Protein AF-A0A7Y5G5U5-F1 (afdb_monomer)

Structure (mmCIF, N/CA/C/O backbone):
data_AF-A0A7Y5G5U5-F1
#
_entry.id   AF-A0A7Y5G5U5-F1
#
loop_
_atom_site.group_PDB
_atom_site.id
_atom_site.type_symbol
_atom_site.label_atom_id
_atom_site.label_alt_id
_atom_site.label_comp_id
_atom_site.label_asym_id
_atom_site.label_entity_id
_atom_site.label_seq_id
_atom_site.pdbx_PDB_ins_code
_atom_site.Cartn_x
_atom_site.Cartn_y
_atom_site.Cartn_z
_atom_site.occupancy
_atom_site.B_iso_or_equiv
_atom_site.auth_seq_id
_atom_site.auth_comp_id
_atom_site.auth_asym_id
_atom_site.auth_atom_id
_atom_site.pdbx_PDB_model_num
ATOM 1 N N . MET A 1 1 ? 30.764 14.359 -13.194 1.00 36.94 1 MET A N 1
ATOM 2 C CA . MET A 1 1 ? 29.491 14.390 -13.957 1.00 36.94 1 MET A CA 1
ATOM 3 C C . MET A 1 1 ? 28.304 13.708 -13.237 1.00 36.94 1 MET A C 1
ATOM 5 O O . MET A 1 1 ? 27.386 13.263 -13.912 1.00 36.94 1 MET A O 1
ATOM 9 N N . LYS A 1 2 ? 28.286 13.618 -11.887 1.00 42.19 2 LYS A N 1
ATOM 10 C CA . LYS A 1 2 ? 27.191 12.987 -11.105 1.00 42.19 2 LYS A CA 1
ATOM 11 C C . LYS A 1 2 ? 26.472 13.944 -10.134 1.00 42.19 2 LYS A C 1
ATOM 13 O O . LYS A 1 2 ? 25.258 13.853 -10.038 1.00 42.19 2 LYS A O 1
ATOM 18 N N . LEU A 1 3 ? 27.174 14.889 -9.491 1.00 30.38 3 LEU A N 1
ATOM 19 C CA . LEU A 1 3 ? 26.548 15.855 -8.567 1.00 30.38 3 LEU A CA 1
ATOM 20 C C . LEU A 1 3 ? 25.640 16.878 -9.264 1.00 30.38 3 LEU A C 1
ATOM 22 O O . LEU A 1 3 ? 24.607 17.234 -8.712 1.00 30.38 3 LEU A O 1
ATOM 26 N N . SER A 1 4 ? 25.965 17.296 -10.491 1.00 34.56 4 SER A N 1
ATOM 27 C CA . SER A 1 4 ? 25.137 18.261 -11.227 1.00 34.56 4 SER A CA 1
ATOM 28 C C . SER A 1 4 ? 23.699 17.766 -11.423 1.00 34.56 4 SER A C 1
ATOM 30 O O . SER A 1 4 ? 22.775 18.560 -11.328 1.00 34.56 4 SER A O 1
ATOM 32 N N . ARG A 1 5 ? 23.486 16.452 -11.601 1.00 42.84 5 ARG A N 1
ATOM 33 C CA . ARG A 1 5 ? 22.144 15.855 -11.728 1.00 42.84 5 ARG A CA 1
ATOM 34 C C . ARG A 1 5 ? 21.298 16.048 -10.471 1.00 42.84 5 ARG A C 1
ATOM 36 O O . ARG A 1 5 ? 20.124 16.352 -10.603 1.00 42.84 5 ARG A O 1
ATOM 43 N N . LEU A 1 6 ? 21.894 15.912 -9.285 1.00 40.22 6 LEU A N 1
ATOM 44 C CA . LEU A 1 6 ? 21.195 16.096 -8.012 1.00 40.22 6 LEU A CA 1
ATOM 45 C C . LEU A 1 6 ? 20.806 17.568 -7.806 1.00 40.22 6 LEU A C 1
ATOM 47 O O . LEU A 1 6 ? 19.679 17.842 -7.416 1.00 40.22 6 LEU A O 1
ATOM 51 N N . PHE A 1 7 ? 21.699 18.503 -8.150 1.00 42.16 7 PHE A N 1
ATOM 52 C CA . PHE A 1 7 ? 21.446 19.947 -8.066 1.00 42.16 7 PHE A CA 1
ATOM 53 C C . PHE A 1 7 ? 20.352 20.424 -9.034 1.00 42.16 7 PHE A C 1
ATOM 55 O O . PHE A 1 7 ? 19.478 21.183 -8.627 1.00 42.16 7 PHE A O 1
ATOM 62 N N . TYR A 1 8 ? 20.341 19.946 -10.285 1.00 44.91 8 TYR A N 1
ATOM 63 C CA . TYR A 1 8 ? 19.268 20.268 -11.239 1.00 44.91 8 TYR A CA 1
ATOM 64 C C . TYR A 1 8 ? 17.925 19.628 -10.850 1.00 44.91 8 TYR A C 1
ATOM 66 O O . TYR A 1 8 ? 16.888 20.261 -11.025 1.00 44.91 8 TYR A O 1
ATOM 74 N N . LEU A 1 9 ? 17.933 18.414 -10.281 1.00 44.09 9 LEU A N 1
ATOM 75 C CA . LEU A 1 9 ? 16.733 17.769 -9.731 1.00 44.09 9 LEU A CA 1
ATOM 76 C C . LEU A 1 9 ? 16.186 18.526 -8.524 1.00 44.09 9 LEU A C 1
ATOM 78 O O . LEU A 1 9 ? 14.992 18.766 -8.469 1.00 44.09 9 LEU A O 1
ATOM 82 N N . LEU A 1 10 ? 17.042 18.948 -7.592 1.00 44.12 10 LEU A N 1
ATOM 83 C CA . LEU A 1 10 ? 16.637 19.771 -6.452 1.00 44.12 10 LEU A CA 1
ATOM 84 C C . LEU A 1 10 ? 16.078 21.121 -6.904 1.00 44.12 10 LEU A C 1
ATOM 86 O O . LEU A 1 10 ? 15.058 21.541 -6.376 1.00 44.12 10 LEU A O 1
ATOM 90 N N . ALA A 1 11 ? 16.663 21.752 -7.925 1.00 43.97 11 ALA A N 1
ATOM 91 C CA . ALA A 1 11 ? 16.136 22.987 -8.506 1.00 43.97 11 ALA A CA 1
ATOM 92 C C . ALA A 1 11 ? 14.775 22.788 -9.207 1.00 43.97 11 ALA A C 1
ATOM 94 O O . ALA A 1 11 ? 13.878 23.606 -9.028 1.00 43.97 11 ALA A O 1
ATOM 95 N N . LEU A 1 12 ? 14.578 21.689 -9.948 1.00 42.97 12 LEU A N 1
ATOM 96 C CA . LEU A 1 12 ? 13.281 21.325 -10.543 1.00 42.97 12 LEU A CA 1
ATOM 97 C C . LEU A 1 12 ? 12.237 20.952 -9.480 1.00 42.97 12 LEU A C 1
ATOM 99 O O . LEU A 1 12 ? 11.080 21.340 -9.604 1.00 42.97 12 LEU A O 1
ATOM 103 N N . CYS A 1 13 ? 12.640 20.259 -8.414 1.00 39.41 13 CYS A N 1
ATOM 104 C CA . CYS A 1 13 ? 11.794 19.931 -7.267 1.00 39.41 13 CYS A CA 1
ATOM 105 C C . CYS A 1 13 ? 11.417 21.166 -6.445 1.00 39.41 13 CYS A C 1
ATOM 107 O O . CYS A 1 13 ? 10.300 21.235 -5.950 1.00 39.41 13 CYS A O 1
ATOM 109 N N . LEU A 1 14 ? 12.319 22.140 -6.299 1.00 39.75 14 LEU A N 1
ATOM 110 C CA . LEU A 1 14 ? 12.044 23.426 -5.653 1.00 39.75 14 LEU A CA 1
ATOM 111 C C . LEU A 1 14 ? 11.164 24.314 -6.543 1.00 39.75 14 LEU A C 1
ATOM 113 O O . LEU A 1 14 ? 10.285 24.992 -6.027 1.00 39.75 14 LEU A O 1
ATOM 117 N N . ALA A 1 15 ? 11.318 24.255 -7.870 1.00 37.34 15 ALA A N 1
ATOM 118 C CA . ALA A 1 15 ? 10.435 24.945 -8.812 1.00 37.34 15 ALA A CA 1
ATOM 119 C C . ALA A 1 15 ? 9.029 24.313 -8.882 1.00 37.34 15 ALA A C 1
ATOM 121 O O . ALA A 1 15 ? 8.041 25.033 -8.990 1.00 37.34 15 ALA A O 1
ATOM 122 N N . ALA A 1 16 ? 8.920 22.984 -8.776 1.00 36.81 16 ALA A N 1
ATOM 123 C CA . ALA A 1 16 ? 7.640 22.271 -8.722 1.00 36.81 16 ALA A CA 1
ATOM 124 C C . ALA A 1 16 ? 6.987 22.319 -7.326 1.00 36.81 16 ALA A C 1
ATOM 126 O O . ALA A 1 16 ? 5.767 22.395 -7.215 1.00 36.81 16 ALA A O 1
ATOM 127 N N . GLY A 1 17 ? 7.791 22.298 -6.259 1.00 32.47 17 GLY A N 1
ATOM 128 C CA . GLY A 1 17 ? 7.344 22.384 -4.866 1.00 32.47 17 GLY A CA 1
ATOM 129 C C . GLY A 1 17 ? 7.102 23.814 -4.375 1.00 32.47 17 GLY A C 1
ATOM 130 O O . GLY A 1 17 ? 6.417 24.002 -3.374 1.00 32.47 17 GLY A O 1
ATOM 131 N N . GLY A 1 18 ? 7.638 24.818 -5.076 1.00 30.19 18 GLY A N 1
ATOM 132 C CA . GLY A 1 18 ? 7.620 26.229 -4.687 1.00 30.19 18 GLY A CA 1
ATOM 133 C C . GLY A 1 18 ? 6.384 27.023 -5.103 1.00 30.19 18 GLY A C 1
ATOM 134 O O . GLY A 1 18 ? 6.285 28.194 -4.750 1.00 30.19 18 GLY A O 1
ATOM 135 N N . GLY A 1 19 ? 5.418 26.439 -5.814 1.00 31.62 19 GLY A N 1
ATOM 136 C CA . GLY A 1 19 ? 4.267 27.241 -6.214 1.00 31.62 19 GLY A CA 1
ATOM 137 C C . GLY A 1 19 ? 3.221 26.552 -7.056 1.00 31.62 19 GLY A C 1
ATOM 138 O O . GLY A 1 19 ? 2.940 27.050 -8.128 1.00 31.62 19 GLY A O 1
ATOM 139 N N . PHE A 1 20 ? 2.595 25.486 -6.561 1.00 30.97 20 PHE A N 1
ATOM 140 C CA . PHE A 1 20 ? 1.236 25.125 -6.979 1.00 30.97 20 PHE A CA 1
ATOM 141 C C . PHE A 1 20 ? 0.504 24.476 -5.803 1.00 30.97 20 PHE A C 1
ATOM 143 O O . PHE A 1 20 ? 0.314 23.264 -5.748 1.00 30.97 20 PHE A O 1
ATOM 150 N N . ALA A 1 21 ? 0.074 25.299 -4.843 1.00 30.78 21 ALA A N 1
ATOM 151 C CA . ALA A 1 21 ? -1.077 24.942 -4.024 1.00 30.78 21 ALA A CA 1
ATOM 152 C C . ALA A 1 21 ? -2.300 24.985 -4.953 1.00 30.78 21 ALA A C 1
ATOM 154 O O . ALA A 1 21 ? -2.911 26.031 -5.158 1.00 30.78 21 ALA A O 1
ATOM 155 N N . GLN A 1 22 ? -2.582 23.871 -5.628 1.00 30.45 22 GLN A N 1
ATOM 156 C CA . GLN A 1 22 ? -3.816 23.720 -6.385 1.00 30.45 22 GLN A CA 1
ATOM 157 C C . GLN A 1 22 ? -4.949 23.531 -5.385 1.00 30.45 22 GLN A C 1
ATOM 159 O O . GLN A 1 22 ? -5.131 22.439 -4.853 1.00 30.45 22 GLN A O 1
ATOM 164 N N . ASN A 1 23 ? -5.709 24.604 -5.157 1.00 29.97 23 ASN A N 1
ATOM 165 C CA . ASN A 1 23 ? -7.053 24.505 -4.605 1.00 29.97 23 ASN A CA 1
ATOM 166 C C . ASN A 1 23 ? -7.833 23.494 -5.464 1.00 29.97 23 ASN A C 1
ATOM 168 O O . ASN A 1 23 ? -8.050 23.701 -6.663 1.00 29.97 23 ASN A O 1
ATOM 172 N N . SER A 1 24 ? -8.181 22.353 -4.877 1.00 33.78 24 SER A N 1
ATOM 173 C CA . SER A 1 24 ? -9.090 21.384 -5.477 1.00 33.78 24 SER A CA 1
ATOM 174 C C . SER A 1 24 ? -10.523 21.836 -5.238 1.00 33.78 24 SER A C 1
ATOM 176 O O . SER A 1 24 ? -10.956 21.915 -4.096 1.00 33.78 24 SER A O 1
ATOM 178 N N . GLU A 1 25 ? -11.272 22.094 -6.309 1.00 34.91 25 GLU A N 1
ATOM 179 C CA . GLU A 1 25 ? -12.701 22.436 -6.231 1.00 34.91 25 GLU A CA 1
ATOM 180 C C . GLU A 1 25 ? -13.636 21.210 -6.294 1.00 34.91 25 GLU A C 1
ATOM 182 O O . GLU A 1 25 ? -14.843 21.377 -6.430 1.00 34.91 25 GLU A O 1
ATOM 187 N N . THR A 1 26 ? -13.142 19.967 -6.199 1.00 33.84 26 THR A N 1
ATOM 188 C CA . THR A 1 26 ? -14.001 18.785 -6.452 1.00 33.84 26 THR A CA 1
ATOM 189 C C . THR A 1 26 ? -13.855 17.591 -5.503 1.00 33.84 26 THR A C 1
ATOM 191 O O . THR A 1 26 ? -14.299 16.503 -5.837 1.00 33.84 26 THR A O 1
ATOM 194 N N . SER A 1 27 ? -13.354 17.781 -4.284 1.00 41.84 27 SER A N 1
ATOM 195 C CA . SER A 1 27 ? -13.571 16.829 -3.182 1.00 41.84 27 SER A CA 1
ATOM 196 C C . SER A 1 27 ? -13.650 17.634 -1.889 1.00 41.84 27 SER A C 1
ATOM 198 O O . SER A 1 27 ? -12.675 18.286 -1.525 1.00 41.84 27 SER A O 1
ATOM 200 N N . ILE A 1 28 ? -14.800 17.643 -1.215 1.00 52.59 28 ILE A N 1
ATOM 201 C CA . ILE A 1 28 ? -15.053 18.559 -0.086 1.00 52.59 28 ILE A CA 1
ATOM 202 C C . ILE A 1 28 ? -14.132 18.257 1.121 1.00 52.59 28 ILE A C 1
ATOM 204 O O . ILE A 1 28 ? -13.997 19.077 2.024 1.00 52.59 28 ILE A O 1
ATOM 208 N N . VAL A 1 29 ? -13.456 17.100 1.127 1.00 64.94 29 VAL A N 1
ATOM 209 C CA . VAL A 1 29 ? -12.636 16.628 2.248 1.00 64.94 29 VAL A CA 1
ATOM 210 C C . VAL A 1 29 ? -11.296 16.093 1.743 1.00 64.94 29 VAL A C 1
ATOM 212 O O . VAL A 1 29 ? -11.202 14.948 1.307 1.00 64.94 29 VAL A O 1
ATOM 215 N N . ASP A 1 30 ? -10.266 16.934 1.768 1.00 70.00 30 ASP A N 1
ATOM 216 C CA . ASP A 1 30 ? -8.874 16.545 1.518 1.00 70.00 30 ASP A CA 1
ATOM 217 C C . ASP A 1 30 ? -8.119 16.273 2.837 1.00 70.00 30 ASP A C 1
ATOM 219 O O . ASP A 1 30 ? -8.695 16.354 3.925 1.00 70.00 30 ASP A O 1
ATOM 223 N N . ASP A 1 31 ? -6.827 15.935 2.756 1.00 71.06 31 ASP A N 1
ATOM 224 C CA . ASP A 1 31 ? -5.992 15.646 3.933 1.00 71.06 31 ASP A CA 1
ATOM 225 C C . ASP A 1 31 ? -5.943 16.815 4.940 1.00 71.06 31 ASP A C 1
ATOM 227 O O . ASP A 1 31 ? -5.876 16.575 6.149 1.00 71.06 31 ASP A O 1
ATOM 231 N N . ASP A 1 32 ? -6.017 18.066 4.470 1.00 74.00 32 ASP A N 1
ATOM 232 C CA . ASP A 1 32 ? -5.998 19.252 5.331 1.00 74.00 32 ASP A CA 1
ATOM 233 C C . ASP A 1 32 ? -7.329 19.394 6.086 1.00 74.00 32 ASP A C 1
ATOM 235 O O . ASP A 1 32 ? -7.339 19.704 7.281 1.00 74.00 32 ASP A O 1
ATOM 239 N N . VAL A 1 33 ? -8.463 19.129 5.425 1.00 78.44 33 VAL A N 1
ATOM 240 C CA . VAL A 1 33 ? -9.787 19.100 6.073 1.00 78.44 33 VAL A CA 1
ATOM 241 C C . VAL A 1 33 ? -9.890 17.931 7.057 1.00 78.44 33 VAL A C 1
ATOM 243 O O . VAL A 1 33 ? -10.393 18.110 8.168 1.00 78.44 33 VAL A O 1
ATOM 246 N N . ILE A 1 34 ? -9.372 16.749 6.705 1.00 81.12 34 ILE A N 1
ATOM 247 C CA . ILE A 1 34 ? -9.295 15.594 7.617 1.00 81.12 34 ILE A CA 1
ATOM 248 C C . ILE A 1 34 ? -8.520 15.968 8.880 1.00 81.12 34 ILE A C 1
ATOM 250 O O . ILE A 1 34 ? -8.961 15.672 9.993 1.00 81.12 34 ILE A O 1
ATOM 254 N N . ASP A 1 35 ? -7.378 16.639 8.731 1.00 79.06 35 ASP A N 1
ATOM 255 C CA . ASP A 1 35 ? -6.562 17.061 9.864 1.00 79.06 35 ASP A CA 1
ATOM 256 C C . ASP A 1 35 ? -7.259 18.139 10.717 1.00 79.06 35 ASP A C 1
ATOM 258 O O . ASP A 1 35 ? -7.177 18.084 11.947 1.00 79.06 35 ASP A O 1
ATOM 262 N N . GLN A 1 36 ? -8.023 19.055 10.106 1.00 81.81 36 GLN A N 1
ATOM 263 C CA . GLN A 1 36 ? -8.878 20.012 10.825 1.00 81.81 36 GLN A CA 1
ATOM 264 C C . GLN A 1 36 ? -9.969 19.312 11.643 1.00 81.81 36 GLN A C 1
ATOM 266 O O . GLN A 1 36 ? -10.097 19.570 12.842 1.00 81.81 36 GLN A O 1
ATOM 271 N N . ILE A 1 37 ? -10.710 18.379 11.036 1.00 86.69 37 ILE A N 1
ATOM 272 C CA . ILE A 1 37 ? -11.730 17.575 11.724 1.00 86.69 37 ILE A CA 1
ATOM 273 C C . ILE A 1 37 ? -11.090 16.798 12.876 1.00 86.69 37 ILE A C 1
ATOM 275 O O . ILE A 1 37 ? -11.612 16.808 13.993 1.00 86.69 37 ILE A O 1
ATOM 279 N N . ARG A 1 38 ? -9.914 16.194 12.648 1.00 86.12 38 ARG A N 1
ATOM 280 C CA . ARG A 1 38 ? -9.149 15.511 13.698 1.00 86.12 38 ARG A CA 1
ATOM 281 C C . ARG A 1 38 ? -8.794 16.454 14.839 1.00 86.12 38 ARG A C 1
ATOM 283 O O . ARG A 1 38 ? -9.000 16.109 15.997 1.00 86.12 38 ARG A O 1
ATOM 290 N N . LYS A 1 39 ? -8.270 17.642 14.539 1.00 85.44 39 LYS A N 1
ATOM 291 C CA . LYS A 1 39 ? -7.908 18.646 15.551 1.00 85.44 39 LYS A CA 1
ATOM 292 C C . LYS A 1 39 ? -9.132 19.142 16.332 1.00 85.44 39 LYS A C 1
ATOM 294 O O . LYS A 1 39 ? -8.992 19.394 17.524 1.00 85.44 39 LYS A O 1
ATOM 299 N N . LYS A 1 40 ? -10.311 19.243 15.712 1.00 87.00 40 LYS A N 1
ATOM 300 C CA . LYS A 1 40 ? -11.539 19.711 16.375 1.00 87.00 40 LYS A CA 1
ATOM 301 C C . LYS A 1 40 ? -12.202 18.630 17.234 1.00 87.00 40 LYS A C 1
ATOM 303 O O . LYS A 1 40 ? -12.452 18.862 18.413 1.00 87.00 40 LYS A O 1
ATOM 308 N N . TYR A 1 41 ? -12.451 17.449 16.671 1.00 87.62 41 TYR A N 1
ATOM 309 C CA . TYR A 1 41 ? -13.279 16.413 17.306 1.00 87.62 41 TYR A CA 1
ATOM 310 C C . TYR A 1 41 ? -12.476 15.280 17.956 1.00 87.62 41 TYR A C 1
ATOM 312 O O . TYR A 1 41 ? -12.992 14.580 18.826 1.00 87.62 41 TYR A O 1
ATOM 320 N N . PHE A 1 42 ? -11.202 15.120 17.582 1.00 85.81 42 PHE A N 1
ATOM 321 C CA . PHE A 1 42 ? -10.354 13.991 17.980 1.00 85.81 42 PHE A CA 1
ATOM 322 C C . PHE A 1 42 ? -8.973 14.428 18.500 1.00 85.81 42 PHE A C 1
ATOM 324 O O . PHE A 1 42 ? -8.011 13.665 18.428 1.00 85.81 42 PHE A O 1
ATOM 331 N N . SER A 1 43 ? -8.844 15.651 19.028 1.00 75.56 43 SER A N 1
ATOM 332 C CA . SER A 1 43 ? -7.554 16.264 19.409 1.00 75.56 43 SER A CA 1
ATOM 333 C C . SER A 1 43 ? -6.686 15.411 20.340 1.00 75.56 43 SER A C 1
ATOM 335 O O . SER A 1 43 ? -5.460 15.435 20.236 1.00 75.56 43 SER A O 1
ATOM 337 N N . ASN A 1 44 ? -7.318 14.641 21.225 1.00 71.19 44 ASN A N 1
ATOM 338 C CA . ASN A 1 44 ? -6.648 13.773 22.194 1.00 71.19 44 ASN A CA 1
ATOM 339 C C . ASN A 1 44 ? -6.603 12.298 21.767 1.00 71.19 44 ASN A C 1
ATOM 341 O O . ASN A 1 44 ? -6.118 11.455 22.526 1.00 71.19 44 ASN A O 1
ATOM 345 N N . SER A 1 45 ? -7.113 11.969 20.579 1.00 76.50 45 SER A N 1
ATOM 346 C CA . SER A 1 45 ? -7.188 10.591 20.117 1.00 76.50 45 SER A CA 1
ATOM 347 C C . SER A 1 45 ? -5.836 10.097 19.627 1.00 76.50 45 SER A C 1
ATOM 349 O O . SER A 1 45 ? -5.214 10.688 18.745 1.00 76.50 45 SER A O 1
ATOM 351 N N . LYS A 1 46 ? -5.387 8.980 20.199 1.00 69.12 46 LYS A N 1
ATOM 352 C CA . LYS A 1 46 ? -4.222 8.224 19.717 1.00 69.12 46 LYS A CA 1
ATOM 353 C C . LYS A 1 46 ? -4.615 6.977 18.927 1.00 69.12 46 LYS A C 1
ATOM 355 O O . LYS A 1 46 ? -3.744 6.353 18.334 1.00 69.12 46 LYS A O 1
ATOM 360 N N . ASN A 1 47 ? -5.899 6.620 18.939 1.00 78.25 47 ASN A N 1
ATOM 361 C CA . ASN A 1 47 ? -6.433 5.419 18.309 1.00 78.25 47 ASN A CA 1
ATOM 362 C C . ASN A 1 47 ? -7.564 5.833 17.364 1.00 78.25 47 ASN A C 1
ATOM 364 O O . ASN A 1 47 ? -8.738 5.852 17.737 1.00 78.25 47 ASN A O 1
ATOM 368 N N . PHE A 1 48 ? -7.157 6.271 16.172 1.00 81.38 48 PHE A N 1
ATOM 369 C CA . PHE A 1 48 ? -7.997 6.988 15.222 1.00 81.38 48 PHE A CA 1
ATOM 370 C C . PHE A 1 48 ? -8.039 6.264 13.878 1.00 81.38 48 PHE A C 1
ATOM 372 O O . PHE A 1 48 ? -7.011 6.067 13.229 1.00 81.38 48 PHE A O 1
ATOM 379 N N . MET A 1 49 ? -9.234 5.870 13.464 1.00 85.62 49 MET A N 1
ATOM 380 C CA . MET A 1 49 ? -9.504 5.164 12.219 1.00 85.62 49 MET A CA 1
ATOM 381 C C . MET A 1 49 ? -10.088 6.143 11.198 1.00 85.62 49 MET A C 1
ATOM 383 O O . MET A 1 49 ? -11.017 6.881 11.516 1.00 85.62 49 MET A O 1
ATOM 387 N N . ILE A 1 50 ? -9.575 6.128 9.966 1.00 85.06 50 ILE A N 1
ATOM 388 C CA . ILE A 1 50 ? -10.171 6.863 8.843 1.00 85.06 50 ILE A CA 1
ATOM 389 C C . ILE A 1 50 ? -10.677 5.842 7.831 1.00 85.06 50 ILE A C 1
ATOM 391 O O . ILE A 1 50 ? -9.916 4.974 7.401 1.00 85.06 50 ILE A O 1
ATOM 395 N N . VAL A 1 51 ? -11.936 5.972 7.430 1.00 82.00 51 VAL A N 1
ATOM 396 C CA . VAL A 1 51 ? -12.531 5.204 6.334 1.00 82.00 51 VAL A CA 1
ATOM 397 C C . VAL A 1 51 ? -12.993 6.170 5.252 1.00 82.00 51 VAL A C 1
ATOM 399 O O . VAL A 1 51 ? -13.594 7.191 5.558 1.00 82.00 51 VAL A O 1
ATOM 402 N N . GLN A 1 52 ? -12.687 5.867 3.994 1.00 78.81 52 GLN A N 1
ATOM 403 C CA . GLN A 1 52 ? -13.113 6.653 2.832 1.00 78.81 52 GLN A CA 1
ATOM 404 C C . GLN A 1 52 ? -14.257 5.911 2.136 1.00 78.81 52 GLN A C 1
ATOM 406 O O . GLN A 1 52 ? -14.083 4.760 1.746 1.00 78.81 52 GLN A O 1
ATOM 411 N N . GLY A 1 53 ? -15.422 6.524 1.974 1.00 72.75 53 GLY A N 1
ATOM 412 C CA . GLY A 1 53 ? -16.629 5.846 1.498 1.00 72.75 53 GLY A CA 1
ATOM 413 C C . GLY A 1 53 ? -17.375 5.083 2.596 1.00 72.75 53 GLY A C 1
ATOM 414 O O . GLY A 1 53 ? -17.108 5.246 3.786 1.00 72.75 53 GLY A O 1
ATOM 415 N N . ASP A 1 54 ? -18.369 4.287 2.194 1.00 77.94 54 ASP A N 1
ATOM 416 C CA . ASP A 1 54 ? -19.265 3.605 3.133 1.00 77.94 54 ASP A CA 1
ATOM 417 C C . ASP A 1 54 ? -18.513 2.597 4.029 1.00 77.94 54 ASP A C 1
ATOM 419 O O . ASP A 1 54 ? -17.661 1.838 3.558 1.00 77.94 54 ASP A O 1
ATOM 423 N N . TYR A 1 55 ? -18.893 2.520 5.306 1.00 83.62 55 TYR A N 1
ATOM 424 C CA . TYR A 1 55 ? -18.385 1.549 6.277 1.00 83.62 55 TYR A CA 1
ATOM 425 C C . TYR A 1 55 ? -19.534 0.839 7.000 1.00 83.62 55 TYR A C 1
ATOM 427 O O . TYR A 1 55 ? -20.464 1.484 7.481 1.00 83.62 55 TYR A O 1
ATOM 435 N N . GLU A 1 56 ? -19.465 -0.490 7.105 1.00 85.25 56 GLU A N 1
ATOM 436 C CA . GLU A 1 56 ? -20.471 -1.314 7.788 1.00 85.25 56 GLU A CA 1
ATOM 437 C C . GLU A 1 56 ? -19.825 -2.125 8.914 1.00 85.25 56 GLU A C 1
ATOM 439 O O . GLU A 1 56 ? -18.952 -2.964 8.686 1.00 85.25 56 GLU A O 1
ATOM 444 N N . MET A 1 57 ? -20.298 -1.899 10.135 1.00 85.75 57 MET A N 1
ATOM 445 C CA . MET A 1 57 ? -19.914 -2.630 11.332 1.00 85.75 57 MET A CA 1
ATOM 446 C C . MET A 1 57 ? -21.012 -3.629 11.702 1.00 85.75 57 MET A C 1
ATOM 448 O O . MET A 1 57 ? -22.150 -3.245 11.960 1.00 85.75 57 MET A O 1
ATOM 452 N N . LYS A 1 58 ? -20.666 -4.919 11.754 1.00 82.94 58 LYS A N 1
ATOM 453 C CA . LYS A 1 58 ? -21.612 -6.015 12.030 1.00 82.94 58 LYS A CA 1
ATOM 454 C C . LYS A 1 58 ? -21.929 -6.164 13.525 1.00 82.94 58 LYS A C 1
ATOM 456 O O . LYS A 1 58 ? -21.145 -5.750 14.377 1.00 82.94 58 LYS A O 1
ATOM 461 N N . SER A 1 59 ? -23.059 -6.811 13.832 1.00 83.69 59 SER A N 1
ATOM 462 C CA . SER A 1 59 ? -23.443 -7.185 15.205 1.00 83.69 59 SER A CA 1
ATOM 463 C C . SER A 1 59 ? -22.402 -8.097 15.856 1.00 83.69 59 SER A C 1
ATOM 465 O O . SER A 1 59 ? -21.723 -8.876 15.182 1.00 83.69 59 SER A O 1
ATOM 467 N N . GLY A 1 60 ? -22.231 -7.932 17.169 1.00 81.69 60 GLY A N 1
ATOM 468 C CA . GLY A 1 60 ? -21.207 -8.595 17.976 1.00 81.69 60 GLY A CA 1
ATOM 469 C C . GLY A 1 60 ? -19.800 -7.993 17.869 1.00 81.69 60 GLY A C 1
ATOM 470 O O . GLY A 1 60 ? -18.961 -8.289 18.719 1.00 81.69 60 GLY A O 1
ATOM 471 N N . ARG A 1 61 ? -19.522 -7.135 16.875 1.00 82.12 61 ARG A N 1
ATOM 472 C CA . ARG A 1 61 ? -18.234 -6.432 16.771 1.00 82.12 61 ARG A CA 1
ATOM 473 C C . ARG A 1 61 ? -18.167 -5.322 17.821 1.00 82.12 61 ARG A C 1
ATOM 475 O O . ARG A 1 61 ? -19.150 -4.618 18.045 1.00 82.12 61 ARG A O 1
ATOM 482 N N . VAL A 1 62 ? -16.995 -5.149 18.429 1.00 87.00 62 VAL A N 1
ATOM 483 C CA . VAL A 1 62 ? -16.693 -4.039 19.342 1.00 87.00 62 VAL A CA 1
ATOM 484 C C . VAL A 1 62 ? -15.491 -3.280 18.794 1.00 87.00 62 VAL A C 1
ATOM 486 O O . VAL A 1 62 ? -14.461 -3.890 18.514 1.00 87.00 62 VAL A O 1
ATOM 489 N N . ILE A 1 63 ? -15.615 -1.964 18.610 1.00 85.38 63 ILE A N 1
ATOM 490 C CA . ILE A 1 63 ? -14.511 -1.106 18.157 1.00 85.38 63 ILE A CA 1
ATOM 491 C C . ILE A 1 63 ? -14.180 -0.099 19.257 1.00 85.38 63 ILE A C 1
ATOM 493 O O . ILE A 1 63 ? -15.015 0.720 19.632 1.00 85.38 63 ILE A O 1
ATOM 497 N N . ASP A 1 64 ? -12.940 -0.136 19.745 1.00 87.31 64 ASP A N 1
ATOM 498 C CA . ASP A 1 64 ? -12.432 0.767 20.787 1.00 87.31 64 ASP A CA 1
ATOM 499 C C . ASP A 1 64 ? -11.563 1.896 20.206 1.00 87.31 64 ASP A C 1
ATOM 501 O O . ASP A 1 64 ? -10.400 2.081 20.573 1.00 87.31 64 ASP A O 1
ATOM 505 N N . LYS A 1 65 ? -12.108 2.600 19.205 1.00 86.94 65 LYS A N 1
ATOM 506 C CA . LYS A 1 65 ? -11.411 3.639 18.429 1.00 86.94 65 LYS A CA 1
ATOM 507 C C . LYS A 1 65 ? -12.340 4.766 18.051 1.00 86.94 65 LYS A C 1
ATOM 509 O O . LYS A 1 65 ? -13.527 4.538 17.835 1.00 86.94 65 LYS A O 1
ATOM 514 N N . ASP A 1 66 ? -11.766 5.949 17.891 1.00 91.44 66 ASP A N 1
ATOM 515 C CA . ASP A 1 66 ? -12.471 7.047 17.251 1.00 91.44 66 ASP A CA 1
ATOM 516 C C . ASP A 1 66 ? -12.466 6.841 15.729 1.00 91.44 66 ASP A C 1
ATOM 518 O O . ASP A 1 66 ? -11.447 6.434 15.163 1.00 91.44 66 ASP A O 1
ATOM 522 N N . ILE A 1 67 ? -13.593 7.105 15.066 1.00 91.62 67 ILE A N 1
ATOM 523 C CA . ILE A 1 67 ? -13.774 6.843 13.632 1.00 91.62 67 ILE A CA 1
ATOM 524 C C . ILE A 1 67 ? -14.094 8.145 12.898 1.00 91.62 67 ILE A C 1
ATOM 526 O O . ILE A 1 67 ? -14.984 8.894 13.290 1.00 91.62 67 ILE A O 1
ATOM 530 N N . LEU A 1 68 ? -13.406 8.389 11.787 1.00 92.31 68 LEU A N 1
ATOM 531 C CA . LEU A 1 68 ? -13.802 9.365 10.781 1.00 92.31 68 LEU A CA 1
ATOM 532 C C . LEU A 1 68 ? -14.175 8.631 9.492 1.00 92.31 68 LEU A C 1
ATOM 534 O O . LEU A 1 68 ? -13.313 8.020 8.863 1.00 92.31 68 LEU A O 1
ATOM 538 N N . VAL A 1 69 ? -15.441 8.713 9.089 1.00 88.12 69 VAL A N 1
ATOM 539 C CA . VAL A 1 69 ? -15.890 8.257 7.768 1.00 88.12 69 VAL A CA 1
ATOM 540 C C . VAL A 1 69 ? -15.976 9.462 6.845 1.00 88.12 69 VAL A C 1
ATOM 542 O O . VAL A 1 69 ? -16.675 10.429 7.139 1.00 88.12 69 VAL A O 1
ATOM 545 N N . VAL A 1 70 ? -15.242 9.417 5.742 1.00 85.56 70 VAL A N 1
ATOM 546 C CA . VAL A 1 70 ? -15.131 10.509 4.781 1.00 85.56 70 VAL A CA 1
ATOM 547 C C . VAL A 1 70 ? -15.887 10.153 3.512 1.00 85.56 70 VAL A C 1
ATOM 549 O O . VAL A 1 70 ? -15.606 9.124 2.912 1.00 85.56 70 VAL A O 1
ATOM 552 N N . ASN A 1 71 ? -16.814 11.008 3.077 1.00 80.38 71 ASN A N 1
ATOM 553 C CA . ASN A 1 71 ? -17.595 10.823 1.846 1.00 80.38 71 ASN A CA 1
ATOM 554 C C . ASN A 1 71 ? -18.347 9.482 1.774 1.00 80.38 71 ASN A C 1
ATOM 556 O O . ASN A 1 71 ? -18.344 8.815 0.739 1.00 80.38 71 ASN A O 1
ATOM 560 N N . GLY A 1 72 ? -18.986 9.073 2.872 1.00 79.81 72 GLY A N 1
ATOM 561 C CA . GLY A 1 72 ? -19.699 7.799 2.925 1.00 79.81 72 GLY A CA 1
ATOM 562 C C . GLY A 1 72 ? -20.572 7.622 4.156 1.00 79.81 72 GLY A C 1
ATOM 563 O O . GLY A 1 72 ? -20.479 8.364 5.128 1.00 79.81 72 GLY A O 1
ATOM 564 N N . ASN A 1 73 ? -21.451 6.630 4.101 1.00 85.69 73 ASN A N 1
ATOM 565 C CA . ASN A 1 73 ? -22.352 6.266 5.180 1.00 85.69 73 ASN A CA 1
ATOM 566 C C . ASN A 1 73 ? -21.672 5.310 6.158 1.00 85.69 73 ASN A C 1
ATOM 568 O O . ASN A 1 73 ? -20.985 4.370 5.766 1.00 85.69 73 ASN A O 1
ATOM 572 N N . LEU A 1 74 ? -21.949 5.497 7.438 1.00 90.38 74 LEU A N 1
ATOM 573 C CA . LEU A 1 74 ? -21.549 4.595 8.500 1.00 90.38 74 LEU A CA 1
ATOM 574 C C . LEU A 1 74 ? -22.758 3.798 8.975 1.00 90.38 74 LEU A C 1
ATOM 576 O O . LEU A 1 74 ? -23.682 4.380 9.529 1.00 90.38 74 LEU A O 1
ATOM 580 N N . ARG A 1 75 ? -22.747 2.476 8.822 1.00 89.44 75 ARG A N 1
ATOM 581 C CA . ARG A 1 75 ? -23.780 1.587 9.368 1.00 89.44 75 ARG A CA 1
ATOM 582 C C . ARG A 1 75 ? -23.225 0.799 10.549 1.00 89.44 75 ARG A C 1
ATOM 584 O O . ARG A 1 75 ? -22.190 0.153 10.406 1.00 89.44 75 ARG A O 1
ATOM 591 N N . ILE A 1 76 ? -23.891 0.839 11.700 1.00 89.88 76 ILE A N 1
ATOM 592 C CA . ILE A 1 76 ? -23.428 0.194 12.935 1.00 89.88 76 ILE A CA 1
ATOM 593 C C . ILE A 1 76 ? -24.503 -0.738 13.480 1.00 89.88 76 ILE A C 1
ATOM 595 O O . ILE A 1 76 ? -25.558 -0.288 13.919 1.00 89.88 76 ILE A O 1
ATOM 599 N N . ALA A 1 77 ? -24.174 -2.027 13.521 1.00 88.31 77 ALA A N 1
ATOM 600 C CA . ALA A 1 77 ? -24.967 -3.066 14.164 1.00 88.31 77 ALA A CA 1
ATOM 601 C C . ALA A 1 77 ? -24.340 -3.624 15.459 1.00 88.31 77 ALA A C 1
ATOM 603 O O . ALA A 1 77 ? -24.941 -4.494 16.082 1.00 88.31 77 ALA A O 1
ATOM 604 N N . GLY A 1 78 ? -23.140 -3.168 15.848 1.00 88.38 78 GLY A N 1
ATOM 605 C CA . GLY A 1 78 ? -22.417 -3.570 17.070 1.00 88.38 78 GLY A CA 1
ATOM 606 C C . GLY A 1 78 ? -22.095 -2.387 18.001 1.00 88.38 78 GLY A C 1
ATOM 607 O O . GLY A 1 78 ? -22.763 -1.360 17.936 1.00 88.38 78 GLY A O 1
ATOM 608 N N . THR A 1 79 ? -21.059 -2.500 18.842 1.00 90.38 79 THR A N 1
ATOM 609 C CA . THR A 1 79 ? -20.725 -1.483 19.866 1.00 90.38 79 THR A CA 1
ATOM 610 C C . THR A 1 79 ? -19.463 -0.679 19.532 1.00 90.38 79 THR A C 1
ATOM 612 O O . THR A 1 79 ? -18.355 -1.217 19.498 1.00 90.38 79 THR A O 1
ATOM 615 N N . LEU A 1 80 ? -19.607 0.633 19.339 1.00 91.50 80 LEU A N 1
ATOM 616 C CA . LEU A 1 80 ? -18.509 1.580 19.147 1.00 91.50 80 LEU A CA 1
ATOM 617 C C . LEU A 1 80 ? -18.217 2.346 20.449 1.00 91.50 80 LEU A C 1
ATOM 619 O O . LEU A 1 80 ? -18.995 3.205 20.860 1.00 91.50 80 LEU A O 1
ATOM 623 N N . ASN A 1 81 ? -17.064 2.092 21.072 1.00 90.81 81 ASN A N 1
ATOM 624 C CA . ASN A 1 81 ? -16.668 2.761 22.320 1.00 90.81 81 ASN A CA 1
ATOM 625 C C . ASN A 1 81 ? -16.054 4.160 22.099 1.00 90.81 81 ASN A C 1
ATOM 627 O O . ASN A 1 81 ? -15.820 4.901 23.058 1.00 90.81 81 ASN A O 1
ATOM 631 N N . GLY A 1 82 ? -15.722 4.511 20.855 1.00 89.38 82 GLY A N 1
ATOM 632 C CA . GLY A 1 82 ? -15.129 5.796 20.483 1.00 89.38 82 GLY A CA 1
ATOM 633 C C . GLY A 1 82 ? -16.135 6.830 19.984 1.00 89.38 82 GLY A C 1
ATOM 634 O O . GLY A 1 82 ? -17.327 6.561 19.850 1.00 89.38 82 GLY A O 1
ATOM 635 N N . SER A 1 83 ? -15.634 8.038 19.730 1.00 92.00 83 SER A N 1
ATOM 636 C CA . SER A 1 83 ? -16.383 9.099 19.059 1.00 92.00 83 SER A CA 1
ATOM 637 C C . SER A 1 83 ? -16.363 8.875 17.550 1.00 92.00 83 SER A C 1
ATOM 639 O O . SER A 1 83 ? -15.404 8.325 17.007 1.00 92.00 83 SER A O 1
ATOM 641 N N . VAL A 1 84 ? -17.384 9.355 16.851 1.00 93.75 84 VAL A N 1
ATOM 642 C CA . VAL A 1 84 ? -17.479 9.234 15.402 1.00 93.75 84 VAL A CA 1
ATOM 643 C C . VAL A 1 84 ? -17.823 10.548 14.729 1.00 93.75 84 VAL A C 1
ATOM 645 O O . VAL A 1 84 ? -18.650 11.315 15.217 1.00 93.75 84 VAL A O 1
ATOM 648 N N . VAL A 1 85 ? -17.178 10.793 13.593 1.00 93.75 85 VAL A N 1
ATOM 649 C CA . VAL A 1 85 ? -17.510 11.874 12.671 1.00 93.75 85 VAL A CA 1
ATOM 650 C C . VAL A 1 85 ? -17.749 11.255 11.298 1.00 93.75 85 VAL A C 1
ATOM 652 O O . VAL A 1 85 ? -16.932 10.468 10.823 1.00 93.75 85 VAL A O 1
ATOM 655 N N . VAL A 1 86 ? -18.852 11.611 10.648 1.00 90.50 86 VAL A N 1
ATOM 656 C CA . VAL A 1 86 ? -19.144 11.230 9.260 1.00 90.50 86 VAL A CA 1
ATOM 657 C C . VAL A 1 86 ? -19.253 12.483 8.409 1.00 90.50 86 VAL A C 1
ATOM 659 O O . VAL A 1 86 ? -19.907 13.439 8.816 1.00 90.50 86 VAL A O 1
ATOM 662 N N . THR A 1 87 ? -18.629 12.500 7.233 1.00 88.56 87 THR A N 1
ATOM 663 C CA . THR A 1 87 ? -18.727 13.614 6.285 1.00 88.56 87 THR A CA 1
ATOM 664 C C . THR A 1 87 ? -19.423 13.186 4.998 1.00 88.56 87 THR A C 1
ATOM 666 O O . THR A 1 87 ? -19.163 12.102 4.475 1.00 88.56 87 THR A O 1
ATOM 669 N N . ASN A 1 88 ? -20.303 14.047 4.475 1.00 83.62 88 ASN A N 1
ATOM 670 C CA . ASN A 1 88 ? -21.055 13.822 3.233 1.00 83.62 88 ASN A CA 1
ATOM 671 C C . ASN A 1 88 ? -21.754 12.446 3.183 1.00 83.62 88 ASN A C 1
ATOM 673 O O . ASN A 1 88 ? -21.762 11.773 2.152 1.00 83.62 88 ASN A O 1
ATOM 677 N N . GLY A 1 89 ? -22.322 12.015 4.309 1.00 84.50 89 GLY A N 1
ATOM 678 C CA . GLY A 1 89 ? -22.952 10.708 4.468 1.00 84.50 89 GLY A CA 1
ATOM 679 C C . GLY A 1 89 ? -23.715 10.607 5.783 1.00 84.50 89 GLY A C 1
ATOM 680 O O . GLY A 1 89 ? -23.725 11.547 6.573 1.00 84.50 89 GLY A O 1
ATOM 681 N N . ASN A 1 90 ? -24.394 9.486 6.011 1.00 89.50 90 ASN A N 1
ATOM 682 C CA . ASN A 1 90 ? -25.259 9.302 7.179 1.00 89.50 90 ASN A CA 1
ATOM 683 C C . ASN A 1 90 ? -24.669 8.299 8.170 1.00 89.50 90 ASN A C 1
ATOM 685 O O . ASN A 1 90 ? -24.042 7.324 7.761 1.00 89.50 90 ASN A O 1
ATOM 689 N N . ILE A 1 91 ? -24.943 8.488 9.459 1.00 92.19 91 ILE A N 1
ATOM 690 C CA . ILE A 1 91 ? -24.798 7.425 10.460 1.00 92.19 91 ILE A CA 1
ATOM 691 C C . ILE A 1 91 ? -26.124 6.672 10.515 1.00 92.19 91 ILE A C 1
ATOM 693 O O . ILE A 1 91 ? -27.168 7.291 10.680 1.00 92.19 91 ILE A O 1
ATOM 697 N N . VAL A 1 92 ? -26.090 5.349 10.391 1.00 90.88 92 VAL A N 1
ATOM 698 C CA . VAL A 1 92 ? -27.246 4.460 10.511 1.00 90.88 92 VAL A CA 1
ATOM 699 C C . VAL A 1 92 ? -26.966 3.449 11.615 1.00 90.88 92 VAL A C 1
ATOM 701 O O . VAL A 1 92 ? -26.094 2.595 11.467 1.00 90.88 92 VAL A O 1
ATOM 704 N N . LEU A 1 93 ? -27.686 3.541 12.727 1.00 89.88 93 LEU A N 1
ATOM 705 C CA . LEU A 1 93 ? -27.635 2.545 13.796 1.00 89.88 93 LEU A CA 1
ATOM 706 C C . LEU A 1 93 ? -28.744 1.526 13.581 1.00 89.88 93 LEU A C 1
ATOM 708 O O . LEU A 1 93 ? -29.893 1.926 13.408 1.00 89.88 93 LEU A O 1
ATOM 712 N N . GLU A 1 94 ? -28.417 0.238 13.632 1.00 88.75 94 GLU A N 1
ATOM 713 C CA . GLU A 1 94 ? -29.387 -0.845 13.451 1.00 88.75 94 GLU A CA 1
ATOM 714 C C . GLU A 1 94 ? -29.223 -1.966 14.489 1.00 88.75 94 GLU A C 1
ATOM 716 O O . GLU A 1 94 ? -28.113 -2.267 14.919 1.00 88.75 94 GLU A O 1
ATOM 721 N N . GLY A 1 95 ? -30.314 -2.610 14.910 1.00 86.00 95 GLY A N 1
ATOM 722 C CA . GLY A 1 95 ? -30.270 -3.803 15.772 1.00 86.00 95 GLY A CA 1
ATOM 723 C C . GLY A 1 95 ? -29.574 -3.601 17.130 1.00 86.00 95 GLY A C 1
ATOM 724 O O . GLY A 1 95 ? -30.121 -2.994 18.042 1.00 86.00 95 GLY A O 1
ATOM 725 N N . GLU A 1 96 ? -28.367 -4.148 17.315 1.00 84.00 96 GLU A N 1
ATOM 726 C CA . GLU A 1 96 ? -27.581 -3.958 18.552 1.00 84.00 96 GLU A CA 1
ATOM 727 C C . GLU A 1 96 ? -26.657 -2.728 18.500 1.00 84.00 96 GLU A C 1
ATOM 729 O O . GLU A 1 96 ? -25.840 -2.542 19.400 1.00 84.00 96 GLU A O 1
ATOM 734 N N . GLY A 1 97 ? -26.792 -1.893 17.464 1.00 85.00 97 GLY A N 1
ATOM 735 C CA . GLY A 1 97 ? -25.976 -0.707 17.235 1.00 85.00 97 GLY A CA 1
ATOM 736 C C . GLY A 1 97 ? -25.940 0.244 18.430 1.00 85.00 97 GLY A C 1
ATOM 737 O O . GLY A 1 97 ? -26.982 0.679 18.928 1.00 85.00 97 GLY A O 1
ATOM 738 N N . GLU A 1 98 ? -24.731 0.585 18.871 1.00 88.62 98 GLU A N 1
ATOM 739 C CA . GLU A 1 98 ? -24.491 1.447 20.026 1.00 88.62 98 GLU A CA 1
ATOM 740 C C . GLU A 1 98 ? -23.226 2.293 19.828 1.00 88.62 98 GLU A C 1
ATOM 742 O O . GLU A 1 98 ? -22.181 1.768 19.439 1.00 88.62 98 GLU A O 1
ATOM 747 N N . ILE A 1 99 ? -23.314 3.599 20.106 1.00 86.12 99 ILE A N 1
ATOM 748 C CA . ILE A 1 99 ? -22.160 4.515 20.157 1.00 86.12 99 ILE A CA 1
ATOM 749 C C . ILE A 1 99 ? -22.058 5.072 21.577 1.00 86.12 99 ILE A C 1
ATOM 751 O O . ILE A 1 99 ? -22.964 5.762 22.039 1.00 86.12 99 ILE A O 1
ATOM 755 N N . ILE A 1 100 ? -20.943 4.811 22.256 1.00 84.62 100 ILE A N 1
ATOM 756 C CA . ILE A 1 100 ? -20.757 5.180 23.670 1.00 84.62 100 ILE A CA 1
ATOM 757 C C . ILE A 1 100 ? -20.358 6.654 23.837 1.00 84.62 100 ILE A C 1
ATOM 759 O O . ILE A 1 100 ? -20.683 7.287 24.838 1.00 84.62 100 ILE A O 1
ATOM 763 N N . LYS A 1 101 ? -19.636 7.234 22.871 1.00 89.81 101 LYS A N 1
ATOM 764 C CA . LYS A 1 101 ? -19.215 8.645 22.930 1.00 89.81 101 LYS A CA 1
ATOM 765 C C . LYS A 1 101 ? -20.026 9.505 21.959 1.00 89.81 101 LYS A C 1
ATOM 767 O O . LYS A 1 101 ? -21.233 9.330 21.830 1.00 89.81 101 LYS A O 1
ATOM 772 N N . ASN A 1 102 ? -19.380 10.481 21.330 1.00 91.31 102 ASN A N 1
ATOM 773 C CA . ASN A 1 102 ? -20.043 11.508 20.539 1.00 91.31 102 ASN A CA 1
ATOM 774 C C . ASN A 1 102 ? -20.226 11.041 19.093 1.00 91.31 102 ASN A C 1
ATOM 776 O O . ASN A 1 102 ? -19.346 10.377 18.548 1.00 91.31 102 ASN A O 1
ATOM 780 N N . ALA A 1 103 ? -21.322 11.444 18.461 1.00 92.00 103 ALA A N 1
ATOM 781 C CA . ALA A 1 103 ? -21.599 11.230 17.050 1.00 92.00 103 ALA A CA 1
ATOM 782 C C . ALA A 1 103 ? -21.832 12.578 16.360 1.00 92.00 103 ALA A C 1
ATOM 784 O O . ALA A 1 103 ? -22.735 13.327 16.727 1.00 92.00 103 ALA A O 1
ATOM 785 N N . VAL A 1 104 ? -21.019 12.881 15.354 1.00 93.44 104 VAL A N 1
ATOM 786 C CA . VAL A 1 104 ? -21.119 14.112 14.567 1.00 93.44 104 VAL A CA 1
ATOM 787 C C . VAL A 1 104 ? -21.296 13.746 13.102 1.00 93.44 104 VAL A C 1
ATOM 789 O O . VAL A 1 104 ? -20.568 12.909 12.570 1.00 93.44 104 VAL A O 1
ATOM 792 N N . VAL A 1 105 ? -22.234 14.391 12.422 1.00 90.44 105 VAL A N 1
ATOM 793 C CA . VAL A 1 105 ? -22.389 14.283 10.974 1.00 90.44 105 VAL A CA 1
ATOM 794 C C . VAL A 1 105 ? -22.240 15.660 10.351 1.00 90.44 105 VAL A C 1
ATOM 796 O O . VAL A 1 105 ? -22.950 16.594 10.712 1.00 90.44 105 VAL A O 1
ATOM 799 N N . ILE A 1 106 ? -21.308 15.781 9.409 1.00 89.00 106 ILE A N 1
ATOM 800 C CA . ILE A 1 106 ? -21.076 16.980 8.608 1.00 89.00 106 ILE A CA 1
ATOM 801 C C . ILE A 1 106 ? -21.708 16.741 7.240 1.00 89.00 106 ILE A C 1
ATOM 803 O O . ILE A 1 106 ? -21.251 15.884 6.483 1.00 89.00 106 ILE A O 1
ATOM 807 N N . HIS A 1 107 ? -22.750 17.505 6.918 1.00 85.62 107 HIS A N 1
ATOM 808 C CA . HIS A 1 107 ? -23.518 17.385 5.679 1.00 85.62 107 HIS A CA 1
ATOM 809 C C . HIS A 1 107 ? -24.164 15.994 5.498 1.00 85.62 107 HIS A C 1
ATOM 811 O O . HIS A 1 107 ? -23.904 15.269 4.537 1.00 85.62 107 HIS A O 1
ATOM 817 N N . GLY A 1 108 ? -25.022 15.616 6.447 1.00 87.56 108 GLY A N 1
ATOM 818 C CA . GLY A 1 108 ? -25.739 14.339 6.458 1.00 87.56 108 GLY A CA 1
ATOM 819 C C . GLY A 1 108 ? -26.663 14.223 7.670 1.00 87.56 108 GLY A C 1
ATOM 820 O O . GLY A 1 108 ? -27.003 15.240 8.272 1.00 87.56 108 GLY A O 1
ATOM 821 N N . LYS A 1 109 ? -27.090 13.001 8.010 1.00 89.19 109 LYS A N 1
ATOM 822 C CA . LYS A 1 109 ? -28.008 12.738 9.132 1.00 89.19 109 LYS A CA 1
ATOM 823 C C . LYS A 1 109 ? -27.600 11.547 9.991 1.00 89.19 109 LYS A C 1
ATOM 825 O O . LYS A 1 109 ? -26.934 10.627 9.516 1.00 89.19 109 LYS A O 1
ATOM 830 N N . ILE A 1 110 ? -28.074 11.536 11.233 1.00 90.44 110 ILE A N 1
ATOM 831 C CA . ILE A 1 110 ? -28.055 10.381 12.130 1.00 90.44 110 ILE A CA 1
ATOM 832 C C . ILE A 1 110 ? -29.432 9.710 12.073 1.00 90.44 110 ILE A C 1
ATOM 834 O O . ILE A 1 110 ? -30.470 10.324 12.311 1.00 90.44 110 ILE A O 1
ATOM 838 N N . ILE A 1 111 ? -29.445 8.428 11.724 1.00 89.25 111 ILE A N 1
ATOM 839 C CA . ILE A 1 111 ? -30.636 7.606 11.523 1.00 89.25 111 ILE A CA 1
ATOM 840 C C . ILE A 1 111 ? -30.553 6.428 12.497 1.00 89.25 111 ILE A C 1
ATOM 842 O O . ILE A 1 111 ? -29.561 5.703 12.518 1.00 89.25 111 ILE A O 1
ATOM 846 N N . VAL A 1 112 ? -31.587 6.231 13.313 1.00 84.69 112 VAL A N 1
ATOM 847 C CA . VAL A 1 112 ? -31.648 5.151 14.310 1.00 84.69 112 VAL A CA 1
ATOM 848 C C . VAL A 1 112 ? -32.810 4.223 13.960 1.00 84.69 112 VAL A C 1
ATOM 850 O O . VAL A 1 112 ? -33.968 4.629 14.041 1.00 84.69 112 VAL A O 1
ATOM 853 N N . GLU A 1 113 ? -32.499 2.990 13.559 1.00 82.19 113 GLU A N 1
ATOM 854 C CA . GLU A 1 113 ? -33.446 1.952 13.128 1.00 82.19 113 GLU A CA 1
ATOM 855 C C . GLU A 1 113 ? -33.384 0.761 14.099 1.00 82.19 113 GLU A C 1
ATOM 857 O O . GLU A 1 113 ? -32.543 -0.120 13.966 1.00 82.19 113 GLU A O 1
ATOM 862 N N . ASP A 1 114 ? -34.264 0.716 15.103 1.00 68.94 114 ASP A N 1
ATOM 863 C CA . ASP A 1 114 ? -34.329 -0.395 16.072 1.00 68.94 114 ASP A CA 1
ATOM 864 C C . ASP A 1 114 ? -33.002 -0.677 16.822 1.00 68.94 114 ASP A C 1
ATOM 866 O O . ASP A 1 114 ? -32.707 -1.824 17.149 1.00 68.94 114 ASP A O 1
ATOM 870 N N . ALA A 1 115 ? -32.194 0.359 17.085 1.00 68.69 115 ALA A N 1
ATOM 871 C CA . ALA A 1 115 ? -30.895 0.257 17.761 1.00 68.69 115 ALA A CA 1
ATOM 872 C C . ALA A 1 115 ? -30.953 0.607 19.261 1.00 68.69 115 ALA A C 1
ATOM 874 O O . ALA A 1 115 ? -31.941 1.176 19.730 1.00 68.69 115 ALA A O 1
ATOM 875 N N . LYS A 1 116 ? -29.884 0.303 20.019 1.00 66.62 116 LYS A N 1
ATOM 876 C CA . LYS A 1 116 ? -29.834 0.546 21.472 1.00 66.62 116 LYS A CA 1
ATOM 877 C C . LYS A 1 116 ? -29.855 2.035 21.818 1.00 66.62 116 LYS A C 1
ATOM 879 O O . LYS A 1 116 ? -30.847 2.480 22.386 1.00 66.62 116 LYS A O 1
ATOM 884 N N . GLN A 1 117 ? -28.784 2.785 21.526 1.00 77.25 117 GLN A N 1
ATOM 885 C CA . GLN A 1 117 ? -28.664 4.223 21.834 1.00 77.25 117 GLN A CA 1
ATOM 886 C C . GLN A 1 117 ? -27.338 4.830 21.300 1.00 77.25 117 GLN A C 1
ATOM 888 O O . GLN A 1 117 ? -26.373 4.108 21.049 1.00 77.25 117 GLN A O 1
ATOM 893 N N . VAL A 1 118 ? -27.268 6.166 21.180 1.00 73.81 118 VAL A N 1
ATOM 894 C CA . VAL A 1 118 ? -26.010 6.943 21.281 1.00 73.81 118 VAL A CA 1
ATOM 895 C C . VAL A 1 118 ? -25.944 7.570 22.676 1.00 73.81 118 VAL A C 1
ATOM 897 O O . VAL A 1 118 ? -26.831 8.357 23.021 1.00 73.81 118 VAL A O 1
ATOM 900 N N . GLU A 1 119 ? -24.953 7.210 23.493 1.00 82.81 119 GLU A N 1
ATOM 901 C CA . GLU A 1 119 ? -24.848 7.691 24.881 1.00 82.81 119 GLU A CA 1
ATOM 902 C C . GLU A 1 119 ? -24.290 9.122 24.984 1.00 82.81 119 GLU A C 1
ATOM 904 O O . GLU A 1 119 ? -24.707 9.877 25.866 1.00 82.81 119 GLU A O 1
ATOM 909 N N . GLY A 1 120 ? -23.365 9.512 24.099 1.00 81.81 120 GLY A N 1
ATOM 910 C CA . GLY A 1 120 ? -22.768 10.851 24.083 1.00 81.81 120 GLY A CA 1
ATOM 911 C C . GLY A 1 120 ? -23.553 11.889 23.273 1.00 81.81 120 GLY A C 1
ATOM 912 O O . GLY A 1 120 ? -24.745 11.733 22.997 1.00 81.81 120 GLY A O 1
ATOM 913 N N . SER A 1 121 ? -22.891 12.997 22.909 1.00 86.00 121 SER A N 1
ATOM 914 C CA . SER A 1 121 ? -23.542 14.074 22.149 1.00 86.00 121 SER A CA 1
ATOM 915 C C . SER A 1 121 ? -23.822 13.667 20.701 1.00 86.00 121 SER A C 1
ATOM 917 O O . SER A 1 121 ? -23.070 12.899 20.103 1.00 86.00 121 SER A O 1
ATOM 919 N N . GLN A 1 122 ? -24.905 14.204 20.137 1.00 90.62 122 GLN A N 1
ATOM 920 C CA . GLN A 1 122 ? -25.282 14.029 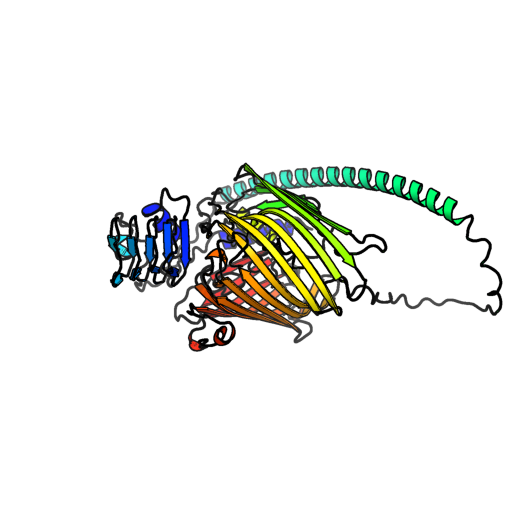18.736 1.00 90.62 122 GLN A CA 1
ATOM 921 C C . GLN A 1 122 ? -25.349 15.398 18.066 1.00 90.62 122 GLN A C 1
ATOM 923 O O . GLN A 1 122 ? -26.096 16.268 18.517 1.00 90.62 122 GLN A O 1
ATOM 928 N N . GLU A 1 123 ? -24.570 15.589 17.006 1.00 90.62 123 GLU A N 1
ATOM 929 C CA . GLU A 1 123 ? -24.506 16.846 16.260 1.00 90.62 123 GLU A CA 1
ATOM 930 C C . GLU A 1 123 ? -24.668 16.581 14.761 1.00 90.62 123 GLU A C 1
ATOM 932 O O . GLU A 1 123 ? -23.941 15.784 14.174 1.00 90.62 123 GLU A O 1
ATOM 937 N N . GLU A 1 124 ? -25.606 17.280 14.128 1.00 90.69 124 GLU A N 1
ATOM 938 C CA . GLU A 1 124 ? -25.746 17.344 12.672 1.00 90.69 124 GLU A CA 1
ATOM 939 C C . GLU A 1 124 ? -25.433 18.778 12.248 1.00 90.69 124 GLU A C 1
ATOM 941 O O . GLU A 1 124 ? -26.159 19.707 12.608 1.00 90.69 124 GLU A O 1
ATOM 946 N N . ILE A 1 125 ? -24.333 18.970 11.525 1.00 87.31 125 ILE A N 1
ATOM 947 C CA . ILE A 1 125 ? -23.847 20.291 11.119 1.00 87.31 125 ILE A CA 1
ATOM 948 C C . ILE A 1 125 ? -23.625 20.350 9.610 1.00 87.31 125 ILE A C 1
ATOM 950 O O . ILE A 1 125 ? -23.478 19.324 8.946 1.00 87.31 125 ILE A O 1
ATOM 954 N N . ASP A 1 126 ? -23.588 21.554 9.048 1.00 83.19 126 ASP A N 1
ATOM 955 C CA . ASP A 1 126 ? -23.185 21.762 7.657 1.00 83.19 126 ASP A CA 1
ATOM 956 C C . ASP A 1 126 ? -21.726 22.244 7.597 1.00 83.19 126 ASP A C 1
ATOM 958 O O . ASP A 1 126 ? -21.151 22.694 8.589 1.00 83.19 126 ASP A O 1
ATOM 962 N N . TRP A 1 127 ? -21.107 22.185 6.419 1.00 77.56 127 TRP A N 1
ATOM 963 C CA . TRP A 1 127 ? -19.694 22.526 6.215 1.00 77.56 127 TRP A CA 1
ATOM 964 C C . TRP A 1 127 ? -19.318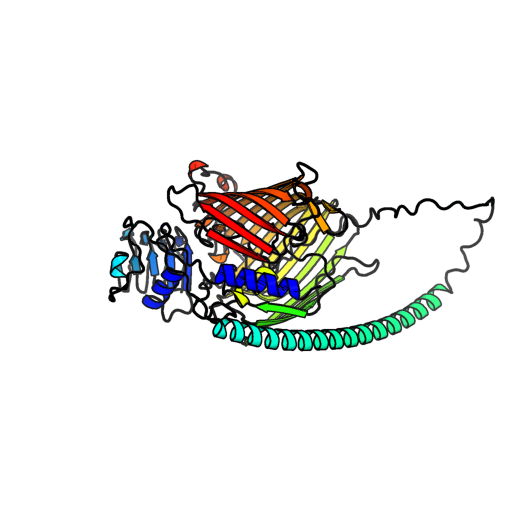 23.940 6.670 1.00 77.56 127 TRP A C 1
ATOM 966 O O . TRP A 1 127 ? -18.200 24.183 7.122 1.00 77.56 127 TRP A O 1
ATOM 976 N N . LYS A 1 128 ? -20.267 24.872 6.577 1.00 76.12 128 LYS A N 1
ATOM 977 C CA . LYS A 1 128 ? -20.117 26.263 7.026 1.00 76.12 128 LYS A CA 1
ATOM 978 C C . LYS A 1 128 ? -19.991 26.404 8.550 1.00 76.12 128 LYS A C 1
ATOM 980 O O . LYS A 1 128 ? -19.426 27.388 9.005 1.00 76.12 128 LYS A O 1
ATOM 985 N N . ASP A 1 129 ? -20.495 25.435 9.313 1.00 75.50 129 ASP A N 1
ATOM 986 C CA . ASP A 1 129 ? -20.540 25.459 10.780 1.00 75.50 129 ASP A CA 1
ATOM 987 C C . ASP A 1 129 ? -19.312 24.743 11.394 1.00 75.50 129 ASP A C 1
ATOM 989 O O . ASP A 1 129 ?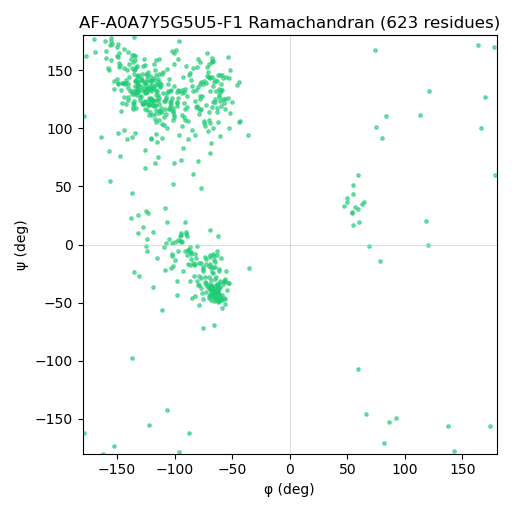 -19.176 24.598 12.611 1.00 75.50 129 ASP A O 1
ATOM 993 N N . LEU A 1 130 ? -18.379 24.276 10.551 1.00 72.44 130 LEU A N 1
ATOM 994 C CA . LEU A 1 130 ? -17.165 23.598 10.998 1.00 72.44 130 LEU A CA 1
ATOM 995 C C . LEU A 1 130 ? -16.177 24.557 11.691 1.00 72.44 130 LEU A C 1
ATOM 997 O O . LEU A 1 130 ? -15.470 24.111 12.595 1.00 72.44 130 LEU A O 1
ATOM 1001 N N . ASN A 1 131 ? -16.178 25.855 11.361 1.00 65.31 131 ASN A N 1
ATOM 1002 C CA . ASN A 1 131 ? -15.313 26.874 11.973 1.00 65.31 131 ASN A CA 1
ATOM 1003 C C . ASN A 1 131 ? -16.137 28.073 12.483 1.00 65.31 131 ASN A C 1
ATOM 1005 O O . ASN A 1 131 ? -16.761 28.763 11.683 1.00 65.31 131 ASN A O 1
ATOM 1009 N N . ASP A 1 132 ? -16.066 28.376 13.786 1.00 50.47 132 ASP A N 1
ATOM 1010 C CA . ASP A 1 132 ? -16.681 29.578 14.390 1.00 50.47 132 ASP A CA 1
ATOM 1011 C C . ASP A 1 132 ? -15.940 30.891 14.033 1.00 50.47 132 ASP A C 1
ATOM 1013 O O . ASP A 1 132 ? -16.475 31.981 14.231 1.00 50.47 132 ASP A O 1
ATOM 1017 N N . ASP A 1 133 ? -14.727 30.815 13.467 1.00 40.72 133 ASP A N 1
ATOM 1018 C CA . ASP A 1 133 ? -13.824 31.968 13.290 1.00 40.72 133 ASP A CA 1
ATOM 1019 C C . ASP A 1 133 ? -13.887 32.656 11.909 1.00 40.72 133 ASP A C 1
ATOM 1021 O O . ASP A 1 133 ? -13.083 33.537 11.615 1.00 40.72 133 ASP A O 1
ATOM 1025 N N . GLY A 1 134 ? -14.826 32.297 11.027 1.00 36.88 134 GLY A N 1
ATOM 1026 C CA . GLY A 1 134 ? -15.021 33.007 9.749 1.00 36.88 134 GLY A CA 1
ATOM 1027 C C . GLY A 1 134 ? -13.897 32.859 8.705 1.00 36.88 134 GLY A C 1
ATOM 1028 O O . GLY A 1 134 ? -14.047 33.353 7.587 1.00 36.88 134 GLY A O 1
ATOM 1029 N N . ASP A 1 135 ? -12.816 32.133 9.006 1.00 35.84 135 ASP A N 1
ATOM 1030 C CA . ASP A 1 135 ? -11.762 31.754 8.055 1.00 35.84 135 ASP A CA 1
ATOM 1031 C C . ASP A 1 135 ? -12.217 30.558 7.200 1.00 35.84 135 ASP A C 1
ATOM 1033 O O . ASP A 1 135 ? -11.779 29.410 7.338 1.00 35.84 135 ASP A O 1
ATOM 1037 N N . ALA A 1 136 ? -13.155 30.820 6.293 1.00 38.25 136 ALA A N 1
ATOM 1038 C CA . ALA A 1 136 ? -13.527 29.867 5.262 1.00 38.25 136 ALA A CA 1
ATOM 1039 C C . ALA A 1 136 ? -12.355 29.671 4.281 1.00 38.25 136 ALA A C 1
ATOM 1041 O O . ALA A 1 136 ? -12.165 30.438 3.341 1.00 38.25 136 ALA A O 1
ATOM 1042 N N . ARG A 1 137 ? -11.603 28.580 4.457 1.00 41.00 137 ARG A N 1
ATOM 1043 C CA . ARG A 1 137 ? -11.031 27.823 3.324 1.00 41.00 137 ARG A CA 1
ATOM 1044 C C . ARG A 1 137 ? -11.920 26.654 2.895 1.00 41.00 137 ARG A C 1
ATOM 1046 O O . ARG A 1 137 ? -11.525 25.850 2.062 1.00 41.00 137 ARG A O 1
ATOM 1053 N N . VAL A 1 138 ? -13.137 26.582 3.427 1.00 39.41 138 VAL A N 1
ATOM 1054 C CA . VAL A 1 138 ? -14.187 25.703 2.919 1.00 39.41 138 VAL A CA 1
ATOM 1055 C C . VAL A 1 138 ? -14.833 26.419 1.735 1.00 39.41 138 VAL A C 1
ATOM 1057 O O . VAL A 1 138 ? -15.687 27.290 1.905 1.00 39.41 138 VAL A O 1
ATOM 1060 N N . ILE A 1 139 ? -14.364 26.118 0.525 1.00 40.06 139 ILE A N 1
ATOM 1061 C CA . ILE A 1 139 ? -14.947 26.661 -0.705 1.00 40.06 139 ILE A CA 1
ATOM 1062 C C . ILE A 1 139 ? -16.310 25.983 -0.897 1.00 40.06 139 ILE A C 1
ATOM 1064 O O . ILE A 1 139 ? -16.404 24.870 -1.407 1.00 40.06 139 ILE A O 1
ATOM 1068 N N . ALA A 1 140 ? -17.390 26.656 -0.488 1.00 33.84 140 ALA A N 1
ATOM 1069 C CA . ALA A 1 140 ? -18.696 26.419 -1.099 1.00 33.84 140 ALA A CA 1
ATOM 1070 C C . ALA A 1 140 ? -18.550 26.639 -2.618 1.00 33.84 140 ALA A C 1
ATOM 1072 O O . ALA A 1 140 ? -17.795 27.538 -2.994 1.00 33.84 140 ALA A O 1
ATOM 1073 N N . PRO A 1 141 ? -19.242 25.886 -3.499 1.00 32.53 141 PRO A N 1
ATOM 1074 C CA . PRO A 1 141 ? -19.110 26.032 -4.946 1.00 32.53 141 PRO A CA 1
ATOM 1075 C C . PRO A 1 141 ? -19.717 27.370 -5.387 1.00 32.53 141 PRO A C 1
ATOM 1077 O O . PRO A 1 141 ? -20.848 27.454 -5.862 1.00 32.53 141 PRO A O 1
ATOM 1080 N N . LEU A 1 142 ? -18.971 28.449 -5.190 1.00 30.86 142 LEU A N 1
ATOM 1081 C CA . LEU A 1 142 ? -19.238 29.758 -5.740 1.00 30.86 142 LEU A CA 1
ATOM 1082 C C . LEU A 1 142 ? -18.302 29.925 -6.921 1.00 30.86 142 LEU A C 1
ATOM 1084 O O . LEU A 1 142 ? -17.085 29.961 -6.776 1.00 30.86 142 LEU A O 1
ATOM 1088 N N . ALA A 1 143 ? -18.915 30.017 -8.097 1.00 32.75 143 ALA A N 1
ATOM 1089 C CA . ALA A 1 143 ? -18.260 30.340 -9.347 1.00 32.75 143 ALA A CA 1
ATOM 1090 C C . ALA A 1 143 ? -17.451 31.636 -9.194 1.00 32.75 143 ALA A C 1
ATOM 1092 O O . ALA A 1 143 ? -18.006 32.733 -9.274 1.00 32.75 143 ALA A O 1
ATOM 1093 N N . VAL A 1 144 ? -16.140 31.514 -9.004 1.00 31.41 144 VAL A N 1
ATOM 1094 C CA . VAL A 1 144 ? -15.220 32.645 -9.079 1.00 31.41 144 VAL A CA 1
ATOM 1095 C C . VAL A 1 144 ? -14.207 32.370 -10.178 1.00 31.41 144 VAL A C 1
ATOM 1097 O O . VAL A 1 144 ? -13.542 31.342 -10.241 1.00 31.41 144 VAL A O 1
ATOM 1100 N N . LYS A 1 145 ? -14.146 33.320 -11.106 1.00 27.28 145 LYS A N 1
ATOM 1101 C CA . LYS A 1 145 ? -13.173 33.389 -12.194 1.00 27.28 145 LYS A CA 1
ATOM 1102 C C . LYS A 1 145 ? -11.767 33.472 -11.573 1.00 27.28 145 LYS A C 1
ATOM 1104 O O . LYS A 1 145 ? -11.583 34.328 -10.711 1.00 27.28 145 LYS A O 1
ATOM 1109 N N . PRO A 1 146 ? -10.777 32.667 -11.991 1.00 32.91 146 PRO A N 1
ATOM 1110 C CA . PRO A 1 146 ? -9.450 32.748 -11.396 1.00 32.91 146 PRO A CA 1
ATOM 1111 C C . PRO A 1 146 ? -8.770 34.054 -11.824 1.00 32.91 146 PRO A C 1
ATOM 1113 O O . PRO A 1 146 ? -8.466 34.247 -13.003 1.00 32.91 146 PRO A O 1
ATOM 1116 N N . GLU A 1 147 ? -8.523 34.946 -10.866 1.00 32.16 147 GLU A N 1
ATOM 1117 C CA . GLU A 1 147 ? -7.405 35.881 -10.961 1.00 32.16 147 GLU A CA 1
ATOM 1118 C C . GLU A 1 147 ? -6.132 35.112 -10.598 1.00 32.16 147 GLU A C 1
ATOM 1120 O O . GLU A 1 147 ? -6.075 34.402 -9.593 1.00 32.16 147 GLU A O 1
ATOM 1125 N N . LEU A 1 148 ? -5.132 35.191 -11.477 1.00 28.59 148 LEU A N 1
ATOM 1126 C CA . LEU A 1 148 ? -3.818 34.592 -11.267 1.00 28.59 148 LEU A CA 1
ATOM 1127 C C . LEU A 1 148 ? -3.181 35.219 -10.015 1.00 28.59 148 LEU A C 1
ATOM 1129 O O . LEU A 1 148 ? -3.021 36.440 -9.997 1.00 28.59 148 LEU A O 1
ATOM 1133 N N . PRO A 1 149 ? -2.790 34.438 -8.993 1.00 32.62 149 PRO A N 1
ATOM 1134 C CA . PRO A 1 149 ? -2.001 34.984 -7.899 1.00 32.62 149 PRO A CA 1
ATOM 1135 C C . PRO A 1 149 ? -0.616 35.386 -8.419 1.00 32.62 149 PRO A C 1
ATOM 1137 O O . PRO A 1 149 ? 0.012 34.646 -9.183 1.00 32.62 149 PRO A O 1
ATOM 1140 N N . GLU A 1 150 ? -0.131 36.556 -8.002 1.00 32.44 150 GLU A N 1
ATOM 1141 C CA . GLU A 1 150 ? 1.261 36.945 -8.219 1.00 32.44 150 GLU A CA 1
ATOM 1142 C C . GLU A 1 150 ? 2.184 35.945 -7.507 1.00 32.44 150 GLU A C 1
ATOM 1144 O O . GLU A 1 150 ? 2.002 35.621 -6.331 1.00 32.44 150 GLU A O 1
ATOM 1149 N N . LEU A 1 151 ? 3.157 35.416 -8.253 1.00 31.81 151 LEU A N 1
ATOM 1150 C CA . LEU A 1 151 ? 4.141 34.460 -7.751 1.00 31.81 151 LEU A CA 1
ATOM 1151 C C . LEU A 1 151 ? 4.939 35.085 -6.592 1.00 31.81 151 LEU A C 1
ATOM 1153 O O . LEU A 1 151 ? 5.360 36.239 -6.708 1.00 31.81 151 LEU A O 1
ATOM 1157 N N . PRO A 1 152 ? 5.223 34.343 -5.506 1.00 35.56 152 PRO A N 1
ATOM 1158 C CA . PRO A 1 152 ? 6.147 34.821 -4.491 1.00 35.56 152 PRO A CA 1
ATOM 1159 C C . PRO A 1 152 ? 7.539 34.983 -5.113 1.00 35.56 152 PRO A C 1
ATOM 1161 O O . PRO A 1 152 ? 8.152 34.019 -5.573 1.00 35.56 152 PRO A O 1
ATOM 1164 N N . VAL A 1 153 ? 8.042 36.216 -5.129 1.00 37.94 153 VAL A N 1
ATOM 1165 C CA . VAL A 1 153 ? 9.428 36.513 -5.493 1.00 37.94 153 VAL A CA 1
ATOM 1166 C C . VAL A 1 153 ? 10.306 36.079 -4.321 1.00 37.94 153 VAL A C 1
ATOM 1168 O O . VAL A 1 153 ? 10.328 36.732 -3.280 1.00 37.94 153 VAL A O 1
ATOM 1171 N N . ILE A 1 154 ? 10.995 34.948 -4.470 1.00 42.53 154 ILE A N 1
ATOM 1172 C CA . ILE A 1 154 ? 12.090 34.566 -3.573 1.00 42.53 154 ILE A CA 1
ATOM 1173 C C . ILE A 1 154 ? 13.220 35.570 -3.829 1.00 42.53 154 ILE A C 1
ATOM 1175 O O . ILE A 1 154 ? 13.685 35.677 -4.964 1.00 42.53 154 ILE A O 1
ATOM 1179 N N . ASP A 1 155 ? 13.622 36.342 -2.815 1.00 56.31 155 ASP A N 1
ATOM 1180 C CA . ASP A 1 155 ? 14.727 37.291 -2.976 1.00 56.31 155 ASP A CA 1
ATOM 1181 C C . ASP A 1 155 ? 16.080 36.561 -3.120 1.00 56.31 155 ASP A C 1
ATOM 1183 O O . ASP A 1 155 ? 16.243 35.414 -2.686 1.00 56.31 155 ASP A O 1
ATOM 1187 N N . GLU A 1 156 ? 17.054 37.215 -3.759 1.00 50.47 156 GLU A N 1
ATOM 1188 C CA . GLU A 1 156 ? 18.381 36.641 -4.029 1.00 50.47 156 GLU A CA 1
ATOM 1189 C C . GLU A 1 156 ? 19.113 36.179 -2.757 1.00 50.47 156 GLU A C 1
ATOM 1191 O O . GLU A 1 156 ? 19.805 35.164 -2.797 1.00 50.47 156 GLU A O 1
ATOM 1196 N N . ASN A 1 157 ? 18.898 36.832 -1.611 1.00 54.66 157 ASN A N 1
ATOM 1197 C CA . ASN A 1 157 ? 19.541 36.476 -0.344 1.00 54.66 157 ASN A CA 1
ATOM 1198 C C . ASN A 1 157 ? 18.962 35.178 0.242 1.00 54.66 157 ASN A C 1
ATOM 1200 O O . ASN A 1 157 ? 19.683 34.395 0.866 1.00 54.66 157 ASN A O 1
ATOM 1204 N N . GLN A 1 158 ? 17.664 34.914 0.042 1.00 47.59 158 GLN A N 1
ATOM 1205 C CA . GLN A 1 158 ? 17.064 33.630 0.423 1.00 47.59 158 GLN A CA 1
ATOM 1206 C C . GLN A 1 158 ? 17.563 32.484 -0.461 1.00 47.59 158 GLN A 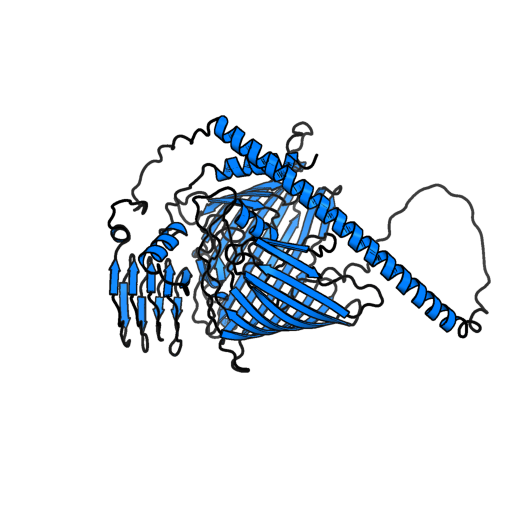C 1
ATOM 1208 O O . GLN A 1 158 ? 17.825 31.394 0.049 1.00 47.59 158 GLN A O 1
ATOM 1213 N N . MET A 1 159 ? 17.751 32.730 -1.760 1.00 42.81 159 MET A N 1
ATOM 1214 C CA . MET A 1 159 ? 18.352 31.751 -2.674 1.00 42.81 159 MET A CA 1
ATOM 1215 C C . MET A 1 159 ? 19.809 31.446 -2.314 1.00 42.81 159 MET A C 1
ATOM 1217 O O . MET A 1 159 ? 20.209 30.283 -2.352 1.00 42.81 159 MET A O 1
ATOM 1221 N N . GLU A 1 160 ? 20.582 32.457 -1.918 1.00 53.94 160 GLU A N 1
ATOM 1222 C CA . GLU A 1 160 ? 21.982 32.306 -1.508 1.00 53.94 160 GLU A CA 1
ATOM 1223 C C . GLU A 1 160 ? 22.100 31.529 -0.184 1.00 53.94 160 GLU A C 1
ATOM 1225 O O . GLU A 1 160 ? 22.859 30.567 -0.092 1.00 53.94 160 GLU A O 1
ATOM 1230 N N . SER A 1 161 ? 21.238 31.817 0.799 1.00 51.16 161 SER A N 1
ATOM 1231 C CA . SER A 1 161 ? 21.184 31.052 2.055 1.00 51.16 161 SER A CA 1
ATOM 1232 C C . SER A 1 161 ? 20.786 29.585 1.850 1.00 51.16 161 SER A C 1
ATOM 1234 O O . SER A 1 161 ? 21.352 28.687 2.479 1.00 51.16 161 SER A O 1
ATOM 1236 N N . ILE A 1 162 ? 19.823 29.311 0.962 1.00 45.22 162 ILE A N 1
ATOM 1237 C CA . ILE A 1 162 ? 19.450 27.939 0.595 1.00 45.22 162 ILE A CA 1
ATOM 1238 C C . ILE A 1 162 ? 20.623 27.252 -0.112 1.00 45.22 162 ILE A C 1
ATOM 1240 O O . ILE A 1 162 ? 20.920 26.097 0.192 1.00 45.22 162 ILE A O 1
ATOM 1244 N N . HIS A 1 163 ? 21.322 27.957 -1.004 1.00 52.72 163 HIS A N 1
ATOM 1245 C CA . HIS A 1 163 ? 22.490 27.435 -1.706 1.00 52.72 163 HIS A CA 1
ATOM 1246 C C . HIS A 1 163 ? 23.620 27.040 -0.744 1.00 52.72 163 HIS A C 1
ATOM 1248 O O . HIS A 1 163 ? 24.124 25.920 -0.834 1.00 52.72 163 HIS A O 1
ATOM 1254 N N . ASP A 1 164 ? 23.961 27.903 0.212 1.00 60.38 164 ASP A N 1
ATOM 1255 C CA . ASP A 1 164 ? 25.033 27.667 1.184 1.00 60.38 164 ASP A CA 1
ATOM 1256 C C . ASP A 1 164 ? 24.706 26.515 2.140 1.00 60.38 164 ASP A C 1
ATOM 1258 O O . ASP A 1 164 ? 25.528 25.618 2.354 1.00 60.38 164 ASP A O 1
ATOM 1262 N N . ASN A 1 165 ? 23.470 26.472 2.649 1.00 54.22 165 ASN A N 1
ATOM 1263 C CA . ASN A 1 165 ? 22.998 25.363 3.481 1.00 54.22 165 ASN A CA 1
ATOM 1264 C C . ASN A 1 165 ? 23.031 24.031 2.713 1.00 54.22 165 ASN A C 1
ATOM 1266 O O . ASN A 1 165 ? 23.391 22.991 3.269 1.00 54.22 165 ASN A O 1
ATOM 1270 N N . MET A 1 166 ? 22.698 24.054 1.419 1.00 41.19 166 MET A N 1
ATOM 1271 C CA . MET A 1 166 ? 22.762 22.876 0.555 1.00 41.19 166 MET A CA 1
ATOM 1272 C C . MET A 1 166 ? 24.198 22.441 0.252 1.00 41.19 166 MET A C 1
ATOM 1274 O O . MET A 1 166 ? 24.455 21.236 0.208 1.00 41.19 166 MET A O 1
ATOM 1278 N N . GLN A 1 167 ? 25.136 23.377 0.068 1.00 53.22 167 GLN A N 1
ATOM 1279 C CA . GLN A 1 167 ? 26.551 23.038 -0.095 1.00 53.22 167 GLN A CA 1
ATOM 1280 C C . GLN A 1 167 ? 27.105 22.386 1.173 1.00 53.22 167 GLN A C 1
ATOM 1282 O O . GLN A 1 167 ? 27.674 21.297 1.082 1.00 53.22 167 GLN A O 1
ATOM 1287 N N . SER A 1 168 ? 26.839 22.973 2.345 1.00 53.41 168 SER A N 1
ATOM 1288 C CA . SER A 1 168 ? 27.253 22.428 3.644 1.00 53.41 168 SER A CA 1
ATOM 1289 C C . SER A 1 168 ? 26.740 21.002 3.856 1.00 53.41 168 SER A C 1
ATOM 1291 O O . SER A 1 168 ? 27.521 20.090 4.123 1.00 53.41 168 SER A O 1
ATOM 1293 N N . LEU A 1 169 ? 25.437 20.777 3.651 1.00 45.47 169 LEU A N 1
ATOM 1294 C CA . LEU A 1 169 ? 24.830 19.453 3.799 1.00 45.47 169 LEU A CA 1
ATOM 1295 C C . LEU A 1 169 ? 25.400 18.443 2.788 1.00 45.47 169 LEU A C 1
ATOM 1297 O O . LEU A 1 169 ? 25.557 17.262 3.100 1.00 45.47 169 LEU A O 1
ATOM 1301 N N . SER A 1 170 ? 25.723 18.889 1.569 1.00 43.44 170 SER A N 1
ATOM 1302 C CA . SER A 1 170 ? 26.309 18.025 0.539 1.00 43.44 170 SER A CA 1
ATOM 1303 C C . SER A 1 170 ? 27.734 17.580 0.881 1.00 43.44 170 SER A C 1
ATOM 1305 O O . SER A 1 170 ? 28.088 16.425 0.626 1.00 43.44 170 SER A O 1
ATOM 1307 N N . GLU A 1 171 ? 28.527 18.462 1.491 1.00 59.47 171 GLU A N 1
ATOM 1308 C CA . GLU A 1 171 ? 29.892 18.177 1.931 1.00 59.47 171 GLU A CA 1
ATOM 1309 C C . GLU A 1 171 ? 29.875 17.192 3.112 1.00 59.47 171 GLU A C 1
ATOM 1311 O O . GLU A 1 171 ? 30.603 16.197 3.096 1.00 59.47 171 GLU A O 1
ATOM 1316 N N . GLU A 1 172 ? 28.971 17.396 4.079 1.00 55.72 172 GLU A N 1
ATOM 1317 C CA . GLU A 1 172 ? 28.761 16.494 5.223 1.00 55.72 172 GLU A CA 1
ATOM 1318 C C . GLU A 1 172 ? 28.303 15.097 4.780 1.00 55.72 172 GLU A C 1
ATOM 1320 O O . GLU A 1 172 ? 28.884 14.084 5.177 1.00 55.72 172 GLU A O 1
ATOM 1325 N N . MET A 1 173 ? 27.306 15.024 3.892 1.00 39.62 173 MET A N 1
ATOM 1326 C CA . MET A 1 173 ? 26.820 13.761 3.322 1.00 39.62 173 MET A CA 1
ATOM 1327 C C . MET A 1 173 ? 27.917 13.026 2.545 1.00 39.62 173 MET A C 1
ATOM 1329 O O . MET A 1 173 ? 27.988 11.794 2.573 1.00 39.62 173 MET A O 1
ATOM 1333 N N . ARG A 1 174 ? 28.790 13.762 1.847 1.00 51.16 174 ARG A N 1
ATOM 1334 C CA . ARG A 1 174 ? 29.909 13.185 1.097 1.00 51.16 174 ARG A CA 1
ATOM 1335 C C . ARG A 1 174 ? 30.981 12.622 2.024 1.00 51.16 174 ARG A C 1
ATOM 1337 O O . ARG A 1 174 ? 31.434 11.505 1.780 1.00 51.16 174 ARG A O 1
ATOM 1344 N N . GLN A 1 175 ? 31.349 13.350 3.078 1.00 62.25 175 GLN A N 1
ATOM 1345 C CA . GLN A 1 175 ? 32.287 12.865 4.094 1.00 62.25 175 GLN A CA 1
ATOM 1346 C C . GLN A 1 175 ? 31.747 11.609 4.782 1.00 62.25 175 GLN A C 1
ATOM 1348 O O . GLN A 1 175 ? 32.448 10.600 4.849 1.00 62.25 175 GLN A O 1
ATOM 1353 N N . LEU A 1 176 ? 30.472 11.618 5.185 1.00 50.69 176 LEU A N 1
ATOM 1354 C CA . LEU A 1 176 ? 29.822 10.460 5.796 1.00 50.69 176 LEU A CA 1
ATOM 1355 C C . LEU A 1 176 ? 29.805 9.251 4.847 1.00 50.69 176 LEU A C 1
ATOM 1357 O O . LEU A 1 176 ? 30.135 8.137 5.251 1.00 50.69 176 LEU A O 1
ATOM 1361 N N . ALA A 1 177 ? 29.479 9.455 3.568 1.00 40.91 177 ALA A N 1
ATOM 1362 C CA . ALA A 1 177 ? 29.482 8.385 2.573 1.00 40.91 177 ALA A CA 1
ATOM 1363 C C . ALA A 1 177 ? 30.892 7.821 2.312 1.00 40.91 177 ALA A C 1
ATOM 1365 O O . ALA A 1 177 ? 31.046 6.608 2.147 1.00 40.91 177 ALA A O 1
ATOM 1366 N N . GLU A 1 178 ? 31.924 8.670 2.281 1.00 60.00 178 GLU A N 1
ATOM 1367 C CA . GLU A 1 178 ? 33.321 8.243 2.137 1.00 60.00 178 GLU A CA 1
ATOM 1368 C C . GLU A 1 178 ? 33.802 7.458 3.368 1.00 60.00 178 GLU A C 1
ATOM 1370 O O . GLU A 1 178 ? 34.414 6.398 3.207 1.00 60.00 178 GLU A O 1
ATOM 1375 N N . GLU A 1 179 ? 33.448 7.886 4.584 1.00 66.44 179 GLU A N 1
ATOM 1376 C CA . GLU A 1 179 ? 33.738 7.149 5.820 1.00 66.44 179 GLU A CA 1
ATOM 1377 C C . GLU A 1 179 ? 33.015 5.800 5.884 1.00 66.44 179 GLU A C 1
ATOM 1379 O O . GLU A 1 179 ? 33.626 4.776 6.213 1.00 66.44 179 GLU A O 1
ATOM 1384 N N . MET A 1 180 ? 31.724 5.764 5.542 1.00 47.06 180 MET A N 1
ATOM 1385 C CA . MET A 1 180 ? 30.942 4.526 5.507 1.00 47.06 180 MET A CA 1
ATOM 1386 C C . MET A 1 180 ? 31.506 3.549 4.476 1.00 47.06 180 MET A C 1
ATOM 1388 O O . MET A 1 180 ? 31.656 2.362 4.772 1.00 47.06 180 MET A O 1
ATOM 1392 N N . LYS A 1 181 ? 31.901 4.044 3.297 1.00 51.22 181 LYS A N 1
ATOM 1393 C CA . LYS A 1 181 ? 32.544 3.233 2.260 1.00 51.22 181 LYS A CA 1
ATOM 1394 C C . LYS A 1 181 ? 33.910 2.710 2.708 1.00 51.22 181 LYS A C 1
ATOM 1396 O O . LYS A 1 181 ? 34.190 1.529 2.524 1.00 51.22 181 LYS A O 1
ATOM 1401 N N . ALA A 1 182 ? 34.734 3.540 3.349 1.00 63.38 182 ALA A N 1
ATOM 1402 C CA . ALA A 1 182 ? 36.024 3.113 3.888 1.00 63.38 182 ALA A CA 1
ATOM 1403 C C . ALA A 1 182 ? 35.862 2.024 4.965 1.00 63.38 182 ALA A C 1
ATOM 1405 O O . ALA A 1 182 ? 36.575 1.017 4.943 1.00 63.38 182 ALA A O 1
ATOM 1406 N N . ARG A 1 183 ? 34.880 2.170 5.867 1.00 59.69 183 ARG A N 1
ATOM 1407 C CA . ARG A 1 183 ? 34.535 1.138 6.860 1.00 59.69 183 ARG A CA 1
ATOM 1408 C C . ARG A 1 183 ? 34.021 -0.145 6.205 1.00 59.69 183 ARG A C 1
ATOM 1410 O O . ARG A 1 183 ? 34.401 -1.238 6.626 1.00 59.69 183 ARG A O 1
ATOM 1417 N N . GLN A 1 184 ? 33.202 -0.032 5.161 1.00 45.88 184 GLN A N 1
ATOM 1418 C CA . GLN A 1 184 ? 32.703 -1.175 4.395 1.00 45.88 184 GLN A CA 1
ATOM 1419 C C . GLN A 1 184 ? 33.838 -1.926 3.685 1.00 45.88 184 GLN A C 1
ATOM 1421 O O . GLN A 1 184 ? 33.883 -3.157 3.738 1.00 45.88 184 GLN A O 1
ATOM 1426 N N . ASP A 1 185 ? 34.771 -1.211 3.056 1.00 60.03 185 ASP A N 1
ATOM 1427 C CA . ASP A 1 185 ? 35.922 -1.802 2.372 1.00 60.03 185 ASP A CA 1
ATOM 1428 C C . ASP A 1 185 ? 36.843 -2.523 3.372 1.00 60.03 185 ASP A C 1
ATOM 1430 O O . ASP A 1 185 ? 37.270 -3.653 3.119 1.00 60.03 185 ASP A O 1
ATOM 1434 N N . GLN A 1 186 ? 37.070 -1.938 4.555 1.00 63.91 186 GLN A N 1
ATOM 1435 C CA . GLN A 1 186 ? 37.810 -2.581 5.648 1.00 63.91 186 GLN A CA 1
ATOM 1436 C C . GLN A 1 186 ? 37.118 -3.855 6.152 1.00 63.91 186 GLN A C 1
ATOM 1438 O O . GLN A 1 186 ? 37.767 -4.895 6.312 1.00 63.91 186 GLN A O 1
ATOM 1443 N N . PHE A 1 187 ? 35.801 -3.807 6.363 1.00 52.47 187 PHE A N 1
ATOM 1444 C CA . PHE A 1 187 ? 35.019 -4.963 6.801 1.00 52.47 187 PHE A CA 1
ATOM 1445 C C . PHE A 1 187 ? 35.035 -6.087 5.753 1.00 52.47 187 PHE A C 1
ATOM 1447 O O . PHE A 1 187 ? 35.311 -7.245 6.074 1.00 52.47 187 PHE A O 1
ATOM 1454 N N . THR A 1 188 ? 34.836 -5.739 4.479 1.00 47.88 188 THR A N 1
ATOM 1455 C CA . THR A 1 188 ? 34.813 -6.680 3.348 1.00 47.88 188 THR A CA 1
ATOM 1456 C C . THR A 1 188 ? 36.184 -7.317 3.115 1.00 47.88 188 THR A C 1
ATOM 1458 O O . THR A 1 188 ? 36.278 -8.526 2.890 1.00 47.88 188 THR A O 1
ATOM 1461 N N . ALA A 1 189 ? 37.270 -6.544 3.222 1.00 57.84 189 ALA A N 1
ATOM 1462 C CA . ALA A 1 189 ? 38.635 -7.064 3.151 1.00 57.84 189 ALA A CA 1
ATOM 1463 C C . ALA A 1 189 ? 38.941 -8.016 4.320 1.00 57.84 189 ALA A C 1
ATOM 1465 O O . ALA A 1 189 ? 39.519 -9.090 4.116 1.00 57.84 189 ALA A O 1
ATOM 1466 N N . GLY A 1 190 ? 38.504 -7.665 5.534 1.00 62.19 190 GLY A N 1
ATOM 1467 C CA . GLY A 1 190 ? 38.630 -8.505 6.724 1.00 62.19 190 GLY A CA 1
ATOM 1468 C C . GLY A 1 190 ? 37.883 -9.834 6.593 1.00 62.19 190 GLY A C 1
ATOM 1469 O O . GLY A 1 190 ? 38.446 -10.889 6.902 1.00 62.19 190 GLY A O 1
ATOM 1470 N N . PHE A 1 191 ? 36.651 -9.799 6.082 1.00 50.22 191 PHE A N 1
ATOM 1471 C CA . PHE A 1 191 ? 35.822 -10.982 5.855 1.00 50.22 191 PHE A CA 1
ATOM 1472 C C . PHE A 1 191 ? 36.384 -11.873 4.738 1.00 50.22 191 PHE A C 1
ATOM 1474 O O . PHE A 1 191 ? 36.587 -13.067 4.953 1.00 50.22 191 PHE A O 1
ATOM 1481 N N . ASN A 1 192 ? 36.743 -11.300 3.584 1.00 46.53 192 ASN A N 1
ATOM 1482 C CA . ASN A 1 192 ? 37.307 -12.046 2.453 1.00 46.53 192 ASN A CA 1
ATOM 1483 C C . ASN A 1 192 ? 38.638 -12.723 2.794 1.00 46.53 192 ASN A C 1
ATOM 1485 O O . ASN A 1 192 ? 38.883 -13.850 2.363 1.00 46.53 192 ASN A O 1
ATOM 1489 N N . ASN A 1 193 ? 39.494 -12.081 3.594 1.00 59.00 193 ASN A N 1
ATOM 1490 C CA . ASN A 1 193 ? 40.743 -12.692 4.049 1.00 59.00 193 ASN A CA 1
ATOM 1491 C C . ASN A 1 193 ? 40.499 -13.851 5.023 1.00 59.00 193 ASN A C 1
ATOM 1493 O O . ASN A 1 193 ? 41.189 -14.869 4.941 1.00 59.00 193 ASN A O 1
ATOM 1497 N N . ARG A 1 194 ? 39.506 -13.735 5.915 1.00 58.91 194 ARG A N 1
ATOM 1498 C CA . ARG A 1 194 ? 39.104 -14.825 6.821 1.00 58.91 194 ARG A CA 1
ATOM 1499 C C . ARG A 1 194 ? 38.499 -15.997 6.041 1.00 58.91 194 ARG A C 1
ATOM 1501 O O . ARG A 1 194 ? 38.917 -17.135 6.234 1.00 58.91 194 ARG A O 1
ATOM 1508 N N . TYR A 1 195 ? 37.622 -15.700 5.084 1.00 45.22 195 TYR A N 1
ATOM 1509 C CA . TYR A 1 195 ? 36.986 -16.675 4.200 1.00 45.22 195 TYR A CA 1
ATOM 1510 C C . TYR A 1 195 ? 37.995 -17.419 3.312 1.00 45.22 195 TYR A C 1
ATOM 1512 O O . TYR A 1 195 ? 37.962 -18.643 3.228 1.00 45.22 195 TYR A O 1
ATOM 1520 N N . LYS A 1 196 ? 38.959 -16.715 2.701 1.00 52.62 196 LYS A N 1
ATOM 1521 C CA . LYS A 1 196 ? 40.020 -17.349 1.898 1.00 52.62 196 LYS A CA 1
ATOM 1522 C C . LYS A 1 196 ? 40.904 -18.285 2.730 1.00 52.62 196 LYS A C 1
ATOM 1524 O O . LYS A 1 196 ? 41.279 -19.341 2.229 1.00 52.62 196 LYS A O 1
ATOM 1529 N N . ARG A 1 197 ? 41.211 -17.937 3.989 1.00 62.22 197 ARG A N 1
ATOM 1530 C CA . ARG A 1 197 ? 41.979 -18.810 4.900 1.00 62.22 197 ARG A CA 1
ATOM 1531 C C . ARG A 1 197 ? 41.206 -20.077 5.272 1.00 62.22 197 ARG A C 1
ATOM 1533 O O . ARG A 1 197 ? 41.797 -21.151 5.271 1.00 62.22 197 ARG A O 1
ATOM 1540 N N . GLU A 1 198 ? 39.910 -19.962 5.551 1.00 54.00 198 GLU A N 1
ATOM 1541 C CA . GLU A 1 198 ? 39.019 -21.106 5.814 1.00 54.00 198 GLU A CA 1
ATOM 1542 C C . GLU A 1 198 ? 38.898 -22.023 4.586 1.00 54.00 198 GLU A C 1
ATOM 1544 O O . GLU A 1 198 ? 39.110 -23.231 4.680 1.00 54.00 198 GLU A O 1
ATOM 1549 N N . MET A 1 199 ? 38.683 -21.450 3.397 1.00 47.44 199 MET A N 1
ATOM 1550 C CA . MET A 1 199 ? 38.588 -22.219 2.150 1.00 47.44 199 MET A CA 1
ATOM 1551 C C . MET A 1 199 ? 39.903 -22.924 1.801 1.00 47.44 199 MET A C 1
ATOM 1553 O O . MET A 1 199 ? 39.878 -24.056 1.334 1.00 47.44 199 MET A O 1
ATOM 1557 N N . GLN A 1 200 ? 41.063 -22.308 2.052 1.00 58.09 200 GLN A N 1
ATOM 1558 C CA . GLN A 1 200 ? 42.364 -22.958 1.843 1.00 58.09 200 GLN A CA 1
ATOM 1559 C C . GLN A 1 200 ? 42.626 -24.111 2.823 1.00 58.09 200 GLN A C 1
ATOM 1561 O O . GLN A 1 200 ? 43.299 -25.070 2.445 1.00 58.09 200 GLN A O 1
ATOM 1566 N N . LYS A 1 201 ? 42.092 -24.045 4.051 1.00 60.91 201 LYS A N 1
ATOM 1567 C CA . LYS A 1 201 ? 42.152 -25.155 5.016 1.00 60.91 201 LYS A CA 1
ATOM 1568 C C . LYS A 1 201 ? 41.265 -26.322 4.579 1.00 60.91 201 LYS A C 1
ATOM 1570 O O . LYS A 1 201 ? 41.754 -27.448 4.536 1.00 60.91 201 LYS A O 1
ATOM 1575 N N . ASN A 1 202 ? 40.026 -26.051 4.165 1.00 49.78 202 ASN A N 1
ATOM 1576 C CA . ASN A 1 202 ? 39.106 -27.092 3.689 1.00 49.78 202 ASN A CA 1
ATOM 1577 C C . ASN A 1 202 ? 39.582 -27.727 2.376 1.00 49.78 202 ASN A C 1
ATOM 1579 O O . ASN A 1 202 ? 39.600 -28.943 2.265 1.00 49.78 202 ASN A O 1
ATOM 1583 N N . ARG A 1 203 ? 40.122 -26.941 1.434 1.00 45.78 203 ARG A N 1
ATOM 1584 C CA . ARG A 1 203 ? 40.675 -27.471 0.171 1.00 45.78 203 ARG A CA 1
ATOM 1585 C C . ARG A 1 203 ? 41.954 -28.296 0.348 1.00 45.78 203 ARG A C 1
ATOM 1587 O O . ARG A 1 203 ? 42.319 -29.036 -0.559 1.00 45.78 203 ARG A O 1
ATOM 1594 N N . LYS A 1 204 ? 42.674 -28.129 1.467 1.00 50.66 204 LYS A N 1
ATOM 1595 C CA . LYS A 1 204 ? 43.779 -29.022 1.856 1.00 50.66 204 LYS A CA 1
ATOM 1596 C C . LYS A 1 204 ? 43.226 -30.342 2.391 1.00 50.66 204 LYS A C 1
ATOM 1598 O O . LYS A 1 204 ? 43.645 -31.382 1.912 1.00 50.66 204 LYS A O 1
ATOM 1603 N N . LYS A 1 205 ? 42.230 -30.273 3.278 1.00 46.34 205 LYS A N 1
ATOM 1604 C CA . LYS A 1 205 ? 41.552 -31.442 3.845 1.00 46.34 205 LYS A CA 1
ATOM 1605 C C . LYS A 1 205 ? 40.884 -32.320 2.771 1.00 46.34 205 LYS A C 1
ATOM 1607 O O . LYS A 1 205 ? 41.159 -33.508 2.718 1.00 46.34 205 LYS A O 1
ATOM 1612 N N . ASP A 1 206 ? 40.145 -31.715 1.837 1.00 44.56 206 ASP A N 1
ATOM 1613 C CA . ASP A 1 206 ? 39.466 -32.425 0.737 1.00 44.56 206 ASP A CA 1
ATOM 1614 C C . ASP A 1 206 ? 40.438 -33.059 -0.273 1.00 44.56 206 ASP A C 1
ATOM 1616 O O . ASP A 1 206 ? 40.078 -33.991 -0.989 1.00 44.56 206 ASP A O 1
ATOM 1620 N N . ARG A 1 207 ? 41.663 -32.525 -0.384 1.00 41.44 207 ARG A N 1
ATOM 1621 C CA . ARG A 1 207 ? 42.691 -33.025 -1.307 1.00 41.44 207 ARG A CA 1
ATOM 1622 C C . ARG A 1 207 ? 43.508 -34.159 -0.693 1.00 41.44 207 ARG A C 1
ATOM 1624 O O . ARG A 1 207 ? 43.930 -35.035 -1.438 1.00 41.44 207 ARG A O 1
ATOM 1631 N N . ASP A 1 208 ? 43.697 -34.137 0.622 1.00 50.31 208 ASP A N 1
ATOM 1632 C CA . ASP A 1 208 ? 44.360 -35.215 1.353 1.00 50.31 208 ASP A CA 1
ATOM 1633 C C . ASP A 1 208 ? 43.400 -36.416 1.536 1.00 50.31 208 ASP A C 1
ATOM 1635 O O . ASP A 1 208 ? 43.855 -37.551 1.511 1.00 50.31 208 ASP A O 1
ATOM 1639 N N . GLU A 1 209 ? 42.076 -36.192 1.594 1.00 46.38 209 GLU A N 1
ATOM 1640 C CA . GLU A 1 209 ? 41.052 -37.260 1.612 1.00 46.38 209 GLU A CA 1
ATOM 1641 C C . GLU A 1 209 ? 40.767 -37.875 0.214 1.00 46.38 209 GLU A C 1
ATOM 1643 O O . GLU A 1 209 ? 40.424 -39.049 0.130 1.00 46.38 209 GLU A O 1
ATOM 1648 N N . ASN A 1 210 ? 40.957 -37.142 -0.898 1.00 39.06 210 ASN A N 1
ATOM 1649 C CA . ASN A 1 210 ? 40.753 -37.661 -2.273 1.00 39.06 210 ASN A CA 1
ATOM 1650 C C . ASN A 1 210 ? 41.992 -38.315 -2.918 1.00 39.06 210 ASN A C 1
ATOM 1652 O O . ASN A 1 210 ? 41.887 -38.871 -4.014 1.00 39.06 210 ASN A O 1
ATOM 1656 N N . TRP A 1 211 ? 43.178 -38.216 -2.306 1.00 40.91 211 TRP A N 1
ATOM 1657 C CA . TRP A 1 211 ? 44.406 -38.788 -2.879 1.00 40.91 211 TRP A CA 1
ATOM 1658 C C . TRP A 1 211 ? 44.484 -40.318 -2.735 1.00 40.91 211 TRP A C 1
ATOM 1660 O O . TRP A 1 211 ? 45.188 -40.954 -3.517 1.00 40.91 211 TRP A O 1
ATOM 1670 N N . ASP A 1 212 ? 43.707 -40.906 -1.817 1.00 42.94 212 ASP A N 1
ATOM 1671 C CA . ASP A 1 212 ? 43.664 -42.358 -1.590 1.00 42.94 212 ASP A CA 1
ATOM 1672 C C . ASP A 1 212 ? 42.641 -43.100 -2.481 1.00 42.94 212 ASP A C 1
ATOM 1674 O O . ASP A 1 212 ? 42.767 -44.308 -2.676 1.00 42.94 212 ASP A O 1
ATOM 1678 N N . GLU A 1 213 ? 41.669 -42.411 -3.099 1.00 40.09 213 GLU A N 1
ATOM 1679 C CA . GLU A 1 213 ? 40.611 -43.060 -3.905 1.00 40.09 213 GLU A CA 1
ATOM 1680 C C . GLU A 1 213 ? 40.843 -43.031 -5.431 1.00 40.09 213 GLU A C 1
ATOM 1682 O O . GLU A 1 213 ? 40.204 -43.784 -6.167 1.00 40.09 213 GLU A O 1
ATOM 1687 N N . ASN A 1 214 ? 41.783 -42.224 -5.943 1.00 35.31 214 ASN A N 1
ATOM 1688 C CA . ASN A 1 214 ? 41.872 -41.916 -7.381 1.00 35.31 214 ASN A CA 1
ATOM 1689 C C . ASN A 1 214 ? 43.066 -42.556 -8.129 1.00 35.31 214 ASN A C 1
ATOM 1691 O O . ASN A 1 214 ? 43.584 -41.989 -9.090 1.00 35.31 214 ASN A O 1
ATOM 1695 N N . GLN A 1 215 ? 43.511 -43.744 -7.704 1.00 39.84 215 GLN A N 1
ATOM 1696 C CA . GLN A 1 215 ? 44.541 -44.543 -8.400 1.00 39.84 215 GLN A CA 1
ATOM 1697 C C . GLN A 1 215 ? 43.966 -45.622 -9.343 1.00 39.84 215 GLN A C 1
ATOM 1699 O O . GLN A 1 215 ? 44.732 -46.375 -9.934 1.00 39.84 215 GLN A O 1
ATOM 1704 N N . ASN A 1 216 ? 42.638 -45.717 -9.516 1.00 40.34 216 ASN A N 1
ATOM 1705 C CA . ASN A 1 216 ? 42.015 -46.877 -10.178 1.00 40.34 216 ASN A CA 1
ATOM 1706 C C . ASN A 1 216 ? 41.214 -46.588 -11.466 1.00 40.34 216 ASN A C 1
ATOM 1708 O O . ASN A 1 216 ? 40.510 -47.477 -11.934 1.00 40.34 216 ASN A O 1
ATOM 1712 N N . TRP A 1 217 ? 41.298 -45.382 -12.049 1.00 32.00 217 TRP A N 1
ATOM 1713 C CA . TRP A 1 217 ? 40.411 -44.974 -13.161 1.00 32.00 217 TRP A CA 1
ATOM 1714 C C . TRP A 1 217 ? 41.078 -44.344 -14.400 1.00 32.00 217 TRP A C 1
ATOM 1716 O O . TRP A 1 217 ? 40.365 -43.894 -15.289 1.00 32.00 217 TRP A O 1
ATOM 1726 N N . ASN A 1 218 ? 42.411 -44.359 -14.527 1.00 31.80 218 ASN A N 1
ATOM 1727 C CA . ASN A 1 218 ? 43.100 -43.903 -15.749 1.00 31.80 218 ASN A CA 1
ATOM 1728 C C . ASN A 1 218 ? 43.820 -45.057 -16.461 1.00 31.80 218 ASN A C 1
ATOM 1730 O O . ASN A 1 218 ? 45.043 -45.186 -16.431 1.00 31.80 218 ASN A O 1
ATOM 1734 N N . ARG A 1 219 ? 43.032 -45.899 -17.124 1.00 32.81 219 ARG A N 1
ATOM 1735 C CA . ARG A 1 219 ? 43.460 -46.732 -18.249 1.00 32.81 219 ARG A CA 1
ATOM 1736 C C . ARG A 1 219 ? 42.261 -46.773 -19.197 1.00 32.81 219 ARG A C 1
ATOM 1738 O O . ARG A 1 219 ? 41.167 -47.051 -18.726 1.00 32.81 219 ARG A O 1
ATOM 1745 N N . ASP A 1 220 ? 42.474 -46.430 -20.468 1.00 32.75 220 ASP A N 1
ATOM 1746 C CA . ASP A 1 220 ? 41.594 -46.734 -21.621 1.00 32.75 220 ASP A CA 1
ATOM 1747 C C . ASP A 1 220 ? 40.963 -45.574 -22.419 1.00 32.75 220 ASP A C 1
ATOM 1749 O O . ASP A 1 220 ? 40.036 -45.833 -23.175 1.00 32.75 220 ASP A O 1
ATOM 1753 N N . TRP A 1 221 ? 41.471 -44.333 -22.387 1.00 29.66 221 TRP A N 1
ATOM 1754 C CA . TRP A 1 221 ? 41.010 -43.295 -23.343 1.00 29.66 221 TRP A CA 1
ATOM 1755 C C . TRP A 1 221 ? 42.133 -42.425 -23.945 1.00 29.66 221 TRP A C 1
ATOM 1757 O O . TRP A 1 221 ? 41.995 -41.214 -24.086 1.00 29.66 221 TRP A O 1
ATOM 1767 N N . GLU A 1 222 ? 43.240 -43.049 -24.357 1.00 28.48 222 GLU A N 1
ATOM 1768 C CA . GLU A 1 222 ? 44.222 -42.440 -25.269 1.00 28.48 222 GLU A CA 1
ATOM 1769 C C . GLU A 1 222 ? 44.261 -43.232 -26.580 1.00 28.48 222 GLU A C 1
ATOM 1771 O O . GLU A 1 222 ? 44.773 -44.349 -26.597 1.00 28.48 222 GLU A O 1
ATOM 1776 N N . ASN A 1 223 ? 43.672 -42.668 -27.643 1.00 27.86 223 ASN A N 1
ATOM 1777 C CA . ASN A 1 223 ? 44.092 -42.773 -29.050 1.00 27.86 223 ASN A CA 1
ATOM 1778 C C . ASN A 1 223 ? 42.963 -42.277 -29.970 1.00 27.86 223 ASN A C 1
ATOM 1780 O O . ASN A 1 223 ? 42.011 -43.005 -30.222 1.00 27.86 223 ASN A O 1
ATOM 1784 N N . GLU A 1 224 ? 43.060 -41.042 -30.471 1.00 28.52 224 GLU A N 1
ATOM 1785 C CA . GLU A 1 224 ? 43.343 -40.784 -31.896 1.00 28.52 224 GLU A CA 1
ATOM 1786 C C . GLU A 1 224 ? 43.144 -39.304 -32.282 1.00 28.52 224 GLU A C 1
ATOM 1788 O O . GLU A 1 224 ? 42.078 -38.719 -32.120 1.00 28.52 224 GLU A O 1
ATOM 1793 N N . ASN A 1 225 ? 44.212 -38.780 -32.892 1.00 27.81 225 ASN A N 1
ATOM 1794 C CA . ASN A 1 225 ? 44.291 -37.736 -33.916 1.00 27.81 225 ASN A CA 1
ATOM 1795 C C . ASN A 1 225 ? 44.189 -36.247 -33.543 1.00 27.81 225 ASN A C 1
ATOM 1797 O O . ASN A 1 225 ? 43.158 -35.587 -33.615 1.00 27.81 225 ASN A O 1
ATOM 1801 N N . SER A 1 226 ? 45.397 -35.725 -33.322 1.00 27.31 226 SER A N 1
ATOM 1802 C CA . SER A 1 226 ? 45.928 -34.434 -33.762 1.00 27.31 226 SER A CA 1
ATOM 1803 C C . SER A 1 226 ? 45.626 -34.076 -35.228 1.00 27.31 226 SER A C 1
ATOM 1805 O O . SER A 1 226 ? 45.793 -34.929 -36.101 1.00 27.31 226 SER A O 1
ATOM 1807 N N . ASN A 1 227 ? 45.306 -32.802 -35.495 1.00 29.38 227 ASN A N 1
ATOM 1808 C CA . ASN A 1 227 ? 46.018 -31.929 -36.449 1.00 29.38 227 ASN A CA 1
ATOM 1809 C C . ASN A 1 227 ? 45.386 -30.518 -36.481 1.00 29.38 227 ASN A C 1
ATOM 1811 O O . ASN A 1 227 ? 44.283 -30.339 -36.988 1.00 29.38 227 ASN A O 1
ATOM 1815 N N . ASP A 1 228 ? 46.136 -29.548 -35.958 1.00 28.02 228 ASP A N 1
ATOM 1816 C CA . ASP A 1 228 ? 46.093 -28.095 -36.231 1.00 28.02 228 ASP A CA 1
ATOM 1817 C C . ASP A 1 228 ? 47.208 -27.803 -37.281 1.00 28.02 228 ASP A C 1
ATOM 1819 O O . ASP A 1 228 ? 48.127 -28.635 -37.349 1.00 28.02 228 ASP A O 1
ATOM 1823 N N . PRO A 1 229 ? 47.232 -26.698 -38.075 1.00 36.06 229 PRO A N 1
ATOM 1824 C CA . PRO A 1 229 ? 47.150 -25.346 -37.507 1.00 36.06 229 PRO A CA 1
ATOM 1825 C C . PRO A 1 229 ? 46.590 -24.196 -38.396 1.00 36.06 229 PRO A C 1
ATOM 1827 O O . PRO A 1 229 ? 46.434 -24.303 -39.614 1.00 36.06 229 PRO A O 1
ATOM 1830 N N . ASP A 1 230 ? 46.426 -23.064 -37.705 1.00 27.45 230 ASP A N 1
ATOM 1831 C CA . ASP A 1 230 ? 46.602 -21.654 -38.098 1.00 27.45 230 ASP A CA 1
ATOM 1832 C C . ASP A 1 230 ? 45.367 -20.729 -38.179 1.00 27.45 230 ASP A C 1
ATOM 1834 O O . ASP A 1 230 ? 44.484 -20.807 -39.032 1.00 27.45 230 ASP A O 1
ATOM 1838 N N . GLU A 1 231 ? 45.410 -19.806 -37.213 1.00 27.84 231 GLU A N 1
ATOM 1839 C CA . GLU A 1 231 ? 44.540 -18.708 -36.816 1.00 27.84 231 GLU A CA 1
ATOM 1840 C C . GLU A 1 231 ? 44.296 -17.641 -37.897 1.00 27.84 231 GLU A C 1
ATOM 1842 O O . GLU A 1 231 ? 45.234 -17.026 -38.396 1.00 27.84 231 GLU A O 1
ATOM 1847 N N . GLU A 1 232 ? 43.029 -17.256 -38.086 1.00 26.72 232 GLU A N 1
ATOM 1848 C CA . GLU A 1 232 ? 42.665 -15.851 -38.303 1.00 26.72 232 GLU A CA 1
ATOM 1849 C C . GLU A 1 232 ? 41.415 -15.482 -37.481 1.00 26.72 232 GLU A C 1
ATOM 1851 O O . GLU A 1 232 ? 40.321 -16.032 -37.614 1.00 26.72 232 GLU A O 1
ATOM 1856 N N . SER A 1 233 ? 41.643 -14.526 -36.583 1.00 30.33 233 SER A N 1
ATOM 1857 C CA . SER A 1 233 ? 40.744 -13.902 -35.613 1.00 30.33 233 SER A CA 1
ATOM 1858 C C . SER A 1 233 ? 39.351 -13.548 -36.173 1.00 30.33 233 SER A C 1
ATOM 1860 O O . SER A 1 233 ? 39.164 -12.525 -36.838 1.00 30.33 233 SER A O 1
ATOM 1862 N N . SER A 1 234 ? 38.339 -14.324 -35.781 1.00 24.58 234 SER A N 1
ATOM 1863 C CA . SER A 1 234 ? 36.930 -13.923 -35.798 1.00 24.58 234 SER A CA 1
ATOM 1864 C C . SER A 1 234 ? 36.165 -14.614 -34.661 1.00 24.58 234 SER A C 1
ATOM 1866 O O . SER A 1 234 ? 36.366 -15.794 -34.405 1.00 24.58 234 SER A O 1
ATOM 1868 N N . GLY A 1 235 ? 35.289 -13.867 -33.982 1.00 24.14 235 GLY A N 1
ATOM 1869 C CA . GLY A 1 235 ? 34.225 -14.423 -33.139 1.00 24.14 235 GLY A CA 1
ATOM 1870 C C . GLY A 1 235 ? 34.605 -14.819 -31.708 1.00 24.14 235 GLY A C 1
ATOM 1871 O O . GLY A 1 235 ? 35.233 -15.837 -31.457 1.00 24.14 235 GLY A O 1
ATOM 1872 N N . GLY A 1 236 ? 34.095 -14.051 -30.749 1.00 23.08 236 GLY A N 1
ATOM 1873 C CA . GLY A 1 236 ? 33.822 -14.522 -29.394 1.00 23.08 236 GLY A CA 1
ATOM 1874 C C . GLY A 1 236 ? 32.369 -14.209 -29.072 1.00 23.08 236 GLY A C 1
ATOM 1875 O O . GLY A 1 236 ? 32.090 -13.311 -28.283 1.00 23.08 236 GLY A O 1
ATOM 1876 N N . GLU A 1 237 ? 31.452 -14.862 -29.788 1.00 27.38 237 GLU A N 1
ATOM 1877 C CA . GLU A 1 237 ? 30.045 -14.938 -29.406 1.00 27.38 237 GLU A CA 1
ATOM 1878 C C . GLU A 1 237 ? 29.989 -15.671 -28.065 1.00 27.38 237 GLU A C 1
ATOM 1880 O O . GLU A 1 237 ? 30.260 -16.868 -27.977 1.00 27.38 237 GLU A O 1
ATOM 1885 N N . ASP A 1 238 ? 29.740 -14.907 -27.003 1.00 24.28 238 ASP A N 1
ATOM 1886 C CA . ASP A 1 238 ? 29.605 -15.427 -25.650 1.00 24.28 238 ASP A CA 1
ATOM 1887 C C . ASP A 1 238 ? 28.295 -16.220 -25.596 1.00 24.28 238 ASP A C 1
ATOM 1889 O O . ASP A 1 238 ? 27.194 -15.667 -25.707 1.00 24.28 238 ASP A O 1
ATOM 1893 N N . TRP A 1 239 ? 28.437 -17.541 -25.546 1.00 24.98 239 TRP A N 1
ATOM 1894 C CA . TRP A 1 239 ? 27.341 -18.492 -25.508 1.00 24.98 239 TRP A CA 1
ATOM 1895 C C . TRP A 1 239 ? 26.450 -18.193 -24.307 1.00 24.98 239 TRP A C 1
ATOM 1897 O O . TRP A 1 239 ? 26.893 -18.180 -23.161 1.00 24.98 239 TRP A O 1
ATOM 1907 N N . GLY A 1 240 ? 25.173 -17.936 -24.589 1.00 25.36 240 GLY A N 1
ATOM 1908 C CA . GLY A 1 240 ? 24.167 -17.683 -23.574 1.00 25.36 240 GLY A CA 1
ATOM 1909 C C . GLY A 1 240 ? 24.028 -18.872 -22.630 1.00 25.36 240 GLY A C 1
ATOM 1910 O O . GLY A 1 240 ? 23.627 -19.958 -23.044 1.00 25.36 240 GLY A O 1
ATOM 1911 N N . ASP A 1 241 ? 24.300 -18.630 -21.350 1.00 27.36 241 ASP A N 1
ATOM 1912 C CA . ASP A 1 241 ? 23.951 -19.520 -20.250 1.00 27.36 241 ASP A CA 1
ATOM 1913 C C . ASP A 1 241 ? 22.421 -19.707 -20.198 1.00 27.36 241 ASP A C 1
ATOM 1915 O O . ASP A 1 241 ? 21.676 -18.962 -19.555 1.00 27.36 241 ASP A O 1
ATOM 1919 N N . GLU A 1 242 ? 21.921 -20.753 -20.858 1.00 27.72 242 GLU A N 1
ATOM 1920 C CA . GLU A 1 242 ? 20.527 -21.212 -20.753 1.00 27.72 242 GLU A CA 1
ATOM 1921 C C . GLU A 1 242 ? 20.160 -21.699 -19.332 1.00 27.72 242 GLU A C 1
ATOM 1923 O O . GLU A 1 242 ? 18.991 -21.959 -19.038 1.00 27.72 242 GLU A O 1
ATOM 1928 N N . GLY A 1 243 ? 21.136 -21.770 -18.416 1.00 25.11 243 GLY A N 1
ATOM 1929 C CA . GLY A 1 243 ? 20.957 -22.130 -17.008 1.00 25.11 243 GLY A CA 1
ATOM 1930 C C . GLY A 1 243 ? 20.422 -21.012 -16.101 1.00 25.11 243 GLY A C 1
ATOM 1931 O O . GLY A 1 243 ? 19.926 -21.316 -15.014 1.00 25.11 243 GLY A O 1
ATOM 1932 N N . ASP A 1 244 ? 20.466 -19.745 -16.529 1.00 31.28 244 ASP A N 1
ATOM 1933 C CA . ASP A 1 244 ? 20.146 -18.592 -15.668 1.00 31.28 244 ASP A CA 1
ATOM 1934 C C . ASP A 1 244 ? 18.652 -18.234 -15.592 1.00 31.28 244 ASP A C 1
ATOM 1936 O O . ASP A 1 244 ? 18.234 -17.501 -14.694 1.00 31.28 244 ASP A O 1
ATOM 1940 N N . ARG A 1 245 ? 17.808 -18.796 -16.468 1.00 28.06 245 ARG A N 1
ATOM 1941 C CA . ARG A 1 245 ? 16.363 -18.477 -16.517 1.00 28.06 245 ARG A CA 1
ATOM 1942 C C . ARG A 1 245 ? 15.560 -18.992 -15.316 1.00 28.06 245 ARG A C 1
ATOM 1944 O O . ARG A 1 245 ? 14.409 -18.616 -15.147 1.00 28.06 245 ARG A O 1
ATOM 1951 N N . TRP A 1 246 ? 16.152 -19.839 -14.475 1.00 30.75 246 TRP A N 1
ATOM 1952 C CA . TRP A 1 246 ? 15.506 -20.398 -13.280 1.00 30.75 246 TRP A CA 1
ATOM 1953 C C . TRP A 1 246 ? 15.664 -19.526 -12.022 1.00 30.75 246 TRP A C 1
ATOM 1955 O O . TRP A 1 246 ? 15.122 -19.874 -10.974 1.00 30.75 246 TRP A O 1
ATOM 1965 N N . ASN A 1 247 ? 16.431 -18.431 -12.101 1.00 27.47 247 ASN A N 1
ATOM 1966 C CA . ASN A 1 247 ? 16.846 -17.626 -10.946 1.00 27.47 247 ASN A CA 1
ATOM 1967 C C . ASN A 1 247 ? 16.100 -16.284 -10.797 1.00 27.47 247 ASN A C 1
ATOM 1969 O O . ASN A 1 247 ? 16.466 -15.514 -9.914 1.00 27.47 247 ASN A O 1
ATOM 1973 N N . ASP A 1 248 ? 15.092 -16.002 -11.631 1.00 27.36 248 ASP A N 1
ATOM 1974 C CA . ASP A 1 248 ? 14.450 -14.674 -11.738 1.00 27.36 248 ASP A CA 1
ATOM 1975 C C . ASP A 1 248 ? 13.034 -14.603 -11.115 1.00 27.36 248 ASP A C 1
ATOM 1977 O O . ASP A 1 248 ? 12.242 -13.719 -11.433 1.00 27.36 248 ASP A O 1
ATOM 1981 N N . PHE A 1 249 ? 12.701 -15.548 -10.224 1.00 30.09 249 PHE A N 1
ATOM 1982 C CA . PHE A 1 249 ? 11.395 -15.639 -9.549 1.00 30.09 249 PHE A CA 1
ATOM 1983 C C . PHE A 1 249 ? 11.564 -15.542 -8.044 1.00 30.09 249 PHE A C 1
ATOM 1985 O O . PHE A 1 249 ? 11.763 -16.552 -7.360 1.00 30.09 249 PHE A O 1
ATOM 1992 N N . SER A 1 250 ? 11.490 -14.333 -7.509 1.00 30.66 250 SER A N 1
ATOM 1993 C CA . SER A 1 250 ? 11.627 -14.147 -6.074 1.00 30.66 250 SER A CA 1
ATOM 1994 C C . SER A 1 250 ? 10.979 -12.866 -5.599 1.00 30.66 250 SER A C 1
ATOM 1996 O O . SER A 1 250 ? 11.696 -11.897 -5.423 1.00 30.66 250 SER A O 1
ATOM 1998 N N . ASP A 1 251 ? 9.662 -12.852 -5.408 1.00 33.84 251 ASP A N 1
ATOM 1999 C CA . ASP A 1 251 ? 8.996 -11.708 -4.777 1.00 33.84 251 ASP A CA 1
ATOM 2000 C C . ASP A 1 251 ? 7.652 -12.130 -4.131 1.00 33.84 251 ASP A C 1
ATOM 2002 O O . ASP A 1 251 ? 6.608 -11.557 -4.422 1.00 33.84 251 ASP A O 1
ATOM 2006 N N . VAL A 1 252 ? 7.672 -13.145 -3.249 1.00 30.77 252 VAL A N 1
ATOM 2007 C CA . VAL A 1 252 ? 6.646 -13.332 -2.197 1.00 30.77 252 VAL A CA 1
ATOM 2008 C C . VAL A 1 252 ? 7.304 -14.013 -0.992 1.00 30.77 252 VAL A C 1
ATOM 2010 O O . VAL A 1 252 ? 7.440 -15.239 -0.972 1.00 30.77 252 VAL A O 1
ATOM 2013 N N . ASP A 1 253 ? 7.717 -13.216 -0.011 1.00 32.41 253 ASP A N 1
ATOM 2014 C CA . ASP A 1 253 ? 7.990 -13.679 1.351 1.00 32.41 253 ASP A CA 1
ATOM 2015 C C . ASP A 1 253 ? 6.729 -13.400 2.182 1.00 32.41 253 ASP A C 1
ATOM 2017 O O . ASP A 1 253 ? 6.116 -12.341 2.068 1.00 32.41 253 ASP A O 1
ATOM 2021 N N . PHE A 1 254 ? 6.258 -14.388 2.943 1.00 31.03 254 PHE A N 1
ATOM 2022 C CA . PHE A 1 254 ? 4.933 -14.316 3.563 1.00 31.03 254 PHE A CA 1
ATOM 2023 C C . PHE A 1 254 ? 4.880 -13.409 4.803 1.00 31.03 254 PHE A C 1
ATOM 2025 O O . PHE A 1 254 ? 3.782 -12.991 5.158 1.00 31.03 254 PHE A O 1
ATOM 2032 N N . ALA A 1 255 ? 6.005 -13.018 5.421 1.00 25.53 255 ALA A N 1
ATOM 2033 C CA . ALA A 1 255 ? 6.040 -11.858 6.329 1.00 25.53 255 ALA A CA 1
ATOM 2034 C C . ALA A 1 255 ? 6.261 -10.512 5.620 1.00 25.53 255 ALA A C 1
ATOM 2036 O O . ALA A 1 255 ? 6.117 -9.463 6.251 1.00 25.53 255 ALA A O 1
ATOM 2037 N N . ASP A 1 256 ? 6.556 -10.512 4.321 1.00 33.47 256 ASP A N 1
ATOM 2038 C CA . ASP A 1 256 ? 6.727 -9.300 3.526 1.00 33.47 256 ASP A CA 1
ATOM 2039 C C . ASP A 1 256 ? 5.406 -8.947 2.824 1.00 33.47 256 ASP A C 1
ATOM 2041 O O . ASP A 1 256 ? 5.253 -8.982 1.604 1.00 33.47 256 ASP A O 1
ATOM 2045 N N . GLU A 1 257 ? 4.447 -8.456 3.616 1.00 29.47 257 GLU A N 1
ATOM 2046 C CA . GLU A 1 257 ? 3.486 -7.462 3.099 1.00 29.47 257 GLU A CA 1
ATOM 2047 C C . GLU A 1 257 ? 4.224 -6.157 2.680 1.00 29.47 257 GLU A C 1
ATOM 2049 O O . GLU A 1 257 ? 3.718 -5.289 1.962 1.00 29.47 257 GLU A O 1
ATOM 2054 N N . ILE A 1 258 ? 5.510 -6.070 3.023 1.00 27.69 258 ILE A N 1
ATOM 2055 C CA . ILE A 1 258 ? 6.418 -4.971 2.767 1.00 27.69 258 ILE A CA 1
ATOM 2056 C C . ILE A 1 258 ? 7.421 -5.327 1.664 1.00 27.69 258 ILE A C 1
ATOM 2058 O O . ILE A 1 258 ? 8.158 -6.283 1.791 1.00 27.69 258 ILE A O 1
ATOM 2062 N N . GLN A 1 259 ? 7.566 -4.437 0.680 1.00 27.75 259 GLN A N 1
ATOM 2063 C CA . GLN A 1 259 ? 8.658 -4.363 -0.307 1.00 27.75 259 GLN A CA 1
ATOM 2064 C C . GLN A 1 259 ? 8.659 -5.391 -1.451 1.00 27.75 259 GLN A C 1
ATOM 2066 O O . GLN A 1 259 ? 9.297 -6.425 -1.365 1.00 27.75 259 GLN A O 1
ATOM 2071 N N . THR A 1 260 ? 8.202 -4.966 -2.637 1.00 22.22 260 THR A N 1
ATOM 2072 C CA . THR A 1 260 ? 8.731 -5.508 -3.906 1.00 22.22 260 THR A CA 1
ATOM 2073 C C . THR A 1 260 ? 8.867 -4.422 -4.973 1.00 22.22 260 THR A C 1
ATOM 2075 O O . THR A 1 260 ? 7.943 -4.160 -5.740 1.00 22.22 260 THR A O 1
ATOM 2078 N N . PHE A 1 261 ? 10.043 -3.787 -5.019 1.00 22.53 261 PHE A N 1
ATOM 2079 C CA . PHE A 1 261 ? 10.745 -3.480 -6.273 1.00 22.53 261 PHE A CA 1
ATOM 2080 C C . PHE A 1 261 ? 12.200 -3.130 -5.938 1.00 22.53 261 PHE A C 1
ATOM 2082 O O . PHE A 1 261 ? 12.522 -1.980 -5.631 1.00 22.53 261 PHE A O 1
ATOM 2089 N N . GLN A 1 262 ? 13.101 -4.115 -5.962 1.00 26.23 262 GLN A N 1
ATOM 2090 C CA . GLN A 1 262 ? 14.535 -3.842 -5.886 1.00 26.23 262 GLN A CA 1
ATOM 2091 C C . GLN A 1 262 ? 15.247 -4.298 -7.155 1.00 26.23 262 GLN A C 1
ATOM 2093 O O . GLN A 1 262 ? 15.440 -5.472 -7.455 1.00 26.23 262 GLN A O 1
ATOM 2098 N N . ARG A 1 263 ? 15.639 -3.280 -7.917 1.00 24.38 263 ARG A N 1
ATOM 2099 C CA . ARG A 1 263 ? 16.506 -3.346 -9.084 1.00 24.38 263 ARG A CA 1
ATOM 2100 C C . ARG A 1 263 ? 17.878 -3.881 -8.655 1.00 24.38 263 ARG A C 1
ATOM 2102 O O . ARG A 1 263 ? 18.463 -3.410 -7.688 1.00 24.38 263 ARG A O 1
ATOM 2109 N N . LYS A 1 264 ? 18.391 -4.831 -9.434 1.00 26.64 264 LYS A N 1
ATOM 2110 C CA . LYS A 1 264 ? 19.715 -5.473 -9.373 1.00 26.64 264 LYS A CA 1
ATOM 2111 C C . LYS A 1 264 ? 20.855 -4.522 -8.951 1.00 26.64 264 LYS A C 1
ATOM 2113 O O . LYS A 1 264 ? 21.494 -3.905 -9.804 1.00 26.64 264 LYS A O 1
ATOM 2118 N N . TYR A 1 265 ? 21.181 -4.476 -7.660 1.00 28.47 265 TYR A N 1
ATOM 2119 C CA . TYR A 1 265 ? 22.422 -3.890 -7.145 1.00 28.47 265 TYR A CA 1
ATOM 2120 C C . TYR A 1 265 ? 23.069 -4.817 -6.108 1.00 28.47 265 TYR A C 1
ATOM 2122 O O . TYR A 1 265 ? 22.444 -5.740 -5.601 1.00 28.47 265 TYR A O 1
ATOM 2130 N N . LYS A 1 266 ? 24.380 -4.638 -5.893 1.00 34.44 266 LYS A N 1
ATOM 2131 C CA . LYS A 1 266 ? 25.187 -5.378 -4.908 1.00 34.44 266 LYS A CA 1
ATOM 2132 C C . LYS A 1 266 ? 24.455 -5.442 -3.565 1.00 34.44 266 LYS A C 1
ATOM 2134 O O . LYS A 1 266 ? 23.977 -4.401 -3.134 1.00 34.44 266 LYS A O 1
ATOM 2139 N N . THR A 1 267 ? 24.475 -6.607 -2.911 1.00 43.53 267 THR A N 1
ATOM 2140 C CA . THR A 1 267 ? 23.945 -6.825 -1.556 1.00 43.53 267 THR A CA 1
ATOM 2141 C C . THR A 1 267 ? 24.364 -5.676 -0.643 1.00 43.53 267 THR A C 1
ATOM 2143 O O . THR A 1 267 ? 25.542 -5.559 -0.284 1.00 43.53 267 THR A O 1
ATOM 2146 N N . ASN A 1 268 ? 23.421 -4.792 -0.328 1.00 55.81 268 ASN A N 1
ATOM 2147 C CA . ASN A 1 268 ? 23.657 -3.683 0.578 1.00 55.81 268 ASN A CA 1
ATOM 2148 C C . ASN A 1 268 ? 23.301 -4.170 1.975 1.00 55.81 268 ASN A C 1
ATOM 2150 O O . ASN A 1 268 ? 22.139 -4.329 2.321 1.00 55.81 268 ASN A O 1
ATOM 2154 N N . TYR A 1 269 ? 24.329 -4.395 2.790 1.00 74.88 269 TYR A N 1
ATOM 2155 C CA . TYR A 1 269 ? 24.139 -4.829 4.173 1.00 74.88 269 TYR A CA 1
ATOM 2156 C C . TYR A 1 269 ? 23.538 -3.752 5.072 1.00 74.88 269 TYR A C 1
ATOM 2158 O O . TYR A 1 269 ? 23.213 -4.050 6.212 1.00 74.88 269 TYR A O 1
ATOM 2166 N N . PHE A 1 270 ? 23.426 -2.516 4.586 1.00 84.50 270 PHE A N 1
ATOM 2167 C CA . PHE A 1 270 ? 22.857 -1.387 5.305 1.00 84.50 270 PHE A CA 1
ATOM 2168 C C . PHE A 1 270 ? 21.558 -0.965 4.636 1.00 84.50 270 PHE A C 1
ATOM 2170 O O . PHE A 1 270 ? 21.505 -0.818 3.414 1.00 84.50 270 PHE A O 1
ATOM 2177 N N . THR A 1 271 ? 20.545 -0.722 5.454 1.00 84.75 271 THR A N 1
ATOM 2178 C CA . THR A 1 271 ? 19.263 -0.174 5.026 1.00 84.75 271 THR A CA 1
ATOM 2179 C C . THR A 1 271 ? 19.010 1.154 5.731 1.00 84.75 271 THR A C 1
ATOM 2181 O O . THR A 1 271 ? 19.372 1.337 6.896 1.00 84.75 271 THR A O 1
ATOM 2184 N N . PHE A 1 272 ? 18.427 2.090 4.990 1.00 88.88 272 PHE A N 1
ATOM 2185 C CA . PHE A 1 272 ? 17.973 3.381 5.483 1.00 88.88 272 PHE A CA 1
ATOM 2186 C C . PHE A 1 272 ? 16.551 3.603 4.980 1.00 88.88 272 PHE A C 1
ATOM 2188 O O . PHE A 1 272 ? 16.288 3.404 3.790 1.00 88.88 272 PHE A O 1
ATOM 2195 N N . ASP A 1 273 ? 15.672 4.036 5.877 1.00 90.38 273 ASP A N 1
ATOM 2196 C CA . ASP A 1 273 ? 14.306 4.444 5.553 1.00 90.38 273 ASP A CA 1
ATOM 2197 C C . ASP A 1 273 ? 13.966 5.766 6.251 1.00 90.38 273 ASP A C 1
ATOM 2199 O O . ASP A 1 273 ? 14.641 6.195 7.194 1.00 90.38 273 ASP A O 1
ATOM 2203 N N . TYR A 1 274 ? 12.916 6.419 5.765 1.00 94.38 274 TYR A N 1
ATOM 2204 C CA . TYR A 1 274 ? 12.314 7.564 6.418 1.00 94.38 274 TYR A CA 1
ATOM 2205 C C . TYR A 1 274 ? 10.808 7.585 6.190 1.00 94.38 274 TYR A C 1
ATOM 2207 O O . TYR A 1 274 ? 10.347 7.665 5.056 1.00 94.38 274 TYR A O 1
ATOM 2215 N N . ASN A 1 275 ? 10.021 7.573 7.257 1.00 95.00 275 ASN A N 1
ATOM 2216 C CA . ASN A 1 275 ? 8.566 7.647 7.144 1.00 95.00 275 ASN A CA 1
ATOM 2217 C C . ASN A 1 275 ? 7.943 8.326 8.366 1.00 95.00 275 ASN A C 1
ATOM 2219 O O . ASN A 1 275 ? 8.625 8.583 9.359 1.00 95.00 275 ASN A O 1
ATOM 2223 N N . ARG A 1 276 ? 6.645 8.641 8.296 1.00 95.38 276 ARG A N 1
ATOM 2224 C CA . ARG A 1 276 ? 5.971 9.454 9.322 1.00 95.38 276 ARG A CA 1
ATOM 2225 C C . ARG A 1 276 ? 5.792 8.773 10.683 1.00 95.38 276 ARG A C 1
ATOM 2227 O O . ARG A 1 276 ? 5.513 9.467 11.664 1.00 95.38 276 ARG A O 1
ATOM 2234 N N . VAL A 1 277 ? 5.924 7.446 10.748 1.00 95.25 277 VAL A N 1
ATOM 2235 C CA . VAL A 1 277 ? 5.782 6.678 11.995 1.00 95.25 277 VAL A CA 1
ATOM 2236 C C . VAL A 1 277 ? 7.140 6.370 12.625 1.00 95.25 277 VAL A C 1
ATOM 2238 O O . VAL A 1 277 ? 7.306 6.582 13.816 1.00 95.25 277 VAL A O 1
ATOM 2241 N N . ASP A 1 278 ? 8.146 5.969 11.846 1.00 94.50 278 ASP A N 1
ATOM 2242 C CA . ASP A 1 278 ? 9.466 5.550 12.344 1.00 94.50 278 ASP A CA 1
ATOM 2243 C C . ASP A 1 278 ? 10.481 6.697 12.401 1.00 94.50 278 ASP A C 1
ATOM 2245 O O . ASP A 1 278 ? 11.441 6.632 13.178 1.00 94.50 278 ASP A O 1
ATOM 2249 N N . GLY A 1 279 ? 10.267 7.755 11.613 1.00 94.56 279 GLY A N 1
ATOM 2250 C CA . GLY A 1 279 ? 11.272 8.781 11.357 1.00 94.56 279 GLY A CA 1
ATOM 2251 C C . GLY A 1 279 ? 12.440 8.217 10.578 1.00 94.56 279 GLY A C 1
ATOM 2252 O O . GLY A 1 279 ? 12.265 7.338 9.740 1.00 94.56 279 GLY A O 1
ATOM 2253 N N . ALA A 1 280 ? 13.640 8.724 10.859 1.00 95.00 280 ALA A N 1
ATOM 2254 C CA . ALA A 1 280 ? 14.848 8.098 10.347 1.00 95.00 280 ALA A CA 1
ATOM 2255 C C . ALA A 1 280 ? 14.924 6.655 10.860 1.00 95.00 280 ALA A C 1
ATOM 2257 O O . ALA A 1 280 ? 14.745 6.404 12.053 1.00 95.00 280 ALA A O 1
ATOM 2258 N N . TYR A 1 281 ? 15.214 5.725 9.962 1.00 92.44 281 TYR A N 1
ATOM 2259 C CA . TYR A 1 281 ? 15.455 4.325 10.268 1.00 92.44 281 TYR A CA 1
ATOM 2260 C C . TYR A 1 281 ? 16.833 3.938 9.750 1.00 92.44 281 TYR A C 1
ATOM 2262 O O . TYR A 1 281 ? 17.189 4.250 8.613 1.00 92.44 281 TYR A O 1
ATOM 2270 N N . LEU A 1 282 ? 17.611 3.249 10.581 1.00 93.38 282 LEU A N 1
ATOM 2271 C CA . LEU A 1 282 ? 18.909 2.712 10.186 1.00 93.38 282 LEU A CA 1
ATOM 2272 C C . LEU A 1 282 ? 19.012 1.260 10.629 1.00 93.38 282 LEU A C 1
ATOM 2274 O O . LEU A 1 282 ? 18.809 0.952 11.806 1.00 93.38 282 LEU A O 1
ATOM 2278 N N . GLY A 1 283 ? 19.376 0.383 9.699 1.00 91.81 283 GLY A N 1
ATOM 2279 C CA . GLY A 1 283 ? 19.466 -1.042 9.970 1.00 91.81 283 GLY A CA 1
ATOM 2280 C C . GLY A 1 283 ? 20.523 -1.771 9.161 1.00 91.81 283 GLY A C 1
ATOM 2281 O O . GLY A 1 283 ? 21.149 -1.231 8.245 1.00 91.81 283 GLY A O 1
ATOM 2282 N N . LEU A 1 284 ? 20.703 -3.032 9.530 1.00 91.62 284 LEU A N 1
ATOM 2283 C CA . LEU A 1 284 ? 21.463 -4.027 8.804 1.00 91.62 284 LEU A CA 1
ATOM 2284 C C . LEU A 1 284 ? 20.494 -5.004 8.145 1.00 91.62 284 LEU A C 1
ATOM 2286 O O . LEU A 1 284 ? 19.606 -5.518 8.821 1.00 91.62 284 LEU A O 1
ATOM 2290 N N . LYS A 1 285 ? 20.693 -5.295 6.860 1.00 87.75 285 LYS A N 1
ATOM 2291 C CA . LYS A 1 285 ? 19.865 -6.232 6.096 1.00 87.75 285 LYS A CA 1
ATOM 2292 C C . LYS A 1 285 ? 20.726 -7.318 5.466 1.00 87.75 285 LYS A C 1
ATOM 2294 O O . LYS A 1 285 ? 21.745 -7.047 4.836 1.00 87.75 285 LYS A O 1
ATOM 2299 N N . ILE A 1 286 ? 20.321 -8.565 5.642 1.00 85.44 286 ILE A N 1
ATOM 2300 C CA . ILE A 1 286 ? 20.836 -9.714 4.909 1.00 85.44 286 ILE A CA 1
ATOM 2301 C C . ILE A 1 286 ? 19.736 -10.103 3.936 1.00 85.44 286 ILE A C 1
ATOM 2303 O O . ILE A 1 286 ? 18.750 -10.732 4.313 1.00 85.44 286 ILE A O 1
ATOM 2307 N N . GLU A 1 287 ? 19.904 -9.689 2.685 1.00 78.94 287 GLU A N 1
ATOM 2308 C CA . GLU A 1 287 ? 18.968 -10.036 1.624 1.00 78.94 287 GLU A CA 1
ATOM 2309 C C . GLU A 1 287 ? 18.974 -11.542 1.368 1.00 78.94 287 GLU A C 1
ATOM 2311 O O . GLU A 1 287 ? 20.025 -12.197 1.341 1.00 78.94 287 GLU A O 1
ATOM 2316 N N . LYS A 1 288 ? 17.781 -12.069 1.108 1.00 72.50 288 LYS A N 1
ATOM 2317 C CA . LYS A 1 288 ? 17.573 -13.425 0.629 1.00 72.50 288 LYS A CA 1
ATOM 2318 C C . LYS A 1 288 ? 18.372 -13.628 -0.663 1.00 72.50 288 LYS A C 1
ATOM 2320 O O . LYS A 1 288 ? 18.162 -12.964 -1.676 1.00 72.50 288 LYS A O 1
ATOM 2325 N N . ASN A 1 289 ? 19.352 -14.533 -0.638 1.00 66.19 289 ASN A N 1
ATOM 2326 C CA . ASN A 1 289 ? 20.202 -14.779 -1.800 1.00 66.19 289 ASN A CA 1
ATOM 2327 C C . ASN A 1 289 ? 19.539 -15.776 -2.758 1.00 66.19 289 ASN A C 1
ATOM 2329 O O . ASN A 1 289 ? 19.647 -16.988 -2.590 1.00 66.19 289 ASN A O 1
ATOM 2333 N N . HIS A 1 290 ? 18.901 -15.260 -3.804 1.00 60.56 290 HIS A N 1
ATOM 2334 C CA . HIS A 1 290 ? 18.207 -16.071 -4.810 1.00 60.56 290 HIS A CA 1
ATOM 2335 C C . HIS A 1 290 ? 19.146 -16.815 -5.778 1.00 60.56 290 HIS A C 1
ATOM 2337 O O . HIS A 1 290 ? 18.717 -17.726 -6.496 1.00 60.56 290 HIS A O 1
ATOM 2343 N N . LYS A 1 291 ? 20.448 -16.483 -5.765 1.00 51.12 291 LYS A N 1
ATOM 2344 C CA . LYS A 1 291 ? 21.482 -17.152 -6.563 1.00 51.12 291 LYS A CA 1
ATOM 2345 C C . LYS A 1 291 ? 22.122 -18.288 -5.773 1.00 51.12 291 LYS A C 1
ATOM 2347 O O . LYS A 1 291 ? 22.913 -18.075 -4.849 1.00 51.12 291 LYS A O 1
ATOM 2352 N N . ILE A 1 292 ? 21.828 -19.517 -6.188 1.00 49.94 292 ILE A N 1
ATOM 2353 C CA . ILE A 1 292 ? 22.428 -20.710 -5.594 1.00 49.94 292 ILE A CA 1
ATOM 2354 C C . ILE A 1 292 ? 23.837 -20.909 -6.160 1.00 49.94 292 ILE A C 1
ATOM 2356 O O . ILE A 1 292 ? 24.029 -21.195 -7.339 1.00 49.94 292 ILE A O 1
ATOM 2360 N N . TYR A 1 293 ? 24.832 -20.851 -5.278 1.00 50.72 293 TYR A N 1
ATOM 2361 C CA . TYR A 1 293 ? 26.100 -21.539 -5.502 1.00 50.72 293 TYR A CA 1
ATOM 2362 C C . TYR A 1 293 ? 25.876 -23.032 -5.256 1.00 50.72 293 TYR A C 1
ATOM 2364 O O . TYR A 1 293 ? 25.236 -23.386 -4.268 1.00 50.72 293 TYR A O 1
ATOM 2372 N N . ARG A 1 294 ? 26.443 -23.887 -6.118 1.00 47.91 294 ARG A N 1
ATOM 2373 C CA . ARG A 1 294 ? 26.310 -25.362 -6.222 1.00 47.91 294 ARG A CA 1
ATOM 2374 C C . ARG A 1 294 ? 26.166 -26.172 -4.908 1.00 47.91 294 ARG A C 1
ATOM 2376 O O . ARG A 1 294 ? 25.650 -27.282 -4.972 1.00 47.91 294 ARG A O 1
ATOM 2383 N N . ASN A 1 295 ? 26.556 -25.624 -3.751 1.00 57.47 295 ASN A N 1
ATOM 2384 C CA . ASN A 1 295 ? 26.619 -26.289 -2.445 1.00 57.47 295 ASN A CA 1
ATOM 2385 C C . ASN A 1 295 ? 25.881 -25.561 -1.287 1.00 57.47 295 ASN A C 1
ATOM 2387 O O . ASN A 1 295 ? 26.154 -25.870 -0.129 1.00 57.47 295 ASN A O 1
ATOM 2391 N N . LYS A 1 296 ? 24.990 -24.583 -1.531 1.00 71.38 296 LYS A N 1
ATOM 2392 C CA . LYS A 1 296 ? 24.266 -23.872 -0.449 1.00 71.38 296 LYS A CA 1
ATOM 2393 C C . LYS A 1 296 ? 22.751 -24.123 -0.505 1.00 71.38 296 LYS A C 1
ATOM 2395 O O . LYS A 1 296 ? 22.045 -23.352 -1.144 1.00 71.38 296 LYS A O 1
ATOM 2400 N N . PRO A 1 297 ? 22.245 -25.185 0.151 1.00 80.56 297 PRO A N 1
ATOM 2401 C CA . PRO A 1 297 ? 20.819 -25.518 0.153 1.00 80.56 297 PRO A CA 1
ATOM 2402 C C . PRO A 1 297 ? 19.998 -24.683 1.143 1.00 80.56 297 PRO A C 1
ATOM 2404 O O . PRO A 1 297 ? 18.794 -24.889 1.226 1.00 80.56 297 PRO A O 1
ATOM 2407 N N . PHE A 1 298 ? 20.632 -23.780 1.895 1.00 86.88 298 PHE A N 1
ATOM 2408 C CA . PHE A 1 298 ? 19.979 -22.925 2.881 1.00 86.88 298 PHE A CA 1
ATOM 2409 C C . PHE A 1 298 ? 20.152 -21.449 2.535 1.00 86.88 298 PHE A C 1
ATOM 2411 O O . PHE A 1 298 ? 21.238 -21.046 2.099 1.00 86.88 298 PHE A O 1
ATOM 2418 N N . ASN A 1 299 ? 19.113 -20.658 2.797 1.00 86.00 299 ASN A N 1
ATOM 2419 C CA . ASN A 1 299 ? 19.148 -19.201 2.751 1.00 86.00 299 ASN A CA 1
ATOM 2420 C C . ASN A 1 299 ? 18.884 -18.641 4.137 1.00 86.00 299 ASN A C 1
ATOM 2422 O O . ASN A 1 299 ? 17.795 -18.826 4.660 1.00 86.00 299 ASN A O 1
ATOM 2426 N N . LEU A 1 300 ? 19.863 -17.958 4.718 1.00 88.19 300 LEU A N 1
ATOM 2427 C CA . LEU A 1 300 ? 19.631 -17.158 5.912 1.00 88.19 300 LEU A CA 1
ATOM 2428 C C . LEU A 1 300 ? 19.415 -15.719 5.463 1.00 88.19 300 LEU A C 1
ATOM 2430 O O . LEU A 1 300 ? 20.276 -15.168 4.772 1.00 88.19 300 LEU A O 1
ATOM 2434 N N . TYR A 1 301 ? 18.308 -15.129 5.881 1.00 88.75 301 TYR A N 1
ATOM 2435 C CA . TYR A 1 301 ? 17.974 -13.743 5.598 1.00 88.75 301 TYR A CA 1
ATOM 2436 C C . TYR A 1 301 ? 17.416 -13.074 6.851 1.00 88.75 301 TYR A C 1
ATOM 2438 O O . TYR A 1 301 ? 17.063 -13.737 7.829 1.00 88.75 301 TYR A O 1
ATOM 2446 N N . GLY A 1 302 ? 17.396 -11.750 6.854 1.00 89.31 302 GLY A N 1
ATOM 2447 C CA . GLY A 1 302 ? 16.854 -11.004 7.976 1.00 89.31 302 GLY A CA 1
ATOM 2448 C C . GLY A 1 302 ? 17.269 -9.548 7.989 1.00 89.31 302 GLY A C 1
ATOM 2449 O O . GLY A 1 302 ? 18.134 -9.113 7.229 1.00 89.31 302 GLY A O 1
ATOM 2450 N N . GLU A 1 303 ? 16.666 -8.804 8.898 1.00 89.81 303 GLU A N 1
ATOM 2451 C CA . GLU A 1 303 ? 16.871 -7.376 9.071 1.00 89.81 303 GLU A CA 1
ATOM 2452 C C . GLU A 1 303 ? 16.926 -7.051 10.565 1.00 89.81 303 GLU A C 1
ATOM 2454 O O . GLU A 1 303 ? 16.248 -7.677 11.377 1.00 89.81 303 GLU A O 1
ATOM 2459 N N . LEU A 1 304 ? 17.760 -6.090 10.947 1.00 93.88 304 LEU A N 1
ATOM 2460 C CA . LEU A 1 304 ? 17.787 -5.520 12.289 1.00 93.88 304 LEU A CA 1
ATOM 2461 C C . LEU A 1 304 ? 18.060 -4.029 12.173 1.00 93.88 304 LEU A C 1
ATOM 2463 O O . LEU A 1 304 ? 19.129 -3.637 11.708 1.00 93.88 304 LEU A O 1
ATOM 2467 N N . GLY A 1 305 ? 17.157 -3.194 12.666 1.00 93.31 305 GLY A N 1
ATOM 2468 C CA . GLY A 1 305 ? 17.362 -1.752 12.641 1.00 93.31 305 GLY A CA 1
ATOM 2469 C C . GLY A 1 305 ? 16.569 -1.010 13.694 1.00 93.31 305 GLY A C 1
ATOM 2470 O O . GLY A 1 305 ? 15.756 -1.588 14.413 1.00 93.31 305 GLY A O 1
ATOM 2471 N N . TYR A 1 306 ? 16.857 0.279 13.817 1.00 95.25 306 TYR A N 1
ATOM 2472 C CA . TYR A 1 306 ? 16.307 1.146 14.848 1.00 95.25 306 TYR A CA 1
ATOM 2473 C C . TYR A 1 306 ? 15.499 2.282 14.222 1.00 95.25 306 TYR A C 1
ATOM 2475 O O . TYR A 1 306 ? 16.023 3.040 13.405 1.00 95.25 306 TYR A O 1
ATOM 2483 N N . ALA A 1 307 ? 14.234 2.397 14.629 1.00 95.19 307 ALA A N 1
ATOM 2484 C CA . ALA A 1 307 ? 13.327 3.483 14.274 1.00 95.19 307 ALA A CA 1
ATOM 2485 C C . ALA A 1 307 ? 13.488 4.625 15.284 1.00 95.19 307 ALA A C 1
ATOM 2487 O O . ALA A 1 307 ? 13.063 4.510 16.440 1.00 95.19 307 ALA A O 1
ATOM 2488 N N . PHE A 1 308 ? 14.129 5.718 14.872 1.00 93.88 308 PHE A N 1
ATOM 2489 C CA . PHE A 1 308 ? 14.588 6.755 15.795 1.00 93.88 308 PHE A CA 1
ATOM 2490 C C . PHE A 1 308 ? 13.446 7.543 16.437 1.00 93.88 308 PHE A C 1
ATOM 2492 O O . PHE A 1 308 ? 13.556 7.887 17.613 1.00 93.88 308 PHE A O 1
ATOM 2499 N N . SER A 1 309 ? 12.349 7.797 15.718 1.00 93.12 309 SER A N 1
ATOM 2500 C CA . SER A 1 309 ? 11.216 8.548 16.273 1.00 93.12 309 SER A CA 1
ATOM 2501 C C . SER A 1 309 ? 10.359 7.708 17.217 1.00 93.12 309 SER A C 1
ATOM 2503 O O . SER A 1 309 ? 9.966 8.210 18.265 1.00 93.12 309 SER A O 1
ATOM 2505 N N . ARG A 1 310 ? 10.151 6.413 16.932 1.00 92.56 310 ARG A N 1
ATOM 2506 C CA . ARG A 1 310 ? 9.469 5.498 17.875 1.00 92.56 310 ARG A CA 1
ATOM 2507 C C . ARG A 1 310 ? 10.340 5.066 19.051 1.00 92.56 310 ARG A C 1
ATOM 2509 O O . ARG A 1 310 ? 9.819 4.596 20.061 1.00 92.56 310 ARG A O 1
ATOM 2516 N N . GLY A 1 311 ? 11.662 5.130 18.909 1.00 92.81 311 GLY A N 1
ATOM 2517 C CA . GLY A 1 311 ? 12.599 4.594 19.894 1.00 92.81 311 GLY A CA 1
ATOM 2518 C C . GLY A 1 311 ? 12.517 3.068 20.041 1.00 92.81 311 GLY A C 1
ATOM 2519 O O . GLY A 1 311 ? 12.590 2.540 21.155 1.00 92.81 311 GLY A O 1
ATOM 2520 N N . LYS A 1 312 ? 12.292 2.347 18.933 1.00 92.81 312 LYS A N 1
ATOM 2521 C CA . LYS A 1 312 ? 12.098 0.886 18.907 1.00 92.81 312 LYS A CA 1
ATOM 2522 C C . LYS A 1 312 ? 13.021 0.217 17.893 1.00 92.81 312 LYS A C 1
ATOM 2524 O O . LYS A 1 312 ? 13.312 0.776 16.839 1.00 92.81 312 LYS A O 1
ATOM 2529 N N . PHE A 1 313 ? 13.447 -1.001 18.216 1.00 92.50 313 PHE A N 1
ATOM 2530 C CA . PHE A 1 313 ? 14.101 -1.887 17.258 1.00 92.50 313 PHE A CA 1
ATOM 2531 C C . PHE A 1 313 ? 13.054 -2.652 16.453 1.00 92.50 313 PHE A C 1
ATOM 2533 O O . PHE A 1 313 ? 12.114 -3.186 17.040 1.00 92.50 313 PHE A O 1
ATOM 2540 N N . ASN A 1 314 ? 13.283 -2.746 15.147 1.00 91.62 314 ASN A N 1
ATOM 2541 C CA . ASN A 1 314 ? 12.605 -3.679 14.259 1.00 91.62 314 ASN A CA 1
ATOM 2542 C C . ASN A 1 314 ? 13.567 -4.820 13.924 1.00 91.62 314 ASN A C 1
ATOM 2544 O O . ASN A 1 314 ? 14.766 -4.578 13.739 1.00 91.62 314 ASN A O 1
ATOM 2548 N N . TYR A 1 315 ? 13.053 -6.040 13.821 1.00 91.50 315 TYR A N 1
ATOM 2549 C CA . TYR A 1 315 ? 13.845 -7.189 13.405 1.00 91.50 315 TYR A CA 1
ATOM 2550 C C . TYR A 1 315 ? 13.035 -8.219 12.615 1.00 91.50 315 TYR A C 1
ATOM 2552 O O . TYR A 1 315 ? 11.830 -8.367 12.801 1.00 91.50 315 TYR A O 1
ATOM 2560 N N . GLN A 1 316 ? 13.744 -8.973 11.782 1.00 93.94 316 GLN A N 1
ATOM 2561 C CA . GLN A 1 316 ? 13.263 -10.140 11.050 1.00 93.94 316 GLN A CA 1
ATOM 2562 C C . GLN A 1 316 ? 14.405 -11.146 10.957 1.00 93.94 316 GLN A C 1
ATOM 2564 O O . GLN A 1 316 ? 15.555 -10.769 10.715 1.00 93.94 316 GLN A O 1
ATOM 2569 N N . LEU A 1 317 ? 14.100 -12.426 11.135 1.00 94.31 317 LEU A N 1
ATOM 2570 C CA . LEU A 1 317 ? 15.048 -13.503 10.881 1.00 94.31 317 LEU A CA 1
ATOM 2571 C C . LEU A 1 317 ? 14.319 -14.671 10.232 1.00 94.31 317 LEU A C 1
ATOM 2573 O O . LEU A 1 317 ? 13.370 -15.204 10.809 1.00 94.31 317 LEU A O 1
ATOM 2577 N N . GLY A 1 318 ? 14.805 -15.087 9.069 1.00 93.88 318 GLY A N 1
ATOM 2578 C CA . GLY A 1 318 ? 14.221 -16.172 8.300 1.00 93.88 318 GLY A CA 1
ATOM 2579 C C . GLY A 1 318 ? 15.258 -17.154 7.777 1.00 93.88 318 GLY A C 1
ATOM 2580 O O . GLY A 1 318 ? 16.431 -16.824 7.565 1.00 93.88 318 GLY A O 1
ATOM 2581 N N . LEU A 1 319 ? 14.817 -18.398 7.613 1.00 93.12 319 LEU A N 1
ATOM 2582 C CA . LEU A 1 319 ? 15.627 -19.488 7.094 1.00 93.12 319 LEU A CA 1
ATOM 2583 C C . LEU A 1 319 ? 14.829 -20.290 6.072 1.00 93.12 319 LEU A C 1
ATOM 2585 O O . LEU A 1 319 ? 13.834 -20.926 6.416 1.00 93.12 319 LEU A O 1
ATOM 2589 N N . ASP A 1 320 ? 15.354 -20.352 4.854 1.00 89.06 320 ASP A N 1
ATOM 2590 C CA . ASP A 1 320 ? 14.812 -21.192 3.791 1.00 89.06 320 ASP A CA 1
ATOM 2591 C C . ASP A 1 320 ? 15.698 -22.397 3.535 1.00 89.06 320 ASP A C 1
ATOM 2593 O O . ASP A 1 320 ? 16.927 -22.340 3.654 1.00 89.06 320 ASP A O 1
ATOM 2597 N N . LYS A 1 321 ? 15.069 -23.477 3.083 1.00 90.88 321 LYS A N 1
ATOM 2598 C CA . LYS A 1 321 ? 15.729 -24.620 2.473 1.00 90.88 321 LYS A CA 1
ATOM 2599 C C . LYS A 1 321 ? 15.227 -24.806 1.049 1.00 90.88 321 LYS A C 1
ATOM 2601 O O . LYS A 1 321 ? 14.029 -24.755 0.789 1.00 90.88 321 LYS A O 1
ATOM 2606 N N . PHE A 1 322 ? 16.152 -25.081 0.138 1.00 86.19 322 PHE A N 1
ATOM 2607 C CA . PHE A 1 322 ? 15.861 -25.333 -1.268 1.00 86.19 322 PHE A CA 1
ATOM 2608 C C . PHE A 1 322 ? 16.119 -26.789 -1.649 1.00 86.19 322 PHE A C 1
ATOM 2610 O O . PHE A 1 322 ? 17.077 -27.420 -1.190 1.00 86.19 322 PHE A O 1
ATOM 2617 N N . TRP A 1 323 ? 15.309 -27.286 -2.577 1.00 87.38 323 TRP A N 1
ATOM 2618 C CA . TRP A 1 323 ? 15.442 -28.588 -3.214 1.00 87.38 323 TRP A CA 1
ATOM 2619 C C . TRP A 1 323 ? 15.290 -28.458 -4.728 1.00 87.38 323 TRP A C 1
ATOM 2621 O O . TRP A 1 323 ? 14.425 -27.744 -5.228 1.00 87.38 323 TRP A O 1
ATOM 2631 N N . GLY A 1 324 ? 16.109 -29.200 -5.472 1.00 79.44 324 GLY A N 1
ATOM 2632 C CA . GLY A 1 324 ? 16.086 -29.170 -6.934 1.00 79.44 324 GLY A CA 1
ATOM 2633 C C . GLY A 1 324 ? 16.699 -27.897 -7.534 1.00 79.44 324 GLY A C 1
ATOM 2634 O O . GLY A 1 324 ? 17.009 -26.930 -6.841 1.00 79.44 324 GLY A O 1
ATOM 2635 N N . ARG A 1 325 ? 16.935 -27.927 -8.852 1.00 72.75 325 ARG A N 1
ATOM 2636 C CA . ARG A 1 325 ? 17.544 -26.811 -9.604 1.00 72.75 325 ARG A CA 1
ATOM 2637 C C . ARG A 1 325 ? 16.549 -26.150 -10.553 1.00 72.75 325 ARG A C 1
ATOM 2639 O O . ARG A 1 325 ? 16.328 -24.952 -10.438 1.00 72.75 325 ARG A O 1
ATOM 2646 N N . ALA A 1 326 ? 15.962 -26.949 -11.445 1.00 69.81 326 ALA A N 1
ATOM 2647 C CA . ALA A 1 326 ? 14.977 -26.520 -12.434 1.00 69.81 326 ALA A CA 1
ATOM 2648 C C . ALA A 1 326 ? 13.609 -26.274 -11.770 1.00 69.81 326 ALA A C 1
ATOM 2650 O O . ALA A 1 326 ? 13.234 -25.142 -11.497 1.00 69.81 326 ALA A O 1
ATOM 2651 N N . PHE A 1 327 ? 12.907 -27.329 -11.362 1.00 80.94 327 PHE A N 1
ATOM 2652 C CA . PHE A 1 327 ? 11.630 -27.216 -10.646 1.00 80.94 327 PHE A CA 1
ATOM 2653 C C . PHE A 1 327 ? 11.848 -27.014 -9.146 1.00 80.94 327 PHE A C 1
ATOM 2655 O O . PHE A 1 327 ? 11.515 -27.879 -8.336 1.00 80.94 327 PHE A O 1
ATOM 2662 N N . ARG A 1 328 ? 12.520 -25.916 -8.789 1.00 82.31 328 ARG A N 1
ATOM 2663 C CA . ARG A 1 328 ? 12.940 -25.638 -7.414 1.00 82.31 328 ARG A CA 1
ATOM 2664 C C . ARG A 1 328 ? 11.737 -25.660 -6.474 1.00 82.31 328 ARG A C 1
ATOM 2666 O O . ARG A 1 328 ? 10.772 -24.935 -6.698 1.00 82.31 328 ARG A O 1
ATOM 2673 N N . PHE A 1 329 ? 11.843 -26.480 -5.439 1.00 89.00 329 PHE A N 1
ATOM 2674 C CA . PHE A 1 329 ? 10.974 -26.433 -4.278 1.00 89.00 329 PHE A CA 1
ATOM 2675 C C . PHE A 1 329 ? 11.715 -25.709 -3.156 1.00 89.00 329 PHE A C 1
ATOM 2677 O O . PHE A 1 329 ? 12.905 -25.941 -2.934 1.00 89.00 329 PHE A O 1
ATOM 2684 N N . GLU A 1 330 ? 11.024 -24.831 -2.459 1.00 89.25 330 GLU A N 1
ATOM 2685 C CA . GLU A 1 330 ? 11.532 -24.076 -1.326 1.00 89.25 330 GLU A CA 1
ATOM 2686 C C . GLU A 1 330 ? 10.558 -24.232 -0.171 1.00 89.25 330 GLU A C 1
ATOM 2688 O O . GLU A 1 330 ? 9.348 -24.226 -0.377 1.00 89.25 330 GLU A O 1
ATOM 2693 N N . ALA A 1 331 ? 11.080 -24.349 1.040 1.00 93.44 331 ALA A N 1
ATOM 2694 C CA . ALA A 1 331 ? 10.282 -24.226 2.244 1.00 93.44 331 ALA A CA 1
ATOM 2695 C C . ALA A 1 331 ? 11.095 -23.493 3.297 1.00 93.44 331 ALA A C 1
ATOM 2697 O O . ALA A 1 331 ? 12.291 -23.761 3.459 1.00 93.44 331 ALA A O 1
ATOM 2698 N N . GLY A 1 332 ? 10.440 -22.597 4.012 1.00 93.25 332 GLY A N 1
ATOM 2699 C CA . GLY A 1 332 ? 11.090 -21.751 4.987 1.00 93.25 332 GLY A CA 1
ATOM 2700 C C . GLY A 1 332 ? 10.136 -21.278 6.058 1.00 93.25 332 GLY A C 1
ATOM 2701 O O . GLY A 1 332 ? 8.944 -21.598 6.069 1.00 93.25 332 GLY A O 1
ATOM 2702 N N . GLY A 1 333 ? 10.710 -20.547 6.996 1.00 91.75 333 GLY A N 1
ATOM 2703 C CA . GLY A 1 333 ? 9.953 -19.859 8.015 1.00 91.75 333 GLY A CA 1
ATOM 2704 C C . GLY A 1 333 ? 10.766 -18.742 8.628 1.00 91.75 333 GLY A C 1
ATOM 2705 O O . GLY A 1 333 ? 11.999 -18.714 8.548 1.00 91.75 333 GLY A O 1
ATOM 2706 N N . GLU A 1 334 ? 10.047 -17.831 9.256 1.00 92.56 334 GLU A N 1
ATOM 2707 C CA . GLU A 1 334 ? 10.606 -16.617 9.817 1.00 92.56 334 GLU A CA 1
ATOM 2708 C C . GLU A 1 334 ? 9.819 -16.142 11.024 1.00 92.56 334 GLU A C 1
ATOM 2710 O O . GLU A 1 334 ? 8.670 -16.524 11.237 1.00 92.56 334 GLU A O 1
ATOM 2715 N N . PHE A 1 335 ? 10.449 -15.274 11.802 1.00 94.06 335 PHE A N 1
ATOM 2716 C CA . PHE A 1 335 ? 9.797 -14.530 12.865 1.00 94.06 335 PHE A CA 1
ATOM 2717 C C . PHE A 1 335 ? 10.247 -13.076 12.808 1.00 94.06 335 PHE A C 1
ATOM 2719 O O . PHE A 1 335 ? 11.367 -12.768 12.383 1.00 94.06 335 PHE A O 1
ATOM 2726 N N . HIS A 1 336 ? 9.365 -12.180 13.230 1.00 93.69 336 HIS A N 1
ATOM 2727 C CA . HIS A 1 336 ? 9.571 -10.756 13.028 1.00 93.69 336 HIS A CA 1
ATOM 2728 C C . HIS A 1 336 ? 8.833 -9.890 14.056 1.00 93.69 336 HIS A C 1
ATOM 2730 O O . HIS A 1 336 ? 7.858 -10.298 14.686 1.00 93.69 336 HIS A O 1
ATOM 2736 N N . ASP A 1 337 ? 9.327 -8.665 14.201 1.00 94.69 337 ASP A N 1
ATOM 2737 C CA . ASP A 1 337 ? 8.684 -7.536 14.867 1.00 94.69 337 ASP A CA 1
ATOM 2738 C C . ASP A 1 337 ? 9.082 -6.286 14.074 1.00 94.69 337 ASP A C 1
ATOM 2740 O O . ASP A 1 337 ? 10.217 -5.815 14.176 1.00 94.69 337 ASP A O 1
ATOM 2744 N N . LEU A 1 338 ? 8.202 -5.817 13.192 1.00 91.06 338 LEU A N 1
ATOM 2745 C CA . LEU A 1 338 ? 8.542 -4.829 12.169 1.00 91.06 338 LEU A CA 1
ATOM 2746 C C . LEU A 1 338 ? 7.400 -3.843 11.894 1.00 91.06 338 LEU A C 1
ATOM 2748 O O . LEU A 1 338 ? 6.268 -4.014 12.350 1.00 91.06 338 LEU A O 1
ATOM 2752 N N . THR A 1 339 ? 7.717 -2.781 11.158 1.00 93.12 339 THR A N 1
ATOM 2753 C CA . THR A 1 339 ? 6.753 -1.772 10.701 1.00 93.12 339 THR A CA 1
ATOM 2754 C C . THR A 1 339 ? 6.156 -2.190 9.357 1.00 93.12 339 THR A C 1
ATOM 2756 O O . THR A 1 339 ? 6.720 -1.845 8.329 1.00 93.12 339 THR A O 1
ATOM 2759 N N . GLY A 1 340 ? 5.037 -2.921 9.403 1.00 89.75 340 GLY A N 1
ATOM 2760 C CA . GLY A 1 340 ? 4.118 -3.346 8.333 1.00 89.75 340 GLY A CA 1
ATOM 2761 C C . GLY A 1 340 ? 3.595 -2.239 7.417 1.00 89.75 340 GLY A C 1
ATOM 2762 O O . GLY A 1 340 ? 3.404 -1.109 7.859 1.00 89.75 340 GLY A O 1
ATOM 2763 N N . THR A 1 341 ? 3.296 -2.577 6.161 1.00 90.56 341 THR A N 1
ATOM 2764 C CA . THR A 1 341 ? 2.452 -1.790 5.243 1.00 90.56 341 THR A CA 1
ATOM 2765 C C . THR A 1 341 ? 1.881 -2.695 4.153 1.00 90.56 341 THR A C 1
ATOM 2767 O O . THR A 1 341 ? 2.559 -3.636 3.765 1.00 90.56 341 THR A O 1
ATOM 2770 N N . GLN A 1 342 ? 0.695 -2.395 3.608 1.00 87.25 342 GLN A N 1
ATOM 2771 C CA . GLN A 1 342 ? 0.164 -3.068 2.405 1.00 87.25 342 GLN A CA 1
ATOM 2772 C C . GLN A 1 342 ? 0.409 -2.284 1.115 1.00 87.25 342 GLN A C 1
ATOM 2774 O O . GLN A 1 342 ? 0.113 -2.770 0.027 1.00 87.25 342 GLN A O 1
ATOM 2779 N N . ASP A 1 343 ? 0.953 -1.070 1.203 1.00 88.31 343 ASP A N 1
ATOM 2780 C CA . ASP A 1 343 ? 1.028 -0.129 0.079 1.00 88.31 343 ASP A CA 1
ATOM 2781 C C . ASP A 1 343 ? 2.328 -0.263 -0.732 1.00 88.31 343 ASP A C 1
ATOM 2783 O O . ASP A 1 343 ? 2.732 0.629 -1.481 1.00 88.31 343 ASP A O 1
ATOM 2787 N N . SER A 1 344 ? 3.004 -1.407 -0.612 1.00 81.94 344 SER A N 1
ATOM 2788 C CA . SER A 1 344 ? 4.240 -1.707 -1.342 1.00 81.94 344 SER A CA 1
ATOM 2789 C C . SER A 1 344 ? 4.044 -1.775 -2.859 1.00 81.94 344 SER A C 1
ATOM 2791 O O . SER A 1 344 ? 4.977 -1.486 -3.604 1.00 81.94 344 SER A O 1
ATOM 2793 N N . TRP A 1 345 ? 2.836 -2.125 -3.312 1.00 82.88 345 TRP A N 1
ATOM 2794 C CA . TRP A 1 345 ? 2.452 -2.131 -4.728 1.00 82.88 345 TRP A CA 1
ATOM 2795 C C . TRP A 1 345 ? 2.206 -0.719 -5.287 1.00 82.88 345 TRP A C 1
ATOM 2797 O O . TRP A 1 345 ? 2.245 -0.517 -6.500 1.00 82.88 345 TRP A O 1
ATOM 2807 N N . LEU A 1 346 ? 1.945 0.256 -4.412 1.00 85.00 346 LEU A N 1
ATOM 2808 C CA . LEU A 1 346 ? 1.600 1.625 -4.779 1.00 85.00 346 LEU A CA 1
ATOM 2809 C C . LEU A 1 346 ? 2.858 2.460 -5.031 1.00 85.00 346 LEU A C 1
ATOM 2811 O O . LEU A 1 346 ? 2.969 3.173 -6.032 1.00 85.00 346 LEU A O 1
ATOM 2815 N N . VAL A 1 347 ? 3.828 2.348 -4.125 1.00 83.38 347 VAL A N 1
ATOM 2816 C CA . VAL A 1 347 ? 5.073 3.117 -4.149 1.00 83.38 347 VAL A CA 1
ATOM 2817 C C . VAL A 1 347 ? 6.228 2.276 -3.610 1.00 83.38 347 VAL A C 1
ATOM 2819 O O . VAL A 1 347 ? 6.083 1.563 -2.614 1.00 83.38 347 VAL A O 1
ATOM 2822 N N . GLY A 1 348 ? 7.396 2.362 -4.248 1.00 80.38 348 GLY A N 1
ATOM 2823 C CA . GLY A 1 348 ? 8.603 1.669 -3.793 1.00 80.38 348 GLY A CA 1
ATOM 2824 C C . GLY A 1 348 ? 9.133 2.228 -2.467 1.00 80.38 348 GLY A C 1
ATOM 2825 O O . GLY A 1 348 ? 8.867 3.373 -2.113 1.00 80.38 348 GLY A O 1
ATOM 2826 N N . HIS A 1 349 ? 9.917 1.434 -1.733 1.00 81.75 349 HIS A N 1
ATOM 2827 C CA . HIS A 1 349 ? 10.424 1.822 -0.408 1.00 81.75 349 HIS A CA 1
ATOM 2828 C C . HIS A 1 349 ? 11.257 3.105 -0.468 1.00 81.75 349 HIS A C 1
ATOM 2830 O O . HIS A 1 349 ? 10.932 4.090 0.182 1.00 81.75 349 HIS A O 1
ATOM 2836 N N . TYR A 1 350 ? 12.283 3.125 -1.321 1.00 83.06 350 TYR A N 1
ATOM 2837 C CA . TYR A 1 350 ? 13.146 4.298 -1.475 1.00 83.06 350 TYR A CA 1
ATOM 2838 C C . TYR A 1 350 ? 12.410 5.512 -2.041 1.00 83.06 350 TYR A C 1
ATOM 2840 O O . TYR A 1 350 ? 12.693 6.637 -1.640 1.00 83.06 350 TYR A O 1
ATOM 2848 N N . GLU A 1 351 ? 11.460 5.288 -2.952 1.00 83.69 351 GLU A N 1
ATOM 2849 C CA . GLU A 1 351 ? 10.630 6.363 -3.493 1.00 83.69 351 GLU A CA 1
ATOM 2850 C C . GLU A 1 351 ? 9.819 7.032 -2.380 1.00 83.69 351 GLU A C 1
ATOM 2852 O O . GLU A 1 351 ? 9.832 8.257 -2.255 1.00 83.69 351 GLU A O 1
ATOM 2857 N N . ASN A 1 352 ? 9.146 6.232 -1.549 1.00 90.19 352 ASN A N 1
ATOM 2858 C CA . ASN A 1 352 ? 8.366 6.745 -0.433 1.00 90.19 352 ASN A CA 1
ATOM 2859 C C . ASN A 1 352 ? 9.256 7.438 0.599 1.00 90.19 352 ASN A C 1
ATOM 2861 O O . ASN A 1 352 ? 8.945 8.550 1.008 1.00 90.19 352 ASN A O 1
ATOM 2865 N N . ALA A 1 353 ? 10.394 6.830 0.948 1.00 91.06 353 ALA A N 1
ATOM 2866 C CA . ALA A 1 353 ? 11.341 7.379 1.913 1.00 91.06 353 ALA A CA 1
ATOM 2867 C C . ALA A 1 353 ? 11.810 8.787 1.531 1.00 91.06 353 ALA A C 1
ATOM 2869 O O . ALA A 1 353 ? 11.806 9.718 2.337 1.00 91.06 353 ALA A O 1
ATOM 2870 N N . MET A 1 354 ? 12.187 8.954 0.261 1.00 88.12 354 MET A N 1
ATOM 2871 C CA . MET A 1 354 ? 12.619 10.242 -0.271 1.00 88.12 354 MET A CA 1
ATOM 2872 C C . MET A 1 354 ? 11.469 11.248 -0.317 1.00 88.12 354 MET A C 1
ATOM 2874 O O . MET A 1 354 ? 11.656 12.395 0.080 1.00 88.12 354 MET A O 1
ATOM 2878 N N . ASN A 1 355 ? 10.280 10.843 -0.766 1.00 89.62 355 ASN A N 1
ATOM 2879 C CA . ASN A 1 355 ? 9.119 11.733 -0.809 1.00 89.62 355 ASN A CA 1
ATOM 2880 C C . ASN A 1 355 ? 8.675 12.187 0.591 1.00 89.62 355 ASN A C 1
ATOM 2882 O O . ASN A 1 355 ? 8.378 13.370 0.789 1.00 89.62 355 ASN A O 1
ATOM 2886 N N . ALA A 1 356 ? 8.706 11.288 1.574 1.00 91.88 356 ALA A N 1
ATOM 2887 C CA . ALA A 1 356 ? 8.399 11.586 2.964 1.00 91.88 356 ALA A CA 1
ATOM 2888 C C . ALA A 1 356 ? 9.435 12.548 3.564 1.00 91.88 356 ALA A C 1
ATOM 2890 O O . ALA A 1 356 ? 9.062 13.579 4.122 1.00 91.88 356 ALA A O 1
ATOM 2891 N N . LEU A 1 357 ? 10.732 12.269 3.390 1.00 92.19 357 LEU A N 1
ATOM 2892 C CA . LEU A 1 357 ? 11.808 13.101 3.934 1.00 92.19 357 LEU A CA 1
ATOM 2893 C C . LEU A 1 357 ? 11.840 14.499 3.311 1.00 92.19 357 LEU A C 1
ATOM 2895 O O . LEU A 1 357 ? 11.991 15.493 4.020 1.00 92.19 357 LEU A O 1
ATOM 2899 N N . LEU A 1 358 ? 11.728 14.587 1.987 1.00 86.81 358 LEU A N 1
ATOM 2900 C CA . LEU A 1 358 ? 11.913 15.843 1.263 1.00 86.81 358 LEU A CA 1
ATOM 2901 C C . LEU A 1 358 ? 10.645 16.702 1.292 1.00 86.81 358 LEU A C 1
ATOM 2903 O O . LEU A 1 358 ? 10.723 17.903 1.554 1.00 86.81 358 LEU A O 1
ATOM 2907 N N . PHE A 1 359 ? 9.480 16.089 1.065 1.00 86.38 359 PHE A N 1
ATOM 2908 C CA . PHE A 1 359 ? 8.231 16.800 0.770 1.00 86.38 359 PHE A CA 1
ATOM 2909 C C . PHE A 1 359 ? 7.083 16.468 1.727 1.00 86.38 359 PHE A C 1
ATOM 2911 O O . PHE A 1 359 ? 5.962 16.922 1.508 1.00 86.38 359 PHE A O 1
ATOM 2918 N N . LYS A 1 360 ? 7.324 15.670 2.775 1.00 89.81 360 LYS A N 1
ATOM 2919 C CA . LYS A 1 360 ? 6.272 15.156 3.669 1.00 89.81 360 LYS A CA 1
ATOM 2920 C C . LYS A 1 360 ? 5.139 14.432 2.921 1.00 89.81 360 LYS A C 1
ATOM 2922 O O . LYS A 1 360 ? 3.997 14.400 3.373 1.00 89.81 360 LYS A O 1
ATOM 2927 N N . ASN A 1 361 ? 5.464 13.858 1.761 1.00 89.81 361 ASN A N 1
ATOM 2928 C CA . ASN A 1 361 ? 4.562 13.043 0.956 1.00 89.81 361 ASN A CA 1
ATOM 2929 C C . ASN A 1 361 ? 4.816 11.576 1.289 1.00 89.81 361 ASN A C 1
ATOM 2931 O O . ASN A 1 361 ? 5.724 10.961 0.738 1.00 89.81 361 ASN A O 1
ATOM 2935 N N . ASP A 1 362 ? 4.038 11.039 2.220 1.00 92.56 362 ASP A N 1
ATOM 2936 C CA . ASP A 1 362 ? 4.147 9.650 2.649 1.00 92.56 362 ASP A CA 1
ATOM 2937 C C . ASP A 1 362 ? 2.886 8.872 2.238 1.00 92.56 362 ASP A C 1
ATOM 2939 O O . ASP A 1 362 ? 1.791 9.059 2.778 1.00 92.56 362 ASP A O 1
ATOM 2943 N N . TYR A 1 363 ? 3.047 8.023 1.225 1.00 91.00 363 TYR A N 1
ATOM 2944 C CA . TYR A 1 363 ? 1.965 7.330 0.526 1.00 91.00 363 TYR A CA 1
ATOM 2945 C C . TYR A 1 363 ? 1.694 5.928 1.084 1.00 91.00 363 TYR A C 1
ATOM 2947 O O . TYR A 1 363 ? 0.945 5.164 0.487 1.00 91.00 363 TYR A O 1
ATOM 2955 N N . ARG A 1 364 ? 2.307 5.544 2.203 1.00 91.62 364 ARG A N 1
ATOM 2956 C CA . ARG A 1 364 ? 2.124 4.207 2.785 1.00 91.62 364 ARG A CA 1
ATOM 2957 C C . ARG A 1 364 ? 1.378 4.284 4.094 1.00 91.62 364 ARG A C 1
ATOM 2959 O O . ARG A 1 364 ? 1.672 5.167 4.884 1.00 91.62 364 ARG A O 1
ATOM 2966 N N . ASP A 1 365 ? 0.438 3.391 4.351 1.00 92.31 365 ASP A N 1
ATOM 2967 C CA . ASP A 1 365 ? -0.158 3.205 5.672 1.00 92.31 365 ASP A CA 1
ATOM 2968 C C . ASP A 1 365 ? 0.608 2.141 6.439 1.00 92.31 365 ASP A C 1
ATOM 2970 O O . ASP A 1 365 ? 0.904 1.067 5.910 1.00 92.31 365 ASP A O 1
ATOM 2974 N N . TYR A 1 366 ? 0.958 2.477 7.676 1.00 93.19 366 TYR A N 1
ATOM 2975 C CA . TYR A 1 366 ? 1.865 1.698 8.496 1.00 93.19 366 TYR A CA 1
ATOM 2976 C C . TYR A 1 366 ? 1.167 1.083 9.699 1.00 93.19 366 TYR A C 1
ATOM 2978 O O . TYR A 1 366 ? 0.284 1.673 10.314 1.00 93.19 366 TYR A O 1
ATOM 2986 N N . TYR A 1 367 ? 1.622 -0.093 10.084 1.00 93.75 367 TYR A N 1
ATOM 2987 C CA . TYR A 1 367 ? 1.202 -0.775 11.301 1.00 93.75 367 TYR A CA 1
ATOM 2988 C C . TYR A 1 367 ? 2.369 -1.585 11.828 1.00 93.75 367 TYR A C 1
ATOM 2990 O O . TYR A 1 367 ? 3.362 -1.788 11.139 1.00 93.75 367 TYR A O 1
ATOM 2998 N N . ARG A 1 368 ? 2.300 -2.029 13.074 1.00 94.50 368 ARG A N 1
ATOM 2999 C CA . ARG A 1 368 ? 3.303 -2.944 13.604 1.00 94.50 368 ARG A CA 1
ATOM 3000 C C . ARG A 1 368 ? 2.812 -4.368 13.432 1.00 94.50 368 ARG A C 1
ATOM 3002 O O . ARG A 1 368 ? 1.678 -4.663 13.799 1.00 94.50 368 ARG A O 1
ATOM 3009 N N . LEU A 1 369 ? 3.692 -5.219 12.925 1.00 91.94 369 LEU A N 1
ATOM 3010 C CA . LEU A 1 369 ? 3.489 -6.655 12.821 1.00 91.94 369 LEU A CA 1
ATOM 3011 C C . LEU A 1 369 ? 4.463 -7.355 13.746 1.00 91.94 369 LEU A C 1
ATOM 3013 O O . LEU A 1 369 ? 5.670 -7.122 13.665 1.00 91.94 369 LEU A O 1
ATOM 3017 N N . ARG A 1 370 ? 3.940 -8.214 14.612 1.00 96.19 370 ARG A N 1
ATOM 3018 C CA . ARG A 1 370 ? 4.747 -9.116 15.425 1.00 96.19 370 ARG A CA 1
ATOM 3019 C C . ARG A 1 370 ? 4.216 -10.524 15.267 1.00 96.19 370 ARG A C 1
ATOM 3021 O O . ARG A 1 370 ? 3.082 -10.792 15.648 1.00 96.19 370 ARG A O 1
ATOM 3028 N N . GLY A 1 371 ? 5.059 -11.434 14.810 1.00 95.12 371 GLY A N 1
ATOM 3029 C CA . GLY A 1 371 ? 4.607 -12.792 14.585 1.00 95.12 371 GLY A CA 1
ATOM 3030 C C . GLY A 1 371 ? 5.640 -13.676 13.927 1.00 95.12 371 GLY A C 1
ATOM 3031 O O . GLY A 1 371 ? 6.854 -13.475 14.051 1.00 95.12 371 GLY A O 1
ATOM 3032 N N . TYR A 1 372 ? 5.128 -14.713 13.283 1.00 94.25 372 TYR A N 1
ATOM 3033 C CA . TYR A 1 372 ? 5.919 -15.688 12.555 1.00 94.25 372 TYR A CA 1
ATOM 3034 C C . TYR A 1 372 ? 5.139 -16.229 11.362 1.00 94.25 372 TYR A C 1
ATOM 3036 O O . TYR A 1 372 ? 3.907 -16.299 11.366 1.00 94.25 372 TYR A O 1
ATOM 3044 N N . GLY A 1 373 ? 5.893 -16.648 10.352 1.00 93.19 373 GLY A N 1
ATOM 3045 C CA . GLY A 1 373 ? 5.366 -17.171 9.104 1.00 93.19 373 GLY A CA 1
ATOM 3046 C C . GLY A 1 373 ? 6.076 -18.448 8.680 1.00 93.19 373 GLY A C 1
ATOM 3047 O O . GLY A 1 373 ? 7.242 -18.674 9.009 1.00 93.19 373 GLY A O 1
ATOM 3048 N N . PHE A 1 374 ? 5.358 -19.279 7.934 1.00 94.56 374 PHE A N 1
ATOM 3049 C CA . PHE A 1 374 ? 5.904 -20.415 7.204 1.00 94.56 374 PHE A CA 1
ATOM 3050 C C . PHE A 1 374 ? 5.439 -20.350 5.761 1.00 94.56 374 PHE A C 1
ATOM 3052 O O . PHE A 1 374 ? 4.275 -20.058 5.487 1.00 94.56 374 PHE A O 1
ATOM 3059 N N . HIS A 1 375 ? 6.321 -20.707 4.838 1.00 91.19 375 HIS A N 1
ATOM 3060 C CA . HIS A 1 375 ? 5.997 -20.723 3.420 1.00 91.19 375 HIS A CA 1
ATOM 3061 C C . HIS A 1 375 ? 6.597 -21.928 2.719 1.00 91.19 375 HIS A C 1
ATOM 3063 O O . HIS A 1 375 ? 7.608 -22.499 3.133 1.00 91.19 375 HIS A O 1
ATOM 3069 N N . ALA A 1 376 ? 5.960 -22.301 1.615 1.00 92.50 376 ALA A N 1
ATOM 3070 C CA . ALA A 1 376 ? 6.481 -23.266 0.668 1.00 92.50 376 ALA A CA 1
ATOM 3071 C C . ALA A 1 376 ? 6.235 -22.774 -0.756 1.00 92.50 376 ALA A C 1
ATOM 3073 O O . ALA A 1 376 ? 5.118 -22.380 -1.090 1.00 92.50 376 ALA A O 1
ATOM 3074 N N . SER A 1 377 ? 7.262 -22.818 -1.603 1.00 91.75 377 SER A N 1
ATOM 3075 C CA . SER A 1 377 ? 7.178 -22.400 -3.000 1.00 91.75 377 SER A CA 1
ATOM 3076 C C . SER A 1 377 ? 7.630 -23.497 -3.959 1.00 91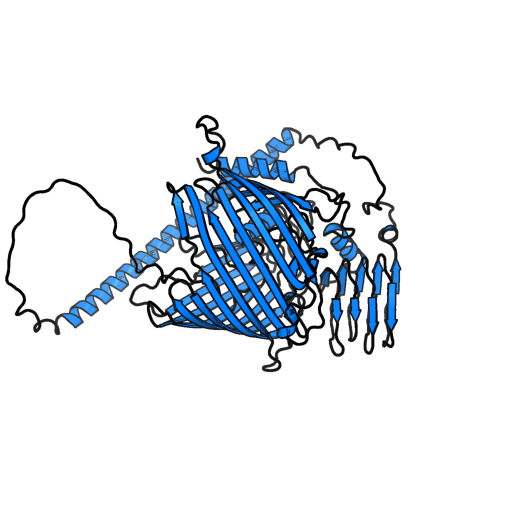.75 377 SER A C 1
ATOM 3078 O O . SER A 1 377 ? 8.506 -24.302 -3.648 1.00 91.75 377 SER A O 1
ATOM 3080 N N . GLN A 1 378 ? 7.009 -23.546 -5.134 1.00 92.06 378 GLN A N 1
ATOM 3081 C CA . GLN A 1 378 ? 7.316 -24.487 -6.201 1.00 92.06 378 GLN A CA 1
ATOM 3082 C C . GLN A 1 378 ? 7.403 -23.745 -7.533 1.00 92.06 378 GLN A C 1
ATOM 3084 O O . GLN A 1 378 ? 6.405 -23.235 -8.047 1.00 92.06 378 GLN A O 1
ATOM 3089 N N . ASN A 1 379 ? 8.581 -23.776 -8.152 1.00 87.88 379 ASN A N 1
ATOM 3090 C CA . ASN A 1 379 ? 8.753 -23.351 -9.536 1.00 87.88 379 ASN A CA 1
ATOM 3091 C C . ASN A 1 379 ? 8.265 -24.481 -10.447 1.00 87.88 379 ASN A C 1
ATOM 3093 O O . ASN A 1 379 ? 8.867 -25.556 -10.483 1.00 87.88 379 ASN A O 1
ATOM 3097 N N . LEU A 1 380 ? 7.163 -24.266 -11.165 1.00 89.25 380 LEU A N 1
ATOM 3098 C CA . LEU A 1 380 ? 6.617 -25.248 -12.107 1.00 89.25 380 LEU A CA 1
ATOM 3099 C C . LEU A 1 380 ? 7.311 -25.190 -13.466 1.00 89.25 380 LEU A C 1
ATOM 3101 O O . LEU A 1 380 ? 7.339 -26.186 -14.178 1.00 89.25 380 LEU A O 1
ATOM 3105 N N . ASN A 1 381 ? 7.850 -24.030 -13.837 1.00 86.12 381 ASN A N 1
ATOM 3106 C CA . ASN A 1 381 ? 8.689 -23.808 -15.013 1.00 86.12 381 ASN A CA 1
ATOM 3107 C C . ASN A 1 381 ? 9.455 -22.471 -14.835 1.00 86.12 381 ASN A C 1
ATOM 3109 O O . ASN A 1 381 ? 9.257 -21.809 -13.815 1.00 86.12 381 ASN A O 1
ATOM 3113 N N . PRO A 1 382 ? 10.299 -22.041 -15.793 1.00 80.25 382 PRO A N 1
ATOM 3114 C CA . PRO A 1 382 ? 11.040 -20.778 -15.713 1.00 80.25 382 PRO A CA 1
ATOM 3115 C C . PRO A 1 382 ? 10.193 -19.508 -15.819 1.00 80.25 382 PRO A C 1
ATOM 3117 O O . PRO A 1 382 ? 10.760 -18.470 -16.113 1.00 80.25 382 PRO A O 1
ATOM 3120 N N . TYR A 1 383 ? 8.868 -19.585 -15.717 1.00 85.44 383 TYR A N 1
ATOM 3121 C CA . TYR A 1 383 ? 7.950 -18.447 -15.780 1.00 85.44 383 TYR A CA 1
ATOM 3122 C C . TYR A 1 383 ? 6.876 -18.504 -14.697 1.00 85.44 383 TYR A C 1
ATOM 3124 O O . TYR A 1 383 ? 6.323 -17.462 -14.381 1.00 85.44 383 TYR A O 1
ATOM 3132 N N . LEU A 1 384 ? 6.558 -19.690 -14.164 1.00 86.75 384 LEU A N 1
ATOM 3133 C CA . LEU A 1 384 ? 5.446 -19.928 -13.247 1.00 86.75 384 LEU A CA 1
ATOM 3134 C C . LEU A 1 384 ? 5.934 -20.436 -11.886 1.00 86.75 384 LEU A C 1
ATOM 3136 O O . LEU A 1 384 ? 6.496 -21.534 -11.796 1.00 86.75 384 LEU A O 1
ATOM 3140 N N . LYS A 1 385 ? 5.622 -19.679 -10.834 1.00 87.62 385 LYS A N 1
ATOM 3141 C CA . LYS A 1 385 ? 5.849 -20.032 -9.429 1.00 87.62 385 LYS A CA 1
ATOM 3142 C C . LYS A 1 385 ? 4.518 -20.124 -8.693 1.00 87.62 385 LYS A C 1
ATOM 3144 O O . LYS A 1 385 ? 3.630 -19.299 -8.896 1.00 87.62 385 LYS A O 1
ATOM 3149 N N . LEU A 1 386 ? 4.381 -21.146 -7.857 1.00 92.94 386 LEU A N 1
ATOM 3150 C CA . LEU A 1 386 ? 3.282 -21.274 -6.908 1.00 92.94 386 LEU A CA 1
ATOM 3151 C C . LEU A 1 386 ? 3.835 -21.162 -5.497 1.00 92.94 386 LEU A C 1
ATOM 3153 O O . LEU A 1 386 ? 4.850 -21.790 -5.201 1.00 92.94 386 LEU A O 1
ATOM 3157 N N . THR A 1 387 ? 3.146 -20.436 -4.626 1.00 93.12 387 THR A N 1
ATOM 3158 C CA . THR A 1 387 ? 3.547 -20.312 -3.226 1.00 93.12 387 THR A CA 1
ATOM 3159 C C . THR A 1 387 ? 2.348 -20.494 -2.310 1.00 93.12 387 THR A C 1
ATOM 3161 O O . THR A 1 387 ? 1.255 -20.031 -2.619 1.00 93.12 387 THR A O 1
ATOM 3164 N N . ALA A 1 388 ? 2.546 -21.185 -1.195 1.00 94.75 388 ALA A N 1
ATOM 3165 C CA . ALA A 1 388 ? 1.584 -21.311 -0.113 1.00 94.75 388 ALA A CA 1
ATOM 3166 C C . ALA A 1 388 ? 2.201 -20.765 1.176 1.00 94.75 388 ALA A C 1
ATOM 3168 O O . ALA A 1 388 ? 3.387 -20.992 1.431 1.00 94.75 388 ALA A O 1
ATOM 3169 N N . GLY A 1 389 ? 1.393 -20.074 1.973 1.00 93.62 389 GLY A N 1
ATOM 3170 C CA . GLY A 1 389 ? 1.815 -19.417 3.201 1.00 93.62 389 GLY A CA 1
ATOM 3171 C C . GLY A 1 389 ? 0.887 -19.698 4.376 1.00 93.62 389 GLY A C 1
ATOM 3172 O O . GLY A 1 389 ? -0.302 -19.990 4.210 1.00 93.62 389 GLY A O 1
ATOM 3173 N N . TYR A 1 390 ? 1.466 -19.614 5.566 1.00 94.81 390 TYR A N 1
ATOM 3174 C CA . TYR A 1 390 ? 0.785 -19.561 6.849 1.00 94.81 390 TYR A CA 1
ATOM 3175 C C . TYR A 1 390 ? 1.420 -18.450 7.680 1.00 94.81 390 TYR A C 1
ATOM 3177 O O . TYR A 1 390 ? 2.639 -18.444 7.850 1.00 94.81 390 TYR A O 1
ATOM 3185 N N . ASN A 1 391 ? 0.601 -17.573 8.249 1.00 93.25 391 ASN A N 1
ATOM 3186 C CA . ASN A 1 391 ? 1.043 -16.458 9.078 1.00 93.25 391 ASN A CA 1
ATOM 3187 C C . ASN A 1 391 ? 0.240 -16.405 10.371 1.00 93.25 391 ASN A C 1
ATOM 3189 O O . ASN A 1 391 ? -0.946 -16.731 10.382 1.00 93.25 391 ASN A O 1
ATOM 3193 N N . SER A 1 392 ? 0.888 -15.987 11.452 1.00 94.94 392 SER A N 1
ATOM 3194 C CA . SER A 1 392 ? 0.261 -15.727 12.744 1.00 94.94 392 SER A CA 1
ATOM 3195 C C . SER A 1 392 ? 0.844 -14.439 13.302 1.00 94.94 392 SER A C 1
ATOM 3197 O O . SER A 1 392 ? 1.863 -14.476 13.996 1.00 94.94 392 SER A O 1
ATOM 3199 N N . ASP A 1 393 ? 0.178 -13.324 13.016 1.00 94.62 393 ASP A N 1
ATOM 3200 C CA . ASP A 1 393 ? 0.702 -11.989 13.284 1.00 94.62 393 ASP A CA 1
ATOM 3201 C C . ASP A 1 393 ? -0.244 -11.183 14.176 1.00 94.62 393 ASP A C 1
ATOM 3203 O O . ASP A 1 393 ? -1.457 -11.147 13.971 1.00 94.62 393 ASP A O 1
ATOM 3207 N N . GLU A 1 394 ? 0.324 -10.516 15.173 1.00 95.56 394 GLU A N 1
ATOM 3208 C CA . GLU A 1 394 ? -0.359 -9.551 16.024 1.00 95.56 394 GLU A CA 1
ATOM 3209 C C . GLU A 1 394 ? -0.202 -8.147 15.422 1.00 95.56 394 GLU A C 1
ATOM 3211 O O . GLU A 1 394 ? 0.920 -7.673 15.196 1.00 95.56 394 GLU A O 1
ATOM 3216 N N . TYR A 1 395 ? -1.334 -7.502 15.139 1.00 93.81 395 TYR A N 1
ATOM 3217 C CA . TYR A 1 395 ? -1.409 -6.187 14.506 1.00 93.81 395 TYR A CA 1
ATOM 3218 C C . TYR A 1 395 ? -1.579 -5.091 15.555 1.00 93.81 395 TYR A C 1
ATOM 3220 O O . TYR A 1 395 ? -2.465 -5.175 16.406 1.00 93.81 395 TYR A O 1
ATOM 3228 N N . PHE A 1 396 ? -0.788 -4.022 15.431 1.00 91.44 396 PHE A N 1
ATOM 3229 C CA . PHE A 1 396 ? -0.938 -2.813 16.244 1.00 91.44 396 PHE A CA 1
ATOM 3230 C C . PHE A 1 396 ? -0.925 -1.552 15.388 1.00 91.44 396 PHE A C 1
ATOM 3232 O O . PHE A 1 396 ? -0.157 -1.438 14.427 1.00 91.44 396 PHE A O 1
ATOM 3239 N N . SER A 1 397 ? -1.716 -0.567 15.792 1.00 91.12 397 SER A N 1
ATOM 3240 C CA . SER A 1 397 ? -1.732 0.756 15.179 1.00 91.12 397 SER A CA 1
ATOM 3241 C C . SER A 1 397 ? -0.441 1.509 15.491 1.00 91.12 397 SER A C 1
ATOM 3243 O O . SER A 1 397 ? 0.123 1.404 16.583 1.00 91.12 397 SER A O 1
ATOM 3245 N N . LEU A 1 398 ? 0.026 2.301 14.527 1.00 91.06 398 LEU A N 1
ATOM 3246 C CA . LEU A 1 398 ? 1.175 3.188 14.697 1.00 91.06 398 LEU A CA 1
ATOM 3247 C C . LEU A 1 398 ? 0.739 4.638 14.454 1.00 91.06 398 LEU A C 1
ATOM 3249 O O . LEU A 1 398 ? 0.399 4.976 13.326 1.00 91.06 398 LEU A O 1
ATOM 3253 N N . PRO A 1 399 ? 0.713 5.519 15.464 1.00 88.88 399 PRO A N 1
ATOM 3254 C CA . PRO A 1 399 ? 0.407 6.927 15.232 1.00 88.88 399 PRO A CA 1
ATOM 3255 C C . PRO A 1 399 ? 1.572 7.640 14.523 1.00 88.88 399 PRO A C 1
ATOM 3257 O O . PRO A 1 399 ? 2.703 7.153 14.495 1.00 88.88 399 PRO A O 1
ATOM 3260 N N . ASN A 1 400 ? 1.309 8.828 13.970 1.00 89.94 400 ASN A N 1
ATOM 3261 C CA . ASN A 1 400 ? 2.372 9.693 13.452 1.00 89.94 400 ASN A CA 1
ATOM 3262 C C . ASN A 1 400 ? 3.282 10.154 14.603 1.00 89.94 400 ASN A C 1
ATOM 3264 O O . ASN A 1 400 ? 2.820 10.839 15.515 1.00 89.94 400 ASN A O 1
ATOM 3268 N N . GLU A 1 401 ? 4.579 9.868 14.508 1.00 91.81 401 GLU A N 1
ATOM 3269 C CA . GLU A 1 401 ? 5.594 10.345 15.463 1.00 91.81 401 GLU A CA 1
ATOM 3270 C C . GLU A 1 401 ? 6.409 11.518 14.897 1.00 91.81 401 GLU A C 1
ATOM 3272 O O . GLU A 1 401 ? 7.018 12.301 15.629 1.00 91.81 401 GLU A O 1
ATOM 3277 N N . VAL A 1 402 ? 6.417 11.673 13.572 1.00 92.19 402 VAL A N 1
ATOM 3278 C CA . VAL A 1 402 ? 7.248 12.645 12.858 1.00 92.19 402 VAL A CA 1
ATOM 3279 C C . VAL A 1 402 ? 6.398 13.804 12.356 1.00 92.19 402 VAL A C 1
ATOM 3281 O O . VAL A 1 402 ? 5.305 13.616 11.827 1.00 92.19 402 VAL A O 1
ATOM 3284 N N . ARG A 1 403 ? 6.922 15.027 12.487 1.00 87.25 403 ARG A N 1
ATOM 3285 C CA . ARG A 1 403 ? 6.253 16.264 12.032 1.00 87.25 403 ARG A CA 1
ATOM 3286 C C . ARG A 1 403 ? 7.085 17.103 11.063 1.00 87.25 403 ARG A C 1
ATOM 3288 O O . ARG A 1 403 ? 6.610 18.117 10.556 1.00 87.25 403 ARG A O 1
ATOM 3295 N N . TRP A 1 404 ? 8.334 16.724 10.816 1.00 87.31 404 TRP A N 1
ATOM 3296 C CA . TRP A 1 404 ? 9.287 17.521 10.044 1.00 87.31 404 TRP A CA 1
ATOM 3297 C C . TRP A 1 404 ? 9.663 16.837 8.727 1.00 87.31 404 TRP A C 1
ATOM 3299 O O . TRP A 1 404 ? 9.473 15.647 8.554 1.00 87.31 404 TRP A O 1
ATOM 3309 N N . GLY A 1 405 ? 10.157 17.630 7.786 1.00 88.62 405 GLY A N 1
ATOM 3310 C CA . GLY A 1 405 ? 10.671 17.228 6.480 1.00 88.62 405 GLY A CA 1
ATOM 3311 C C . GLY A 1 405 ? 11.566 18.360 5.978 1.00 88.62 405 GLY A C 1
ATOM 3312 O O . GLY A 1 405 ? 11.552 19.444 6.568 1.00 88.62 405 GLY A O 1
ATOM 3313 N N . LEU A 1 406 ? 12.364 18.128 4.940 1.00 86.69 406 LEU A N 1
ATOM 3314 C CA . LEU A 1 406 ? 13.445 19.048 4.577 1.00 86.69 406 LEU A CA 1
ATOM 3315 C C . LEU A 1 406 ? 12.961 20.324 3.875 1.00 86.69 406 LEU A C 1
ATOM 3317 O O . LEU A 1 406 ? 13.450 21.400 4.208 1.00 86.69 406 LEU A O 1
ATOM 3321 N N . PHE A 1 407 ? 12.004 20.239 2.941 1.00 84.75 407 PHE A N 1
ATOM 3322 C CA . PHE A 1 407 ? 11.647 21.394 2.098 1.00 84.75 407 PHE A CA 1
ATOM 3323 C C . PHE A 1 407 ? 10.296 22.034 2.401 1.00 84.75 407 PHE A C 1
ATOM 3325 O O . PHE A 1 407 ? 10.099 23.202 2.080 1.00 84.75 407 PHE A O 1
ATOM 3332 N N . LEU A 1 408 ? 9.365 21.313 3.031 1.00 83.25 408 LEU A N 1
ATOM 3333 C CA . LEU A 1 408 ? 8.013 21.814 3.302 1.00 83.25 408 LEU A CA 1
ATOM 3334 C C . LEU A 1 408 ? 7.743 21.906 4.814 1.00 83.25 408 LEU A C 1
ATOM 3336 O O . LEU A 1 408 ? 6.953 21.124 5.346 1.00 83.25 408 LEU A O 1
ATOM 3340 N N . PRO A 1 409 ? 8.373 22.850 5.545 1.00 77.75 409 PRO A N 1
ATOM 3341 C CA . PRO A 1 409 ? 8.281 22.907 7.005 1.00 77.75 409 PRO A CA 1
ATOM 3342 C C . PRO A 1 409 ? 6.849 23.125 7.510 1.00 77.75 409 PRO A C 1
ATOM 3344 O O . PRO A 1 409 ? 6.497 22.554 8.538 1.00 77.75 409 PRO A O 1
ATOM 3347 N N . LYS A 1 410 ? 6.022 23.880 6.768 1.00 81.06 410 LYS A N 1
ATOM 3348 C CA . LYS A 1 410 ? 4.632 24.218 7.132 1.00 81.06 410 LYS A CA 1
ATOM 3349 C C . LYS A 1 410 ? 3.592 23.141 6.797 1.00 81.06 410 LYS A C 1
ATOM 3351 O O . LYS A 1 410 ? 2.481 23.231 7.298 1.00 81.06 410 LYS A O 1
ATOM 3356 N N . LYS A 1 411 ? 3.919 22.176 5.933 1.00 81.69 411 LYS A N 1
ATOM 3357 C CA . LYS A 1 411 ? 3.004 21.087 5.562 1.00 81.69 411 LYS A CA 1
ATOM 3358 C C . LYS A 1 411 ? 2.958 20.051 6.687 1.00 81.69 411 LYS A C 1
ATOM 3360 O O . LYS A 1 411 ? 4.013 19.735 7.227 1.00 81.69 411 LYS A O 1
ATOM 3365 N N . ASP A 1 412 ? 1.798 19.498 7.017 1.00 82.69 412 ASP A N 1
ATOM 3366 C CA . ASP A 1 412 ? 1.699 18.357 7.935 1.00 82.69 412 ASP A CA 1
ATOM 3367 C C . ASP A 1 412 ? 1.773 17.027 7.158 1.00 82.69 412 ASP A C 1
ATOM 3369 O O . ASP A 1 412 ? 1.463 16.959 5.967 1.00 82.69 412 ASP A O 1
ATOM 3373 N N . PHE A 1 413 ? 2.235 15.957 7.813 1.00 87.12 413 PHE A N 1
ATOM 3374 C CA . PHE A 1 413 ? 2.098 14.613 7.245 1.00 87.12 413 PHE A CA 1
ATOM 3375 C C . PHE A 1 413 ? 0.636 14.187 7.278 1.00 87.12 413 PHE A C 1
ATOM 3377 O O . PHE A 1 413 ? -0.049 14.416 8.278 1.00 87.12 413 PHE A O 1
ATOM 3384 N N . ARG A 1 414 ? 0.207 13.450 6.248 1.00 87.69 414 ARG A N 1
ATOM 3385 C CA . ARG A 1 414 ? -1.068 12.731 6.283 1.00 87.69 414 ARG A CA 1
ATOM 3386 C C . ARG A 1 414 ? -1.143 11.851 7.529 1.00 87.69 414 ARG A C 1
ATOM 3388 O O . ARG A 1 414 ? -0.146 11.276 7.971 1.00 87.69 414 ARG A O 1
ATOM 3395 N N . VAL A 1 415 ? -2.330 11.742 8.108 1.00 84.38 415 VAL A N 1
ATOM 3396 C CA . VAL A 1 415 ? -2.571 10.892 9.276 1.00 84.38 415 VAL A CA 1
ATOM 3397 C C . VAL A 1 415 ? -2.342 9.426 8.917 1.00 84.38 415 VAL A C 1
ATOM 3399 O O . VAL A 1 415 ? -2.844 8.954 7.900 1.00 84.38 415 VAL A O 1
ATOM 3402 N N . ASN A 1 416 ? -1.589 8.696 9.743 1.00 89.62 416 ASN A N 1
ATOM 3403 C CA . ASN A 1 416 ? -1.530 7.246 9.644 1.00 89.62 416 ASN A CA 1
ATOM 3404 C C . ASN A 1 416 ? -2.797 6.627 10.261 1.00 89.62 416 ASN A C 1
ATOM 3406 O O . ASN A 1 416 ? -3.025 6.827 11.456 1.00 89.62 416 ASN A O 1
ATOM 3410 N N . PRO A 1 417 ? -3.631 5.920 9.479 1.00 87.31 417 PRO A N 1
ATOM 3411 C CA . PRO A 1 417 ? -4.864 5.337 9.991 1.00 87.31 417 PRO A CA 1
ATOM 3412 C C . PRO A 1 417 ? -4.573 4.184 10.962 1.00 87.31 417 PRO A C 1
ATOM 3414 O O . PRO A 1 417 ? -3.643 3.402 10.757 1.00 87.31 417 PRO A O 1
ATOM 3417 N N . ALA A 1 418 ? -5.384 4.062 12.014 1.00 86.56 418 ALA A N 1
ATOM 3418 C CA . ALA A 1 418 ? -5.369 2.901 12.897 1.00 86.56 418 ALA A CA 1
ATOM 3419 C C . ALA A 1 418 ? -5.861 1.646 12.162 1.00 86.56 418 ALA A C 1
ATOM 3421 O O . ALA A 1 418 ? -6.790 1.703 11.355 1.00 86.56 418 ALA A O 1
ATOM 3422 N N . VAL A 1 419 ? -5.260 0.504 12.489 1.00 88.69 419 VAL A N 1
ATOM 3423 C CA . VAL A 1 419 ? -5.625 -0.812 11.940 1.00 88.69 419 VAL A CA 1
ATOM 3424 C C . VAL A 1 419 ? -6.487 -1.560 12.931 1.00 88.69 419 VAL A C 1
ATOM 3426 O O . VAL A 1 419 ? -6.383 -1.293 14.123 1.00 88.69 419 VAL A O 1
ATOM 3429 N N . ASP A 1 420 ? -7.316 -2.507 12.497 1.00 87.62 420 ASP A N 1
ATOM 3430 C CA . ASP A 1 420 ? -7.972 -3.428 13.425 1.00 87.62 420 ASP A CA 1
ATOM 3431 C C . ASP A 1 420 ? -6.907 -4.268 14.137 1.00 87.62 420 ASP A C 1
ATOM 3433 O O . ASP A 1 420 ? -6.170 -5.016 13.493 1.00 87.62 420 ASP A O 1
ATOM 3437 N N . GLU A 1 421 ? -6.787 -4.070 15.452 1.00 89.19 421 GLU A N 1
ATOM 3438 C CA . GLU A 1 421 ? -5.746 -4.686 16.275 1.00 89.19 421 GLU A CA 1
ATOM 3439 C C . GLU A 1 421 ? -6.209 -6.061 16.735 1.00 89.19 421 GLU A C 1
ATOM 3441 O O . GLU A 1 421 ? -7.402 -6.275 16.953 1.00 89.19 421 GLU A O 1
ATOM 3446 N N . GLY A 1 422 ? -5.261 -6.980 16.885 1.00 91.69 422 GLY A N 1
ATOM 3447 C CA . GLY A 1 422 ? -5.541 -8.355 17.278 1.00 91.69 422 GLY A CA 1
ATOM 3448 C C . GLY A 1 422 ? -4.641 -9.356 16.570 1.00 91.69 422 GLY A C 1
ATOM 3449 O O . GLY A 1 422 ? -3.760 -8.995 15.785 1.00 91.69 422 GLY A O 1
ATOM 3450 N N . THR A 1 423 ? -4.882 -10.632 16.847 1.00 95.00 423 THR A N 1
ATOM 3451 C CA . THR A 1 423 ? -4.148 -11.752 16.263 1.00 95.00 423 THR A CA 1
ATOM 3452 C C . THR A 1 423 ? -4.814 -12.198 14.966 1.00 95.00 423 THR A C 1
ATOM 3454 O O . THR A 1 423 ? -5.951 -12.673 14.935 1.00 95.00 423 THR A O 1
ATOM 3457 N N . MET A 1 424 ? -4.086 -12.097 13.862 1.00 92.81 424 MET A N 1
ATOM 3458 C CA . MET A 1 424 ? -4.519 -12.545 12.548 1.00 92.81 424 MET A CA 1
ATOM 3459 C C . MET A 1 424 ? -3.748 -13.803 12.160 1.00 92.81 424 MET A C 1
ATOM 3461 O O . MET A 1 424 ? -2.544 -13.755 11.916 1.00 92.81 424 MET A O 1
ATOM 3465 N N . VAL A 1 425 ? -4.455 -14.933 12.093 1.00 95.88 425 VAL A N 1
ATOM 3466 C CA . VAL A 1 425 ? -3.904 -16.189 11.585 1.00 95.88 425 VAL A CA 1
ATOM 3467 C C . VAL A 1 425 ? -4.448 -16.419 10.190 1.00 95.88 425 VAL A C 1
ATOM 3469 O O . VAL A 1 425 ? -5.658 -16.586 10.014 1.00 95.88 425 VAL A O 1
ATOM 3472 N N . THR A 1 426 ? -3.571 -16.435 9.191 1.00 94.50 426 THR A N 1
ATOM 3473 C CA . THR A 1 426 ? -3.971 -16.563 7.790 1.00 94.50 426 THR A CA 1
ATOM 3474 C C . THR A 1 426 ? -3.310 -17.748 7.115 1.00 94.50 426 THR A C 1
ATOM 3476 O O . THR A 1 426 ? -2.191 -18.152 7.428 1.00 94.50 426 THR A O 1
ATOM 3479 N N . VAL A 1 427 ? -4.042 -18.323 6.164 1.00 95.00 427 VAL A N 1
ATOM 3480 C CA . VAL A 1 427 ? -3.494 -19.212 5.140 1.00 95.00 427 VAL A CA 1
ATOM 3481 C C . VAL A 1 427 ? -3.647 -18.544 3.793 1.00 95.00 427 VAL A C 1
ATOM 3483 O O . VAL A 1 427 ? -4.653 -17.885 3.517 1.00 95.00 427 VAL A O 1
ATOM 3486 N N . SER A 1 428 ? -2.658 -18.721 2.939 1.00 93.88 428 SER A N 1
ATOM 3487 C CA . SER A 1 428 ? -2.563 -17.941 1.717 1.00 93.88 428 SER A CA 1
ATOM 3488 C C . SER A 1 428 ? -1.917 -18.736 0.593 1.00 93.88 428 SER A C 1
ATOM 3490 O O . SER A 1 428 ? -1.216 -19.727 0.804 1.00 93.88 428 SER A O 1
ATOM 3492 N N . GLY A 1 429 ? -2.227 -18.334 -0.634 1.00 91.69 429 GLY A N 1
ATOM 3493 C CA . GLY A 1 429 ? -1.736 -18.952 -1.852 1.00 91.69 429 GLY A CA 1
ATOM 3494 C C . GLY A 1 429 ? -1.503 -17.902 -2.927 1.00 91.69 429 GLY A C 1
ATOM 3495 O O . GLY A 1 429 ? -2.313 -16.991 -3.090 1.00 91.69 429 GLY A O 1
ATOM 3496 N N . ALA A 1 430 ? -0.411 -18.040 -3.668 1.00 93.12 430 ALA A N 1
ATOM 3497 C CA . ALA A 1 430 ? -0.040 -17.157 -4.761 1.00 93.12 430 ALA A CA 1
ATOM 3498 C C . ALA A 1 430 ? 0.358 -17.962 -6.003 1.00 93.12 430 ALA A C 1
ATOM 3500 O O . ALA A 1 430 ? 0.973 -19.026 -5.901 1.00 93.12 430 ALA A O 1
ATOM 3501 N N . ALA A 1 431 ? 0.009 -17.440 -7.174 1.00 93.56 431 ALA A N 1
ATOM 3502 C CA . ALA A 1 431 ? 0.481 -17.911 -8.465 1.00 93.56 431 ALA A CA 1
ATOM 3503 C C . ALA A 1 431 ? 1.064 -16.731 -9.242 1.00 93.56 431 ALA A C 1
ATOM 3505 O O . ALA A 1 431 ? 0.365 -15.755 -9.517 1.00 93.56 431 ALA A O 1
ATOM 3506 N N . GLU A 1 432 ? 2.330 -16.844 -9.619 1.00 90.25 432 GLU A N 1
ATOM 3507 C CA . GLU A 1 432 ? 3.084 -15.791 -10.289 1.00 90.25 432 GLU A CA 1
ATOM 3508 C C . GLU A 1 432 ? 3.543 -16.287 -11.655 1.00 90.25 432 GLU A C 1
ATOM 3510 O O . GLU A 1 432 ? 4.282 -17.266 -11.749 1.00 90.25 432 GLU A O 1
ATOM 3515 N N . PHE A 1 433 ? 3.123 -15.602 -12.714 1.00 90.12 433 PHE A N 1
ATOM 3516 C CA . PHE A 1 433 ? 3.632 -15.787 -14.062 1.00 90.12 433 PHE A CA 1
ATOM 3517 C C . PHE A 1 433 ? 4.418 -14.553 -14.501 1.00 90.12 433 PHE A C 1
ATOM 3519 O O . PHE A 1 433 ? 3.850 -13.472 -14.641 1.00 90.12 433 PHE A O 1
ATOM 3526 N N . ASN A 1 434 ? 5.708 -14.695 -14.777 1.00 86.75 434 ASN A N 1
ATOM 3527 C CA . ASN A 1 434 ? 6.540 -13.593 -15.248 1.00 86.75 434 ASN A CA 1
ATOM 3528 C C . ASN A 1 434 ? 7.431 -14.061 -16.400 1.00 86.75 434 ASN A C 1
ATOM 3530 O O . ASN A 1 434 ? 8.279 -14.925 -16.222 1.00 86.75 434 ASN A O 1
ATOM 3534 N N . ASN A 1 435 ? 7.240 -13.484 -17.586 1.00 85.88 435 ASN A N 1
ATOM 3535 C CA . ASN A 1 435 ? 8.121 -13.685 -18.740 1.00 85.88 435 ASN A CA 1
ATOM 3536 C C . ASN A 1 435 ? 8.677 -12.362 -19.278 1.00 85.88 435 ASN A C 1
ATOM 3538 O O . ASN A 1 435 ? 8.967 -12.239 -20.474 1.00 85.88 435 ASN A O 1
ATOM 3542 N N . LEU A 1 436 ? 8.779 -11.360 -18.402 1.00 81.06 436 LEU A N 1
ATOM 3543 C CA . LEU A 1 436 ? 9.354 -10.077 -18.747 1.00 81.06 436 LEU A CA 1
ATOM 3544 C C . LEU A 1 436 ? 10.789 -10.268 -19.240 1.00 81.06 436 LEU A C 1
ATOM 3546 O O . LEU A 1 436 ? 11.647 -10.838 -18.578 1.00 81.06 436 LEU A O 1
ATOM 3550 N N . SER A 1 437 ? 11.038 -9.759 -20.436 1.00 73.56 437 SER A N 1
ATOM 3551 C CA . SER A 1 437 ? 12.359 -9.577 -21.003 1.00 73.56 437 SER A CA 1
ATOM 3552 C C . SER A 1 437 ? 12.711 -8.103 -20.884 1.00 73.56 437 SER A C 1
ATOM 3554 O O . SER A 1 437 ? 11.979 -7.240 -21.378 1.00 73.56 437 SER A O 1
ATOM 3556 N N . GLU A 1 438 ? 13.838 -7.820 -20.236 1.00 62.66 438 GLU A N 1
ATOM 3557 C CA . GLU A 1 438 ? 14.463 -6.504 -20.275 1.00 62.66 438 GLU A CA 1
ATOM 3558 C C . GLU A 1 438 ? 15.503 -6.483 -21.396 1.00 62.66 438 GLU A C 1
ATOM 3560 O O . GLU A 1 438 ? 16.534 -7.154 -21.340 1.00 62.66 438 GLU A O 1
ATOM 3565 N N . TYR A 1 439 ? 15.231 -5.715 -22.450 1.00 51.09 439 TYR A N 1
ATOM 3566 C CA . TYR A 1 439 ? 16.217 -5.457 -23.492 1.00 51.09 439 TYR A CA 1
ATOM 3567 C C . TYR A 1 439 ? 17.007 -4.197 -23.143 1.00 51.09 439 TYR A C 1
ATOM 3569 O O . TYR A 1 439 ? 16.441 -3.102 -23.100 1.00 51.09 439 TYR A O 1
ATOM 3577 N N . HIS A 1 440 ? 18.315 -4.348 -22.928 1.00 47.84 440 HIS A N 1
ATOM 3578 C CA . HIS A 1 440 ? 19.235 -3.231 -22.727 1.00 47.84 440 HIS A CA 1
ATOM 3579 C C . HIS A 1 440 ? 19.880 -2.814 -24.055 1.00 47.84 440 HIS A C 1
ATOM 3581 O O . HIS A 1 440 ? 20.849 -3.424 -24.507 1.00 47.84 440 HIS A O 1
ATOM 3587 N N . TRP A 1 441 ? 19.417 -1.722 -24.667 1.00 39.69 441 TRP A N 1
ATOM 3588 C CA . TRP A 1 441 ? 20.139 -1.119 -25.796 1.00 39.69 441 TRP A CA 1
ATOM 3589 C C . TRP A 1 441 ? 21.268 -0.215 -25.284 1.00 39.69 441 TRP A C 1
ATOM 3591 O O . TRP A 1 441 ? 21.023 0.713 -24.508 1.00 39.69 441 TRP A O 1
ATOM 3601 N N . LYS A 1 442 ? 22.514 -0.479 -25.715 1.00 43.22 442 LYS A N 1
ATOM 3602 C CA . LYS A 1 442 ? 23.723 0.330 -25.424 1.00 43.22 442 LYS A CA 1
ATOM 3603 C C . LYS A 1 442 ? 23.891 0.739 -23.941 1.00 43.22 442 LYS A C 1
ATOM 3605 O O . LYS A 1 442 ? 24.416 1.812 -23.653 1.00 43.22 442 LYS A O 1
ATOM 3610 N N . ARG A 1 443 ? 23.459 -0.113 -22.996 1.00 47.19 443 ARG A N 1
ATOM 3611 C CA . ARG A 1 443 ? 23.480 0.127 -21.530 1.00 47.19 443 ARG A CA 1
ATOM 3612 C C . ARG A 1 443 ? 22.672 1.354 -21.056 1.00 47.19 443 ARG A C 1
ATOM 3614 O O . ARG A 1 443 ? 22.935 1.833 -19.957 1.00 47.19 443 ARG A O 1
ATOM 3621 N N . LYS A 1 444 ? 21.722 1.874 -21.849 1.00 47.12 444 LYS A N 1
ATOM 3622 C CA . LYS A 1 444 ? 20.974 3.104 -21.507 1.00 47.12 444 LYS A CA 1
ATOM 3623 C C . LYS A 1 444 ? 19.452 3.023 -21.640 1.00 47.12 444 LYS A C 1
ATOM 3625 O O . LYS A 1 444 ? 18.782 3.733 -20.907 1.00 47.12 444 LYS A O 1
ATOM 3630 N N . ILE A 1 445 ? 18.914 2.164 -22.507 1.00 52.62 445 ILE A N 1
ATOM 3631 C CA . ILE A 1 445 ? 17.459 2.050 -22.715 1.00 52.62 445 ILE A CA 1
ATOM 3632 C C . ILE A 1 445 ? 17.008 0.683 -22.220 1.00 52.62 445 ILE A C 1
ATOM 3634 O O . ILE A 1 445 ? 17.504 -0.326 -22.727 1.00 52.62 445 ILE A O 1
ATOM 3638 N N . THR A 1 446 ? 16.096 0.652 -21.250 1.00 55.31 446 THR A N 1
ATOM 3639 C CA . THR A 1 446 ? 15.487 -0.585 -20.745 1.00 55.31 446 THR A CA 1
ATOM 3640 C C . THR A 1 446 ? 14.108 -0.707 -21.366 1.00 55.31 446 THR A C 1
ATOM 3642 O O . THR A 1 446 ? 13.204 0.044 -21.018 1.00 55.31 446 THR A O 1
ATOM 3645 N N . LYS A 1 447 ? 13.938 -1.623 -22.320 1.00 63.28 447 LYS A N 1
ATOM 3646 C CA . LYS A 1 447 ? 12.603 -1.949 -22.828 1.00 63.28 447 LYS A CA 1
ATOM 3647 C C . LYS A 1 447 ? 12.099 -3.192 -22.136 1.00 63.28 447 LYS A C 1
ATOM 3649 O O . LYS A 1 447 ? 12.708 -4.251 -22.281 1.00 63.28 447 LYS A O 1
ATOM 3654 N N . ARG A 1 448 ? 10.980 -3.060 -21.433 1.00 73.25 448 ARG A N 1
ATOM 3655 C CA . ARG A 1 448 ? 10.244 -4.205 -20.913 1.00 73.25 448 ARG A CA 1
ATOM 3656 C C . ARG A 1 448 ? 9.387 -4.776 -22.033 1.00 73.25 448 ARG A C 1
ATOM 3658 O O . ARG A 1 448 ? 8.716 -4.048 -22.760 1.00 73.25 448 ARG A O 1
ATOM 3665 N N . ARG A 1 449 ? 9.423 -6.092 -22.195 1.00 85.56 449 ARG A N 1
ATOM 3666 C CA . ARG A 1 449 ? 8.501 -6.829 -23.055 1.00 85.56 449 ARG A CA 1
ATOM 3667 C C . ARG A 1 449 ? 8.031 -8.057 -22.313 1.00 85.56 449 ARG A C 1
ATOM 3669 O O . ARG A 1 449 ? 8.849 -8.857 -21.895 1.00 85.56 449 ARG A O 1
ATOM 3676 N N . GLY A 1 450 ? 6.728 -8.267 -22.264 1.00 89.94 450 GLY A N 1
ATOM 3677 C CA . GLY A 1 450 ? 6.155 -9.522 -21.789 1.00 89.94 450 GLY A CA 1
ATOM 3678 C C . GLY A 1 450 ? 4.962 -9.286 -20.887 1.00 89.94 450 GLY A C 1
ATOM 3679 O O . GLY A 1 450 ? 4.299 -8.247 -20.977 1.00 89.94 450 GLY A O 1
ATOM 3680 N N . TRP A 1 451 ? 4.705 -10.276 -20.057 1.00 88.75 451 TRP A N 1
ATOM 3681 C CA . TRP A 1 451 ? 3.643 -10.318 -19.079 1.00 88.75 451 TRP A CA 1
ATOM 3682 C C . TRP A 1 451 ? 4.238 -10.511 -17.690 1.00 88.75 451 TRP A C 1
ATOM 3684 O O . TRP A 1 451 ? 5.160 -11.309 -17.509 1.00 88.75 451 TRP A O 1
ATOM 3694 N N . LYS A 1 452 ? 3.647 -9.821 -16.720 1.00 89.75 452 LYS A N 1
ATOM 3695 C CA . LYS A 1 452 ? 3.737 -10.146 -15.300 1.00 89.75 452 LYS A CA 1
ATOM 3696 C C . LYS A 1 452 ? 2.313 -10.307 -14.795 1.00 89.75 452 LYS A C 1
ATOM 3698 O O . LYS A 1 452 ? 1.535 -9.364 -14.873 1.00 89.75 452 LYS A O 1
ATOM 3703 N N . ILE A 1 453 ? 1.954 -11.501 -14.358 1.00 92.56 453 ILE A N 1
ATOM 3704 C CA . ILE A 1 453 ? 0.630 -11.834 -13.852 1.00 92.56 453 ILE A CA 1
ATOM 3705 C C . ILE A 1 453 ? 0.817 -12.425 -12.470 1.00 92.56 453 ILE A C 1
ATOM 3707 O O . ILE A 1 453 ? 1.662 -13.289 -12.266 1.00 92.56 453 ILE A O 1
ATOM 3711 N N . GLU A 1 454 ? 0.012 -11.967 -11.536 1.00 91.31 454 GLU A N 1
ATOM 3712 C CA . GLU A 1 454 ? 0.020 -12.434 -10.172 1.00 91.31 454 GLU A CA 1
ATOM 3713 C C . GLU A 1 454 ? -1.415 -12.606 -9.696 1.00 91.31 454 GLU A C 1
ATOM 3715 O O . GLU A 1 454 ? -2.234 -11.701 -9.833 1.00 91.31 454 GLU A O 1
ATOM 3720 N N . ALA A 1 455 ? -1.717 -13.771 -9.137 1.00 93.75 455 ALA A N 1
ATOM 3721 C CA . ALA A 1 455 ? -2.966 -14.035 -8.449 1.00 93.75 455 ALA A CA 1
ATOM 3722 C C . ALA A 1 455 ? -2.659 -14.433 -7.007 1.00 93.75 455 ALA A C 1
ATOM 3724 O O . ALA A 1 455 ? -1.894 -15.371 -6.789 1.00 93.75 455 ALA A O 1
ATOM 3725 N N . ARG A 1 456 ? -3.263 -13.752 -6.032 1.00 93.62 456 ARG A N 1
ATOM 3726 C CA . ARG A 1 456 ? -3.138 -14.066 -4.606 1.00 93.62 456 ARG A CA 1
ATOM 3727 C C . ARG A 1 456 ? -4.507 -14.346 -3.996 1.00 93.62 456 ARG A C 1
ATOM 3729 O O . ARG A 1 456 ? -5.505 -13.722 -4.354 1.00 93.62 456 ARG A O 1
ATOM 3736 N N . GLY A 1 457 ? -4.539 -15.276 -3.053 1.00 93.12 457 GLY A N 1
ATOM 3737 C CA . GLY A 1 457 ? -5.664 -15.542 -2.171 1.00 93.12 457 GLY A CA 1
ATOM 3738 C C . GLY A 1 457 ? -5.177 -15.644 -0.732 1.00 93.12 457 GLY A C 1
ATOM 3739 O O . GLY A 1 457 ? -4.167 -16.286 -0.466 1.00 93.12 457 GLY A O 1
ATOM 3740 N N . GLU A 1 458 ? -5.899 -15.035 0.192 1.00 92.81 458 GLU A N 1
ATOM 3741 C CA . GLU A 1 458 ? -5.631 -15.045 1.627 1.00 92.81 458 GLU A CA 1
ATOM 3742 C C . GLU A 1 458 ? -6.938 -15.340 2.359 1.00 92.81 458 GLU A C 1
ATOM 3744 O O . GLU A 1 458 ? -8.003 -14.861 1.964 1.00 92.81 458 GLU A O 1
ATOM 3749 N N . LYS A 1 459 ? -6.868 -16.138 3.421 1.00 93.81 459 LYS A N 1
ATOM 3750 C CA . LYS A 1 459 ? -8.011 -16.452 4.270 1.00 93.81 459 LYS A CA 1
ATOM 3751 C C . LYS A 1 459 ? -7.617 -16.376 5.740 1.00 93.81 459 LYS A C 1
ATOM 3753 O O . LYS A 1 459 ? -6.749 -17.133 6.170 1.00 93.81 459 LYS A O 1
ATOM 3758 N N . GLY A 1 460 ? -8.306 -15.522 6.494 1.00 92.88 460 GLY A N 1
ATOM 3759 C CA . GLY A 1 460 ? -8.286 -15.514 7.955 1.00 92.88 460 GLY A CA 1
ATOM 3760 C C . GLY A 1 460 ? -8.997 -16.747 8.512 1.00 92.88 460 GLY A C 1
ATOM 3761 O O . GLY A 1 460 ? -10.073 -17.129 8.033 1.00 92.88 460 GLY A O 1
ATOM 3762 N N . LEU A 1 461 ? -8.360 -17.421 9.466 1.00 91.00 461 LEU A N 1
ATOM 3763 C CA . LEU A 1 461 ? -8.882 -18.636 10.082 1.00 91.00 461 LEU A CA 1
ATOM 3764 C C . LEU A 1 461 ? -9.852 -18.310 11.222 1.00 91.00 461 LEU A C 1
ATOM 3766 O O . LEU A 1 461 ? -9.725 -17.312 11.910 1.00 91.00 461 LEU A O 1
ATOM 3770 N N . ASP A 1 462 ? -10.803 -19.204 11.468 1.00 84.50 462 ASP A N 1
ATOM 3771 C CA . ASP A 1 462 ? -11.747 -19.143 12.593 1.00 84.50 462 ASP A CA 1
ATOM 3772 C C . ASP A 1 462 ? -11.226 -19.852 13.859 1.00 84.50 462 ASP A C 1
ATOM 3774 O O . ASP A 1 462 ? -11.959 -20.065 14.824 1.00 84.50 462 ASP A O 1
ATOM 3778 N N . LYS A 1 463 ? -9.962 -20.283 13.841 1.00 84.38 463 LYS A N 1
ATOM 3779 C CA . LYS A 1 463 ? -9.307 -21.108 14.865 1.00 84.38 463 LYS A CA 1
ATOM 3780 C C . LYS A 1 463 ? -7.917 -20.556 15.166 1.00 84.38 463 LYS A C 1
ATOM 3782 O O . LYS A 1 463 ? -7.473 -19.603 14.539 1.00 84.38 463 LYS A O 1
ATOM 3787 N N . LEU A 1 464 ? -7.217 -21.205 16.101 1.00 86.38 464 LEU A N 1
ATOM 3788 C CA . LEU A 1 464 ? -5.842 -20.862 16.493 1.00 86.38 464 LEU A CA 1
ATOM 3789 C C . LEU A 1 464 ? -5.725 -19.456 17.105 1.00 86.38 464 LEU A C 1
ATOM 3791 O O . LEU A 1 464 ? -4.709 -18.796 16.934 1.00 86.38 464 LEU A O 1
ATOM 3795 N N . ASN A 1 465 ? -6.757 -19.028 17.841 1.00 87.31 465 ASN A N 1
ATOM 3796 C CA . ASN A 1 465 ? -6.849 -17.706 18.469 1.00 87.31 465 ASN A CA 1
ATOM 3797 C C . ASN A 1 465 ? -6.780 -16.543 17.468 1.00 87.31 465 ASN A C 1
ATOM 3799 O O . ASN A 1 465 ? -6.270 -15.482 17.810 1.00 87.31 465 ASN A O 1
ATOM 3803 N N . SER A 1 466 ? -7.262 -16.734 16.236 1.00 92.25 466 SER A N 1
ATOM 3804 C CA . SER A 1 466 ? -7.419 -15.603 15.330 1.00 92.25 466 SER A CA 1
ATOM 3805 C C . SER A 1 466 ? -8.686 -14.814 15.637 1.00 92.25 466 SER A C 1
ATOM 3807 O O . SER A 1 466 ? -9.765 -15.392 15.771 1.00 92.25 466 SER A O 1
ATOM 3809 N N . ASP A 1 467 ? -8.546 -13.494 15.648 1.00 90.81 467 ASP A N 1
ATOM 3810 C CA . ASP A 1 467 ? -9.633 -12.534 15.827 1.00 90.81 467 ASP A CA 1
ATOM 3811 C C . ASP A 1 467 ? -10.330 -12.173 14.498 1.00 90.81 467 ASP A C 1
ATOM 3813 O O . ASP A 1 467 ? -11.345 -11.480 14.496 1.00 90.81 467 ASP A O 1
ATOM 3817 N N . PHE A 1 468 ? -9.815 -12.642 13.350 1.00 90.50 468 PHE A N 1
ATOM 3818 C CA . PHE A 1 468 ? -10.209 -12.155 12.023 1.00 90.50 468 PHE A CA 1
ATOM 3819 C C . PHE A 1 468 ? -10.663 -13.267 11.075 1.00 90.50 468 PHE A C 1
ATOM 3821 O O . PHE A 1 468 ? -9.903 -14.169 10.726 1.00 90.50 468 PHE A O 1
ATOM 3828 N N . GLN A 1 469 ? -11.891 -13.141 10.562 1.00 91.19 469 GLN A N 1
ATOM 3829 C CA . GLN A 1 469 ? -12.498 -14.105 9.641 1.00 91.19 469 GLN A CA 1
ATOM 3830 C C . GLN A 1 469 ? -12.874 -13.439 8.315 1.00 91.19 469 GLN A C 1
ATOM 3832 O O . GLN A 1 469 ? -13.988 -12.945 8.118 1.00 91.19 469 GLN A O 1
ATOM 3837 N N . PHE A 1 470 ? -11.935 -13.461 7.374 1.00 90.50 470 PHE A N 1
ATOM 3838 C CA . PHE A 1 470 ? -12.109 -12.885 6.043 1.00 90.50 470 PHE A CA 1
ATOM 3839 C C . PHE A 1 470 ? -11.480 -13.767 4.965 1.00 90.50 470 PHE A C 1
ATOM 3841 O O . PHE A 1 470 ? -10.686 -14.664 5.248 1.00 90.50 470 PHE A O 1
ATOM 3848 N N . ALA A 1 471 ? -11.821 -13.498 3.711 1.00 92.44 471 ALA A N 1
ATOM 3849 C CA . ALA A 1 471 ? -11.076 -13.996 2.565 1.00 92.44 471 ALA A CA 1
ATOM 3850 C C . ALA A 1 471 ? -10.854 -12.863 1.569 1.00 92.44 471 ALA A C 1
ATOM 3852 O O . ALA A 1 471 ? -11.796 -12.136 1.253 1.00 92.44 471 ALA A O 1
ATOM 3853 N N . ARG A 1 472 ? -9.624 -12.726 1.078 1.00 91.75 472 ARG A N 1
ATOM 3854 C CA . ARG A 1 472 ? -9.196 -11.687 0.142 1.00 91.75 472 ARG A CA 1
ATOM 3855 C C . ARG A 1 472 ? -8.531 -12.323 -1.068 1.00 91.75 472 ARG A C 1
ATOM 3857 O O . ARG A 1 472 ? -7.699 -13.212 -0.927 1.00 91.75 472 ARG A O 1
ATOM 3864 N N . TYR A 1 473 ? -8.887 -11.849 -2.251 1.00 93.19 473 TYR A N 1
ATOM 3865 C CA . TYR A 1 473 ? -8.376 -12.323 -3.527 1.00 93.19 473 TYR A CA 1
ATOM 3866 C C . TYR A 1 473 ? -7.953 -11.131 -4.369 1.00 93.19 473 TYR A C 1
ATOM 3868 O O . TYR A 1 473 ? -8.698 -10.157 -4.474 1.00 93.19 473 TYR A O 1
ATOM 3876 N N . THR A 1 474 ? -6.780 -11.207 -4.984 1.00 92.19 474 THR A N 1
ATOM 3877 C CA . THR A 1 474 ? -6.293 -10.186 -5.911 1.00 92.19 474 THR A CA 1
ATOM 3878 C C . THR A 1 474 ? -5.735 -10.837 -7.160 1.00 92.19 474 THR A C 1
ATOM 3880 O O . THR A 1 474 ? -5.103 -11.889 -7.101 1.00 92.19 474 THR A O 1
ATOM 3883 N N . VAL A 1 475 ? -5.978 -10.211 -8.305 1.00 94.12 475 VAL A N 1
ATOM 3884 C CA . VAL A 1 475 ? -5.323 -10.560 -9.563 1.00 94.12 475 VAL A CA 1
ATOM 3885 C C . VAL A 1 475 ? -4.781 -9.285 -10.176 1.00 94.12 475 VAL A C 1
ATOM 3887 O O . VAL A 1 475 ? -5.529 -8.339 -10.411 1.00 94.12 475 VAL A O 1
ATOM 3890 N N . GLN A 1 476 ? -3.486 -9.275 -10.455 1.00 94.06 476 GLN A N 1
ATOM 3891 C CA . GLN A 1 476 ? -2.795 -8.215 -11.165 1.00 94.06 476 GLN A CA 1
ATOM 3892 C C . GLN A 1 476 ? -2.199 -8.782 -12.447 1.00 94.06 476 GLN A C 1
ATOM 3894 O O . GLN A 1 476 ? -1.565 -9.832 -12.438 1.00 94.06 476 GLN A O 1
ATOM 3899 N N . ALA A 1 477 ? -2.370 -8.077 -13.557 1.00 94.06 477 ALA A N 1
ATOM 3900 C CA . ALA A 1 477 ? -1.758 -8.418 -14.830 1.00 94.06 477 ALA A CA 1
ATOM 3901 C C . ALA A 1 477 ? -1.177 -7.162 -15.474 1.00 94.06 477 ALA A C 1
ATOM 3903 O O . ALA A 1 477 ? -1.890 -6.193 -15.710 1.00 94.06 477 ALA A O 1
ATOM 3904 N N . ALA A 1 478 ? 0.113 -7.187 -15.786 1.00 92.75 478 ALA A N 1
ATOM 3905 C CA . ALA A 1 478 ? 0.806 -6.147 -16.525 1.00 92.75 478 ALA A CA 1
ATOM 3906 C C . ALA A 1 478 ? 1.321 -6.699 -17.860 1.00 92.75 478 ALA A C 1
ATOM 3908 O O . ALA A 1 478 ? 1.961 -7.753 -17.903 1.00 92.75 478 ALA A O 1
ATOM 3909 N N . ARG A 1 479 ? 1.068 -5.971 -18.949 1.00 94.06 479 ARG A N 1
ATOM 3910 C CA . ARG A 1 479 ? 1.553 -6.236 -20.304 1.00 94.06 479 ARG A CA 1
ATOM 3911 C C . ARG A 1 479 ? 2.406 -5.064 -20.764 1.00 94.06 479 ARG A C 1
ATOM 3913 O O . ARG A 1 479 ? 1.902 -3.957 -20.885 1.00 94.06 479 ARG A O 1
ATOM 3920 N N . TYR A 1 480 ? 3.644 -5.358 -21.143 1.00 90.50 480 TYR A N 1
ATOM 3921 C CA . TYR A 1 480 ? 4.551 -4.388 -21.757 1.00 90.50 480 TYR A CA 1
ATOM 3922 C C . TYR A 1 480 ? 4.739 -4.722 -23.237 1.00 90.50 480 TYR A C 1
ATOM 3924 O O . TYR A 1 480 ? 5.402 -5.711 -23.577 1.00 90.50 480 TYR A O 1
ATOM 3932 N N . GLN A 1 481 ? 4.090 -3.984 -24.132 1.00 93.06 481 GLN A N 1
ATOM 3933 C CA . GLN A 1 481 ? 4.023 -4.277 -25.564 1.00 93.06 481 GLN A CA 1
ATOM 3934 C C . GLN A 1 481 ? 4.810 -3.234 -26.371 1.00 93.06 481 GLN A C 1
ATOM 3936 O O . GLN A 1 481 ? 4.292 -2.153 -26.653 1.00 93.06 481 GLN A O 1
ATOM 3941 N N . PRO A 1 482 ? 6.017 -3.578 -26.861 1.00 91.38 482 PRO A N 1
ATOM 3942 C CA . PRO A 1 482 ? 6.713 -2.731 -27.818 1.00 91.38 482 PRO A CA 1
ATOM 3943 C C . PRO A 1 482 ? 5.873 -2.588 -29.088 1.00 91.38 482 PRO A C 1
ATOM 3945 O O . PRO A 1 482 ? 5.471 -3.599 -29.672 1.00 91.38 482 PRO A O 1
ATOM 3948 N N . LEU A 1 483 ? 5.619 -1.349 -29.511 1.00 91.69 483 LEU A N 1
ATOM 3949 C CA . LEU A 1 483 ? 4.963 -1.051 -30.791 1.00 91.69 483 LEU A CA 1
ATOM 3950 C C . LEU A 1 483 ? 5.993 -0.705 -31.870 1.00 91.69 483 LEU A C 1
ATOM 3952 O O . LEU A 1 483 ? 5.804 -1.020 -33.041 1.00 91.69 483 LEU A O 1
ATOM 3956 N N . SER A 1 484 ? 7.115 -0.100 -31.472 1.00 87.00 484 SER A N 1
ATOM 3957 C CA . SER A 1 484 ? 8.224 0.217 -32.370 1.00 87.00 484 SER A CA 1
ATOM 3958 C C . SER A 1 484 ? 9.562 0.259 -31.626 1.00 87.00 484 SER A C 1
ATOM 3960 O O . SER A 1 484 ? 9.673 -0.038 -30.429 1.00 87.00 484 SER A O 1
ATOM 3962 N N . ARG A 1 485 ? 10.625 0.672 -32.326 1.00 78.50 485 ARG A N 1
ATOM 3963 C CA . ARG A 1 485 ? 11.936 0.913 -31.711 1.00 78.50 485 ARG A CA 1
ATOM 3964 C C . ARG A 1 485 ? 11.904 2.012 -30.647 1.00 78.50 485 ARG A C 1
ATOM 3966 O O . ARG A 1 485 ? 12.722 1.958 -29.736 1.00 78.50 485 ARG A O 1
ATOM 3973 N N . TRP A 1 486 ? 10.939 2.925 -30.676 1.00 82.88 486 TRP A N 1
ATOM 3974 C CA . TRP A 1 486 ? 10.880 4.073 -29.759 1.00 82.88 486 TRP A CA 1
ATOM 3975 C C . TRP A 1 486 ? 9.572 4.170 -28.980 1.00 82.88 486 TRP A C 1
ATOM 3977 O O . TRP A 1 486 ? 9.425 5.070 -28.167 1.00 82.88 486 TRP A O 1
ATOM 3987 N N . GLU A 1 487 ? 8.635 3.254 -29.221 1.00 88.31 487 GLU A N 1
ATOM 3988 C CA . GLU A 1 487 ? 7.298 3.301 -28.631 1.00 88.31 487 GLU A CA 1
ATOM 3989 C C . GLU A 1 487 ? 6.991 2.016 -27.870 1.00 88.31 487 GLU A C 1
ATOM 3991 O O . GLU A 1 487 ? 7.375 0.916 -28.298 1.00 88.31 487 GLU A O 1
ATOM 3996 N N . ASN A 1 488 ? 6.294 2.164 -26.749 1.00 90.25 488 ASN A N 1
ATOM 3997 C CA . ASN A 1 488 ? 5.867 1.068 -25.896 1.00 90.25 488 ASN A CA 1
ATOM 3998 C C . ASN A 1 488 ? 4.455 1.340 -25.369 1.00 90.25 488 ASN A C 1
ATOM 4000 O O . ASN A 1 488 ? 4.137 2.474 -25.019 1.00 90.25 488 ASN A O 1
ATOM 4004 N N . LEU A 1 489 ? 3.621 0.305 -25.350 1.00 94.75 489 LEU A N 1
ATOM 4005 C CA . LEU A 1 489 ? 2.294 0.338 -24.752 1.00 94.75 489 LEU A CA 1
ATOM 4006 C C . LEU A 1 489 ? 2.304 -0.537 -23.503 1.00 94.75 489 LEU A C 1
ATOM 4008 O O . LEU A 1 489 ? 2.449 -1.758 -23.607 1.00 94.75 489 LEU A O 1
ATOM 4012 N N . ASP A 1 490 ? 2.126 0.095 -22.353 1.00 94.00 490 ASP A N 1
ATOM 4013 C CA . ASP A 1 490 ? 2.130 -0.547 -21.048 1.00 94.00 490 ASP A CA 1
ATOM 4014 C C . ASP A 1 490 ? 0.719 -0.552 -20.492 1.00 94.00 490 ASP A C 1
ATOM 4016 O O . ASP A 1 490 ? 0.063 0.480 -20.402 1.00 94.00 490 ASP A O 1
ATOM 4020 N N . VAL A 1 491 ? 0.220 -1.737 -20.169 1.00 96.56 491 VAL A N 1
ATOM 4021 C CA . VAL A 1 491 ? -1.132 -1.922 -19.651 1.00 96.56 491 VAL A CA 1
ATOM 4022 C C . VAL A 1 491 ? -1.035 -2.673 -18.346 1.00 96.56 491 VAL A C 1
ATOM 4024 O O . VAL A 1 491 ? -0.402 -3.725 -18.294 1.00 96.56 491 VAL A O 1
ATOM 4027 N N . ARG A 1 492 ? -1.686 -2.170 -17.306 1.00 95.12 492 ARG A N 1
ATOM 4028 C CA . ARG A 1 492 ? -1.818 -2.838 -16.017 1.00 95.12 492 ARG A CA 1
ATOM 4029 C C . ARG A 1 492 ? -3.286 -2.940 -15.654 1.00 95.12 492 ARG A C 1
ATOM 4031 O O . ARG A 1 492 ? -4.009 -1.959 -15.735 1.00 95.12 492 ARG A O 1
ATOM 4038 N N . LEU A 1 493 ? -3.704 -4.128 -15.252 1.00 96.00 493 LEU A N 1
ATOM 4039 C CA . LEU A 1 493 ? -5.036 -4.426 -14.754 1.00 96.00 493 LEU A CA 1
ATOM 4040 C C . LEU A 1 493 ? -4.900 -4.989 -13.345 1.00 96.00 493 LEU A C 1
ATOM 4042 O O . LEU A 1 493 ? -4.037 -5.835 -13.106 1.00 96.00 493 LEU A O 1
ATOM 4046 N N . MET A 1 494 ? -5.747 -4.541 -12.428 1.00 94.06 494 MET A N 1
ATOM 4047 C CA . MET A 1 494 ? -5.86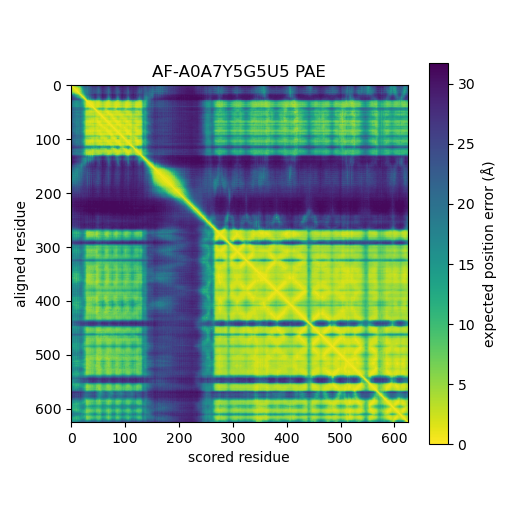0 -5.092 -11.084 1.00 94.06 494 MET A CA 1
ATOM 4048 C C . MET A 1 494 ? -7.331 -5.267 -10.739 1.00 94.06 494 MET A C 1
ATOM 4050 O O . MET A 1 494 ? -8.131 -4.355 -10.920 1.00 94.06 494 MET A O 1
ATOM 4054 N N . ILE A 1 495 ? -7.683 -6.438 -10.228 1.00 93.44 495 ILE A N 1
ATOM 4055 C CA . ILE A 1 495 ? -9.004 -6.717 -9.674 1.00 93.44 495 ILE A CA 1
ATOM 4056 C C . ILE A 1 495 ? -8.841 -7.324 -8.286 1.00 93.44 495 ILE A C 1
ATOM 4058 O O . ILE A 1 495 ? -7.904 -8.087 -8.037 1.00 93.44 495 ILE A O 1
ATOM 4062 N N . GLY A 1 496 ? -9.737 -6.965 -7.378 1.00 91.81 496 GLY A N 1
ATOM 4063 C CA . GLY A 1 496 ? -9.678 -7.362 -5.981 1.00 91.81 496 GLY A CA 1
ATOM 4064 C C . GLY A 1 496 ? -11.061 -7.648 -5.422 1.00 91.81 496 GLY A C 1
ATOM 4065 O O . GLY A 1 496 ? -12.015 -6.941 -5.737 1.00 91.81 496 GLY A O 1
ATOM 4066 N N . ALA A 1 497 ? -11.152 -8.679 -4.588 1.00 91.38 497 ALA A N 1
ATOM 4067 C CA . ALA A 1 497 ? -12.368 -9.056 -3.886 1.00 91.38 497 ALA A CA 1
ATOM 4068 C C . ALA A 1 497 ? -12.050 -9.494 -2.457 1.00 91.38 497 ALA A C 1
ATOM 4070 O O . ALA A 1 497 ? -11.243 -10.397 -2.249 1.00 91.38 497 ALA A O 1
ATOM 4071 N N . ALA A 1 498 ? -12.713 -8.893 -1.477 1.00 90.62 498 ALA A N 1
ATOM 4072 C CA . ALA A 1 498 ? -12.630 -9.251 -0.071 1.00 90.62 498 ALA A CA 1
ATOM 4073 C C . ALA A 1 498 ? -14.032 -9.543 0.485 1.00 90.62 498 ALA A C 1
ATOM 4075 O O . ALA A 1 498 ? -15.006 -8.861 0.168 1.00 90.62 498 ALA A O 1
ATOM 4076 N N . THR A 1 499 ? -14.144 -10.600 1.284 1.00 88.56 499 THR A N 1
ATOM 4077 C CA . THR A 1 499 ? -15.405 -11.139 1.816 1.00 88.56 499 THR A CA 1
ATOM 4078 C C . THR A 1 499 ? -15.239 -11.524 3.286 1.00 88.56 499 THR A C 1
ATOM 4080 O O . THR A 1 499 ? -14.118 -11.756 3.738 1.00 88.56 499 THR A O 1
ATOM 4083 N N . GLY A 1 500 ? -16.342 -11.623 4.031 1.00 85.44 500 GLY A N 1
ATOM 4084 C CA . GLY A 1 500 ? -16.315 -11.883 5.477 1.00 85.44 500 GLY A CA 1
ATOM 4085 C C . GLY A 1 500 ? -16.314 -10.598 6.307 1.00 85.44 500 GLY A C 1
ATOM 4086 O O . GLY A 1 500 ? -16.942 -9.614 5.910 1.00 85.44 500 GLY A O 1
ATOM 4087 N N . ASP A 1 501 ? -15.698 -10.626 7.487 1.00 84.12 501 ASP A N 1
ATOM 4088 C CA . ASP A 1 501 ? -15.448 -9.438 8.314 1.00 84.12 501 ASP A CA 1
ATOM 4089 C C . ASP A 1 501 ? -14.059 -8.889 7.976 1.00 84.12 501 ASP A C 1
ATOM 4091 O O . ASP A 1 501 ? -13.056 -9.270 8.576 1.00 84.12 501 ASP A O 1
ATOM 4095 N N . VAL A 1 502 ? -13.992 -8.103 6.897 1.00 88.44 502 VAL A N 1
ATOM 4096 C CA . VAL A 1 502 ? -12.725 -7.632 6.325 1.00 88.44 502 VAL A CA 1
ATOM 4097 C C . VAL A 1 502 ? -12.127 -6.566 7.252 1.00 88.44 502 VAL A C 1
ATOM 4099 O O . VAL A 1 502 ? -12.775 -5.538 7.463 1.00 88.44 502 VAL A O 1
ATOM 4102 N N . PRO A 1 503 ? -10.910 -6.775 7.789 1.00 89.69 503 PRO A N 1
ATOM 4103 C CA . PRO A 1 503 ? -10.218 -5.753 8.568 1.00 89.69 503 PRO A CA 1
ATOM 4104 C C . PRO A 1 503 ? -9.975 -4.505 7.720 1.00 89.69 503 PRO A C 1
ATOM 4106 O O . PRO A 1 503 ? -9.682 -4.632 6.529 1.00 89.69 503 PRO A O 1
ATOM 4109 N N . VAL A 1 504 ? -10.021 -3.310 8.312 1.00 87.00 504 VAL A N 1
ATOM 4110 C CA . VAL A 1 504 ? -9.822 -2.048 7.570 1.00 87.00 504 VAL A CA 1
ATOM 4111 C C . VAL A 1 504 ? -8.506 -2.029 6.797 1.00 87.00 504 VAL A C 1
ATOM 4113 O O . VAL A 1 504 ? -8.471 -1.635 5.634 1.00 87.00 504 VAL A O 1
ATOM 4116 N N . GLN A 1 505 ? -7.439 -2.568 7.389 1.00 88.69 505 GLN A N 1
ATOM 4117 C CA . GLN A 1 505 ? -6.131 -2.659 6.749 1.00 88.69 505 GLN A CA 1
ATOM 4118 C C . GLN A 1 505 ? -6.110 -3.575 5.518 1.00 88.69 505 GLN A C 1
ATOM 4120 O O . GLN A 1 505 ? -5.160 -3.500 4.756 1.00 88.69 505 GLN A O 1
ATOM 4125 N N . LYS A 1 506 ? -7.125 -4.427 5.310 1.00 91.94 506 LYS A N 1
ATOM 4126 C CA . LYS A 1 506 ? -7.249 -5.360 4.173 1.00 91.94 506 LYS A CA 1
ATOM 4127 C C . LYS A 1 506 ? -8.227 -4.861 3.092 1.00 91.94 506 LYS A C 1
ATOM 4129 O O . LYS A 1 506 ? -8.434 -5.574 2.103 1.00 91.94 506 LYS A O 1
ATOM 4134 N N . LEU A 1 507 ? -8.827 -3.676 3.262 1.00 91.19 507 LEU A N 1
ATOM 4135 C CA . LEU A 1 507 ? -9.655 -3.026 2.239 1.00 91.19 507 LEU A CA 1
ATOM 4136 C C . LEU A 1 507 ? -8.815 -2.589 1.031 1.00 91.19 507 LEU A C 1
ATOM 4138 O O . LEU A 1 507 ? -7.591 -2.463 1.095 1.00 91.19 507 LEU A O 1
ATOM 4142 N N . PHE A 1 508 ? -9.482 -2.373 -0.099 1.00 92.25 508 PHE A N 1
ATOM 4143 C CA . PHE A 1 508 ? -8.855 -1.805 -1.286 1.00 92.25 508 PHE A CA 1
ATOM 4144 C C . PHE A 1 508 ? -9.026 -0.296 -1.303 1.00 92.25 508 PHE A C 1
ATOM 4146 O O . PHE A 1 508 ? -10.078 0.205 -0.916 1.00 92.25 508 PHE A O 1
ATOM 4153 N N . TYR A 1 509 ? -8.008 0.402 -1.802 1.00 92.00 509 TYR A N 1
ATOM 4154 C CA . TYR A 1 509 ? -8.012 1.851 -1.940 1.00 92.00 509 TYR A CA 1
ATOM 4155 C C . TYR A 1 509 ? -7.549 2.257 -3.339 1.00 92.00 509 TYR A C 1
ATOM 4157 O O . TYR A 1 509 ? -6.569 1.704 -3.846 1.00 92.00 509 TYR A O 1
ATOM 4165 N N . LEU A 1 510 ? -8.228 3.233 -3.942 1.00 93.81 510 LEU A N 1
ATOM 4166 C CA . LEU A 1 510 ? -7.865 3.851 -5.219 1.00 93.81 510 LEU A CA 1
ATOM 4167 C C . LEU A 1 510 ? -7.816 5.377 -5.079 1.00 93.81 510 LEU A C 1
ATOM 4169 O O . LEU A 1 510 ? -8.490 5.952 -4.229 1.00 93.81 510 LEU A O 1
ATOM 4173 N N . GLY A 1 511 ? -7.022 6.027 -5.927 1.00 92.25 511 GLY A N 1
ATOM 4174 C CA . GLY A 1 511 ? -6.821 7.474 -5.924 1.00 92.25 511 GLY A CA 1
ATOM 4175 C C . GLY A 1 511 ? -5.353 7.855 -5.720 1.00 92.25 511 GLY A C 1
ATOM 4176 O O . GLY A 1 511 ? -4.677 7.346 -4.820 1.00 92.25 511 GLY A O 1
ATOM 4177 N N . GLY A 1 512 ? -4.852 8.760 -6.557 1.00 91.62 512 GLY A N 1
ATOM 4178 C CA . GLY A 1 512 ? -3.484 9.261 -6.534 1.00 91.62 512 GLY A CA 1
ATOM 4179 C C . GLY A 1 512 ? -2.483 8.406 -7.318 1.00 91.62 512 GLY A C 1
ATOM 4180 O O . GLY A 1 512 ? -2.794 7.755 -8.320 1.00 91.62 512 GLY A O 1
ATOM 4181 N N . ILE A 1 513 ? -1.219 8.454 -6.888 1.00 90.31 513 ILE A N 1
ATOM 4182 C CA . ILE A 1 513 ? -0.102 7.832 -7.604 1.00 90.31 513 ILE A CA 1
ATOM 4183 C C . ILE A 1 513 ? -0.308 6.323 -7.795 1.00 90.31 513 ILE A C 1
ATOM 4185 O O . ILE A 1 513 ? -0.839 5.646 -6.924 1.00 90.31 513 ILE A O 1
ATOM 4189 N N . SER A 1 514 ? 0.120 5.785 -8.941 1.00 89.56 514 SER A N 1
ATOM 4190 C CA . SER A 1 514 ? -0.036 4.358 -9.276 1.00 89.56 514 SER A CA 1
ATOM 4191 C C . SER A 1 514 ? -1.482 3.832 -9.208 1.00 89.56 514 SER A C 1
ATOM 4193 O O . SER A 1 514 ? -1.660 2.621 -9.168 1.00 89.56 514 SER A O 1
ATOM 4195 N N . THR A 1 515 ? -2.510 4.681 -9.193 1.00 94.75 515 THR A N 1
ATOM 4196 C CA . THR A 1 515 ? -3.916 4.260 -9.287 1.00 94.75 515 THR A CA 1
ATOM 4197 C C . THR A 1 515 ? -4.664 5.190 -10.236 1.00 94.75 515 THR A C 1
ATOM 4199 O O . THR A 1 515 ? -4.541 5.004 -11.441 1.00 94.75 515 THR A O 1
ATOM 4202 N N . LEU A 1 516 ? -5.374 6.187 -9.710 1.00 94.88 516 LEU A N 1
ATOM 4203 C CA . LEU A 1 516 ? -6.093 7.229 -10.434 1.00 94.88 516 LEU A CA 1
ATOM 4204 C C . LEU A 1 516 ? -5.374 8.561 -10.197 1.00 94.88 516 LEU A C 1
ATOM 4206 O O . LEU A 1 516 ? -5.598 9.239 -9.192 1.00 94.88 516 LEU A O 1
ATOM 4210 N N . ARG A 1 517 ? -4.438 8.913 -11.086 1.00 93.56 517 ARG A N 1
ATOM 4211 C CA . ARG A 1 517 ? -3.505 10.037 -10.882 1.00 93.56 517 ARG A CA 1
ATOM 4212 C C . ARG A 1 517 ? -4.155 11.418 -10.855 1.00 93.56 517 ARG A C 1
ATOM 4214 O O . ARG A 1 517 ? -3.509 12.357 -10.386 1.00 93.56 517 ARG A O 1
ATOM 4221 N N . GLY A 1 518 ? -5.367 11.559 -11.385 1.00 91.75 518 GLY A N 1
ATOM 4222 C CA . GLY A 1 518 ? -6.159 12.791 -11.365 1.00 91.75 518 GLY A CA 1
ATOM 4223 C C . GLY A 1 518 ? -6.987 12.971 -10.091 1.00 91.75 518 GLY A C 1
ATOM 4224 O O . GLY A 1 518 ? -7.552 14.046 -9.892 1.00 91.75 518 GLY A O 1
ATOM 4225 N N . HIS A 1 519 ? -7.010 11.963 -9.216 1.00 89.75 519 HIS A N 1
ATOM 4226 C CA . HIS A 1 519 ? -7.751 11.944 -7.956 1.00 89.75 519 HIS A CA 1
ATOM 4227 C C . HIS A 1 519 ? -6.866 12.197 -6.734 1.00 89.75 519 HIS A C 1
ATOM 4229 O O . HIS A 1 519 ? -5.632 12.157 -6.803 1.00 89.75 519 HIS A O 1
ATOM 4235 N N . ASN A 1 520 ? -7.503 12.469 -5.594 1.00 87.06 520 ASN A N 1
ATOM 4236 C CA . ASN A 1 520 ? -6.800 12.543 -4.320 1.00 87.06 520 ASN A CA 1
ATOM 4237 C C . ASN A 1 520 ? -6.276 11.172 -3.901 1.00 87.06 520 ASN A C 1
ATOM 4239 O O . ASN A 1 520 ? -6.758 10.122 -4.323 1.00 87.06 520 ASN A O 1
ATOM 4243 N N . PHE A 1 521 ? -5.256 11.188 -3.053 1.00 87.75 521 PHE A N 1
ATOM 4244 C CA . PHE A 1 521 ? -4.634 9.967 -2.581 1.00 87.75 521 PHE A CA 1
ATOM 4245 C C . PHE A 1 521 ? -5.605 9.136 -1.728 1.00 87.75 521 PHE A C 1
ATOM 4247 O O . PHE A 1 521 ? -6.142 9.652 -0.752 1.00 87.75 521 PHE A O 1
ATOM 4254 N N . LYS A 1 522 ? -5.813 7.860 -2.090 1.00 88.81 522 LYS A N 1
ATOM 4255 C CA . LYS A 1 522 ? -6.766 6.940 -1.431 1.00 88.81 522 LYS A CA 1
ATOM 4256 C C . LYS A 1 522 ? -8.177 7.527 -1.246 1.00 88.81 522 LYS A C 1
ATOM 4258 O O . LYS A 1 522 ? -8.832 7.258 -0.245 1.00 88.81 522 LYS A O 1
ATOM 4263 N N . GLU A 1 523 ? -8.639 8.319 -2.212 1.00 83.94 523 GLU A N 1
ATOM 4264 C CA . GLU A 1 523 ? -9.969 8.944 -2.203 1.00 83.94 523 GLU A CA 1
ATOM 4265 C C . GLU A 1 523 ? -11.115 7.923 -2.167 1.00 83.94 523 GLU A C 1
ATOM 4267 O O . GLU A 1 523 ? -12.160 8.181 -1.576 1.00 83.94 523 GLU A O 1
ATOM 4272 N N . PHE A 1 524 ? -10.911 6.749 -2.761 1.00 86.81 524 PHE A N 1
ATOM 4273 C CA . PHE A 1 524 ? -11.912 5.692 -2.828 1.00 86.81 524 PHE A CA 1
ATOM 4274 C C . PHE A 1 524 ? -11.471 4.486 -2.015 1.00 86.81 524 PHE A C 1
ATOM 4276 O O . PHE A 1 524 ? -10.305 4.087 -2.087 1.00 86.81 524 PHE A O 1
ATOM 4283 N N . SER A 1 525 ? -12.405 3.860 -1.296 1.00 88.88 525 SER A N 1
ATOM 4284 C CA . SER A 1 525 ? -12.178 2.555 -0.679 1.00 88.88 525 SER A CA 1
ATOM 4285 C C . SER A 1 525 ? -13.342 1.590 -0.881 1.00 88.88 525 SER A C 1
ATOM 4287 O O . SER A 1 525 ? -14.440 1.982 -1.284 1.00 88.88 525 SER A O 1
ATOM 4289 N N . GLY A 1 526 ? -13.084 0.303 -0.670 1.00 87.81 526 GLY A N 1
ATOM 4290 C CA . GLY A 1 526 ? -14.122 -0.721 -0.687 1.00 87.81 526 GLY A CA 1
ATOM 4291 C C . GLY A 1 526 ? -13.585 -2.132 -0.489 1.00 87.81 526 GLY A C 1
ATOM 4292 O O . GLY A 1 526 ? -12.376 -2.382 -0.527 1.00 87.81 526 GLY A O 1
ATOM 4293 N N . ASN A 1 527 ? -14.496 -3.087 -0.293 1.00 87.94 527 ASN A N 1
ATOM 4294 C CA . ASN A 1 527 ? -14.140 -4.506 -0.230 1.00 87.94 527 ASN A CA 1
ATOM 4295 C C . ASN A 1 527 ? -13.995 -5.156 -1.618 1.00 87.94 527 ASN A C 1
ATOM 4297 O O . ASN A 1 527 ? -13.525 -6.287 -1.713 1.00 87.94 527 ASN A O 1
ATOM 4301 N N . GLN A 1 528 ? -14.350 -4.457 -2.694 1.00 89.62 528 GLN A N 1
ATOM 4302 C CA . GLN A 1 528 ? -14.067 -4.847 -4.072 1.00 89.62 528 GLN A CA 1
ATOM 4303 C C . GLN A 1 528 ? -13.339 -3.717 -4.808 1.00 89.62 528 GLN A C 1
ATOM 4305 O O . GLN A 1 528 ? -13.487 -2.542 -4.467 1.00 89.62 528 GLN A O 1
ATOM 4310 N N . MET A 1 529 ? -12.566 -4.074 -5.833 1.00 91.75 529 MET A N 1
ATOM 4311 C CA . MET A 1 529 ? -11.800 -3.120 -6.632 1.00 91.75 529 MET A CA 1
ATOM 4312 C C . MET A 1 529 ? -11.618 -3.606 -8.068 1.00 91.75 529 MET A C 1
ATOM 4314 O O . MET A 1 529 ? -11.333 -4.781 -8.307 1.00 91.75 529 MET A O 1
ATOM 4318 N N . ALA A 1 530 ? -11.685 -2.674 -9.012 1.00 93.38 530 ALA A N 1
ATOM 4319 C CA . ALA A 1 530 ? -11.166 -2.827 -10.363 1.00 93.38 530 ALA A CA 1
ATOM 4320 C C . ALA A 1 530 ? -10.331 -1.594 -10.733 1.00 93.38 530 ALA A C 1
ATOM 4322 O O . ALA A 1 530 ? -10.729 -0.468 -10.453 1.00 93.38 530 ALA A O 1
ATOM 4323 N N . LEU A 1 531 ? -9.177 -1.807 -11.360 1.00 95.25 531 LEU A N 1
ATOM 4324 C CA . LEU A 1 531 ? -8.253 -0.764 -11.795 1.00 95.25 531 LEU A CA 1
ATOM 4325 C C . LEU A 1 531 ? -7.622 -1.152 -13.133 1.00 95.25 531 LEU A C 1
ATOM 4327 O O . LEU A 1 531 ? -7.200 -2.293 -13.331 1.00 95.25 531 LEU A O 1
ATOM 4331 N N . ALA A 1 532 ? -7.514 -0.180 -14.029 1.00 96.50 532 ALA A N 1
ATOM 4332 C CA . ALA A 1 532 ? -6.805 -0.264 -15.289 1.00 96.50 532 ALA A CA 1
ATOM 4333 C C . ALA A 1 532 ? -5.918 0.972 -15.470 1.00 96.50 532 ALA A C 1
ATOM 4335 O O . ALA A 1 532 ? -6.377 2.100 -15.332 1.00 96.50 532 ALA A O 1
ATOM 4336 N N . ASN A 1 533 ? -4.655 0.763 -15.824 1.00 97.38 533 ASN A N 1
ATOM 4337 C CA . ASN A 1 533 ? -3.726 1.818 -16.209 1.00 97.38 533 ASN A CA 1
ATOM 4338 C C . ASN A 1 533 ? -3.184 1.503 -17.595 1.00 97.38 533 ASN A C 1
ATOM 4340 O O . ASN A 1 533 ? -2.729 0.386 -17.848 1.00 97.38 533 ASN A O 1
ATOM 4344 N N . VAL A 1 534 ? -3.215 2.485 -18.484 1.00 97.81 534 VAL A N 1
ATOM 4345 C CA . VAL A 1 534 ? -2.679 2.381 -19.839 1.00 97.81 534 VAL A CA 1
ATOM 4346 C C . VAL A 1 534 ? -1.696 3.518 -20.044 1.00 97.81 534 VAL A C 1
ATOM 4348 O O . VAL A 1 534 ? -2.063 4.680 -19.905 1.00 97.81 534 VAL A O 1
ATOM 4351 N N . GLU A 1 535 ? -0.460 3.198 -20.408 1.00 95.69 535 GLU A N 1
ATOM 4352 C CA . GLU A 1 535 ? 0.570 4.167 -20.760 1.00 95.69 535 GLU A CA 1
ATOM 4353 C C . GLU A 1 535 ? 1.075 3.921 -22.174 1.00 95.69 535 GLU A C 1
ATOM 4355 O O . GLU A 1 535 ? 1.545 2.841 -22.524 1.00 95.69 535 GLU A O 1
ATOM 4360 N N . TYR A 1 536 ? 1.021 4.963 -22.989 1.00 95.62 536 TYR A N 1
ATOM 4361 C CA . TYR A 1 536 ? 1.702 5.032 -24.262 1.00 95.62 536 TYR A CA 1
ATOM 4362 C C . TYR A 1 536 ? 2.973 5.860 -24.108 1.00 95.62 536 TYR A C 1
ATOM 4364 O O . TYR A 1 536 ? 2.927 7.079 -23.932 1.00 95.62 536 TYR A O 1
ATOM 4372 N N . ARG A 1 537 ? 4.120 5.191 -24.175 1.00 90.88 537 ARG A N 1
ATOM 4373 C CA . ARG A 1 537 ? 5.434 5.791 -23.963 1.00 90.88 537 ARG A CA 1
ATOM 4374 C C . ARG A 1 537 ? 6.164 5.996 -25.280 1.00 90.88 537 ARG A C 1
ATOM 4376 O O . ARG A 1 537 ? 6.292 5.065 -26.074 1.00 90.88 537 ARG A O 1
ATOM 4383 N N . VAL A 1 538 ? 6.713 7.193 -25.460 1.00 89.06 538 VAL A N 1
ATOM 4384 C CA . VAL A 1 538 ? 7.548 7.586 -26.595 1.00 89.06 538 VAL A CA 1
ATOM 4385 C C . VAL A 1 538 ? 8.915 8.040 -26.092 1.00 89.06 538 VAL A C 1
ATOM 4387 O O . VAL A 1 538 ? 9.045 9.066 -25.428 1.00 89.06 538 VAL A O 1
ATOM 4390 N N . SER A 1 539 ? 9.939 7.274 -26.441 1.00 83.06 539 SER A N 1
ATOM 4391 C CA . SER A 1 539 ? 11.348 7.553 -26.164 1.00 83.06 539 SER A CA 1
ATOM 4392 C C . SER A 1 539 ? 11.888 8.696 -27.028 1.00 83.06 539 SER A C 1
ATOM 4394 O O . SER A 1 539 ? 11.562 8.800 -28.217 1.00 83.06 539 SER A O 1
ATOM 4396 N N . SER A 1 540 ? 12.786 9.512 -26.473 1.00 74.69 540 SER A N 1
ATOM 4397 C CA . SER A 1 540 ? 13.356 10.683 -27.147 1.00 74.69 540 SER A CA 1
ATOM 4398 C C . SER A 1 540 ? 14.202 10.330 -28.363 1.00 74.69 540 SER A C 1
ATOM 4400 O O . SER A 1 540 ? 14.349 11.162 -29.254 1.00 74.69 540 SER A O 1
ATOM 4402 N N . GLY A 1 541 ? 14.675 9.085 -28.483 1.00 67.69 541 GLY A N 1
ATOM 4403 C CA . GLY A 1 541 ? 15.314 8.592 -29.708 1.00 67.69 541 GLY A CA 1
ATOM 4404 C C . GLY A 1 541 ? 14.420 8.644 -30.959 1.00 67.69 541 GLY A C 1
ATOM 4405 O O . GLY A 1 541 ? 14.928 8.505 -32.069 1.00 67.69 541 GLY A O 1
ATOM 4406 N N . ARG A 1 542 ? 13.106 8.892 -30.815 1.00 62.56 542 ARG A N 1
ATOM 4407 C CA . ARG A 1 542 ? 12.207 9.240 -31.931 1.00 62.56 542 ARG A CA 1
ATOM 4408 C C . ARG A 1 542 ? 12.416 10.668 -32.454 1.00 62.56 542 ARG A C 1
ATOM 4410 O O . ARG A 1 542 ? 12.129 10.929 -33.617 1.00 62.56 542 ARG A O 1
ATOM 4417 N N . PHE A 1 543 ? 12.879 11.574 -31.594 1.00 64.25 543 PHE A N 1
ATOM 4418 C CA . PHE A 1 543 ? 12.990 13.014 -31.839 1.00 64.25 543 PHE A CA 1
ATOM 4419 C C . PHE A 1 543 ? 14.437 13.525 -31.838 1.00 64.25 543 PHE A C 1
ATOM 4421 O O . PHE A 1 543 ? 14.656 14.678 -32.204 1.00 64.25 543 PHE A O 1
ATOM 4428 N N . SER A 1 544 ? 15.417 12.722 -31.399 1.00 53.94 544 SER A N 1
ATOM 4429 C CA . SER A 1 544 ? 16.781 13.211 -31.195 1.00 53.94 544 SER A CA 1
ATOM 4430 C C . SER A 1 544 ? 17.477 13.539 -32.516 1.00 53.94 544 SER A C 1
ATOM 4432 O O . SER A 1 544 ? 17.947 12.661 -33.239 1.00 53.94 544 SER A O 1
ATOM 4434 N N . ASP A 1 545 ? 17.576 14.835 -32.770 1.00 52.84 545 ASP A N 1
ATOM 4435 C CA . ASP A 1 545 ? 18.712 15.469 -33.417 1.00 52.84 545 ASP A CA 1
ATOM 4436 C C . ASP A 1 545 ? 19.761 15.732 -32.318 1.00 52.84 545 ASP A C 1
ATOM 4438 O O . ASP A 1 545 ? 19.409 16.245 -31.251 1.00 52.84 545 ASP A O 1
ATOM 4442 N N . ASP A 1 546 ? 21.032 15.385 -32.538 1.00 52.22 546 ASP A N 1
ATOM 4443 C CA . ASP A 1 546 ? 22.128 15.416 -31.542 1.00 52.22 546 ASP A CA 1
ATOM 4444 C C . ASP A 1 546 ? 22.454 16.830 -30.986 1.00 52.22 546 ASP A C 1
ATOM 4446 O O . ASP A 1 546 ? 23.425 17.030 -30.255 1.00 52.22 546 ASP A O 1
ATOM 4450 N N . ARG A 1 547 ? 21.645 17.840 -31.327 1.00 49.84 547 ARG A N 1
ATOM 4451 C CA . ARG A 1 547 ? 21.838 19.265 -31.028 1.00 49.84 547 ARG A CA 1
ATOM 4452 C C . ARG A 1 547 ? 21.288 19.720 -29.670 1.00 49.84 547 ARG A C 1
ATOM 4454 O O . ARG A 1 547 ? 21.711 20.767 -29.186 1.00 49.84 547 ARG A O 1
ATOM 4461 N N . ILE A 1 548 ? 20.399 18.960 -29.021 1.00 52.09 548 ILE A N 1
ATOM 4462 C CA . ILE A 1 548 ? 19.882 19.277 -27.671 1.00 52.09 548 ILE A CA 1
ATOM 4463 C C . ILE A 1 548 ? 20.619 18.417 -26.631 1.00 52.09 548 ILE A C 1
ATOM 4465 O O . ILE A 1 548 ? 20.064 17.497 -26.040 1.00 52.09 548 ILE A O 1
ATOM 4469 N N . PHE A 1 549 ? 21.903 18.714 -26.408 1.00 45.31 549 PHE A N 1
ATOM 4470 C CA . PHE A 1 549 ? 22.788 17.960 -25.500 1.00 45.31 549 PHE A CA 1
ATOM 4471 C C . PHE A 1 549 ? 22.399 18.040 -24.007 1.00 45.31 549 PHE A C 1
ATOM 4473 O O . PHE A 1 549 ? 22.987 17.346 -23.177 1.00 45.31 549 PHE A O 1
ATOM 4480 N N . LEU A 1 550 ? 21.452 18.919 -23.657 1.00 47.50 550 LEU A N 1
ATOM 4481 C CA . LEU A 1 550 ? 21.038 19.209 -22.279 1.00 47.50 550 LEU A CA 1
ATOM 4482 C C . LEU A 1 550 ? 19.997 18.226 -21.724 1.00 47.50 550 LEU A C 1
ATOM 4484 O O . LEU A 1 550 ? 19.817 18.175 -20.509 1.00 47.50 550 LEU A O 1
ATOM 4488 N N . LEU A 1 551 ? 19.338 17.434 -22.576 1.00 52.81 551 LEU A N 1
ATOM 4489 C CA . LEU A 1 551 ? 18.372 16.421 -22.155 1.00 52.81 551 LEU A CA 1
ATOM 4490 C C . LEU A 1 551 ? 18.983 15.029 -22.399 1.00 52.81 551 LEU A C 1
ATOM 4492 O O . LEU A 1 551 ? 19.158 14.613 -23.543 1.00 52.81 551 LEU A O 1
ATOM 4496 N N . ASP A 1 552 ? 19.332 14.313 -21.320 1.00 56.75 552 ASP A N 1
ATOM 4497 C CA . ASP A 1 552 ? 19.576 12.853 -21.357 1.00 56.75 552 ASP A CA 1
ATOM 4498 C C . ASP A 1 552 ? 18.332 12.164 -21.984 1.00 56.75 552 ASP A C 1
ATOM 4500 O O . ASP A 1 552 ? 17.268 12.792 -22.028 1.00 56.75 552 ASP A O 1
ATOM 4504 N N . PRO A 1 553 ? 18.400 10.914 -22.488 1.00 69.00 553 PRO A N 1
ATOM 4505 C CA . PRO A 1 553 ? 17.237 10.270 -23.094 1.00 69.00 553 PRO A CA 1
ATOM 4506 C C . PRO A 1 553 ? 15.998 10.358 -22.190 1.00 69.00 553 PRO A C 1
ATOM 4508 O O . PRO A 1 553 ? 16.032 9.932 -21.032 1.00 69.00 553 PRO A O 1
ATOM 4511 N N . PHE A 1 554 ? 14.921 10.943 -22.715 1.00 78.69 554 PHE A N 1
ATOM 4512 C CA . PHE A 1 554 ? 13.681 11.214 -21.988 1.00 78.69 554 PHE A CA 1
ATOM 4513 C C . PHE A 1 554 ? 12.520 10.428 -22.596 1.00 78.69 554 PHE A C 1
ATOM 4515 O O . PHE A 1 554 ? 12.562 10.014 -23.751 1.00 78.69 554 PHE A O 1
ATOM 4522 N N . SER A 1 555 ? 11.468 10.228 -21.818 1.00 84.06 555 SER A N 1
ATOM 4523 C CA . SER A 1 555 ? 10.218 9.608 -22.236 1.00 84.06 555 SER A CA 1
ATOM 4524 C C . SER A 1 555 ? 9.082 10.614 -22.120 1.00 84.06 555 SER A C 1
ATOM 4526 O O . SER A 1 555 ? 8.886 11.214 -21.064 1.00 84.06 555 SER A O 1
ATOM 4528 N N . LEU A 1 556 ? 8.317 10.762 -23.200 1.00 90.38 556 LEU A N 1
ATOM 4529 C CA . LEU A 1 556 ? 6.975 11.336 -23.156 1.00 90.38 556 LEU A CA 1
ATOM 4530 C C . LEU A 1 556 ? 5.979 10.205 -22.949 1.00 90.38 556 LEU A C 1
ATOM 4532 O O . LEU A 1 556 ? 6.072 9.172 -23.610 1.00 90.38 556 LEU A O 1
ATOM 4536 N N . ILE A 1 557 ? 5.040 10.392 -22.034 1.00 92.75 557 ILE A N 1
ATOM 4537 C CA . ILE A 1 557 ? 4.087 9.359 -21.647 1.00 92.75 557 ILE A CA 1
ATOM 4538 C C . ILE A 1 557 ? 2.693 9.953 -21.775 1.00 92.75 557 ILE A C 1
ATOM 4540 O O . ILE A 1 557 ? 2.395 10.961 -21.153 1.00 92.75 557 ILE A O 1
ATOM 4544 N N . LEU A 1 558 ? 1.839 9.359 -22.594 1.00 96.94 558 LEU A N 1
ATOM 4545 C CA . LEU A 1 558 ? 0.405 9.630 -22.557 1.00 96.94 558 LEU A CA 1
ATOM 4546 C C . LEU A 1 558 ? -0.226 8.518 -21.741 1.00 96.94 558 LEU A C 1
ATOM 4548 O O . LEU A 1 558 ? 0.079 7.353 -21.991 1.00 96.94 558 LEU A O 1
ATOM 4552 N N . PHE A 1 559 ? -1.075 8.844 -20.780 1.00 97.12 559 PHE A N 1
ATOM 4553 C CA . PHE A 1 559 ? -1.681 7.816 -19.951 1.00 97.12 559 PHE A CA 1
ATOM 4554 C C . PHE A 1 559 ? -3.163 8.040 -19.716 1.00 97.12 559 PHE A C 1
ATOM 4556 O O . PHE A 1 559 ? -3.646 9.172 -19.717 1.00 97.12 559 PHE A O 1
ATOM 4563 N N . MET A 1 560 ? -3.856 6.929 -19.500 1.00 97.94 560 MET A N 1
ATOM 4564 C CA . MET A 1 560 ? -5.244 6.872 -19.080 1.00 97.94 560 MET A CA 1
ATOM 4565 C C . MET A 1 560 ? -5.355 5.892 -17.917 1.00 97.94 560 MET A C 1
ATOM 4567 O O . MET A 1 560 ? -4.854 4.768 -18.007 1.00 97.94 560 MET A O 1
ATOM 4571 N N . ASP A 1 561 ? -6.024 6.317 -16.855 1.00 97.69 561 ASP A N 1
ATOM 4572 C CA . ASP A 1 561 ? -6.305 5.490 -15.685 1.00 97.69 561 ASP A CA 1
ATOM 4573 C C . ASP A 1 561 ? -7.816 5.339 -15.548 1.00 97.69 561 ASP A C 1
ATOM 4575 O O . ASP A 1 561 ? -8.544 6.290 -15.807 1.00 97.69 561 ASP A O 1
ATOM 4579 N N . ALA A 1 562 ? -8.296 4.160 -15.167 1.00 96.50 562 ALA A N 1
ATOM 4580 C CA . ALA A 1 562 ? -9.707 3.919 -14.897 1.00 96.50 562 ALA A CA 1
ATOM 4581 C C . ALA A 1 562 ? -9.860 3.001 -13.688 1.00 96.50 562 ALA A C 1
ATOM 4583 O O . ALA A 1 562 ? -9.168 1.987 -13.596 1.00 96.50 562 ALA A O 1
ATOM 4584 N N . GLY A 1 563 ? -10.754 3.324 -12.760 1.00 94.62 563 GLY A N 1
ATOM 4585 C CA . GLY A 1 563 ? -10.827 2.621 -11.487 1.00 94.62 563 GLY A CA 1
ATOM 4586 C C . GLY A 1 563 ? -12.177 2.745 -10.803 1.00 94.62 563 GLY A C 1
ATOM 4587 O O . GLY A 1 563 ? -12.900 3.715 -10.994 1.00 94.62 563 GLY A O 1
ATOM 4588 N N . TYR A 1 564 ? -12.520 1.734 -10.013 1.00 91.38 564 TYR A N 1
ATOM 4589 C CA . TYR A 1 564 ? -13.742 1.710 -9.223 1.00 91.38 564 TYR A CA 1
ATOM 4590 C C . TYR A 1 564 ? -13.557 0.831 -7.987 1.00 91.38 564 TYR A C 1
ATOM 4592 O O . TYR A 1 564 ? -13.052 -0.293 -8.089 1.00 91.38 564 TYR A O 1
ATOM 4600 N N . THR A 1 565 ? -13.979 1.329 -6.827 1.00 89.31 565 THR A N 1
ATOM 4601 C CA . THR A 1 565 ? -14.165 0.527 -5.615 1.00 89.31 565 THR A CA 1
ATOM 4602 C C . THR A 1 565 ? -15.634 0.530 -5.237 1.00 89.31 565 THR A C 1
ATOM 4604 O O . THR A 1 565 ? -16.344 1.511 -5.443 1.00 89.31 565 THR A O 1
ATOM 4607 N N . TRP A 1 566 ? -16.105 -0.579 -4.683 1.00 84.94 566 TRP A N 1
ATOM 4608 C CA . TRP A 1 566 ? -17.468 -0.672 -4.182 1.00 84.94 566 TRP A CA 1
ATOM 4609 C C . TRP A 1 566 ? -17.531 -1.627 -3.001 1.00 84.94 566 TRP A C 1
ATOM 4611 O O . TRP A 1 566 ? -16.640 -2.458 -2.790 1.00 84.94 566 TRP A O 1
ATOM 4621 N N . ASN A 1 567 ? -18.611 -1.506 -2.237 1.00 80.69 567 ASN A N 1
ATOM 4622 C CA . ASN A 1 567 ? -18.927 -2.415 -1.153 1.00 80.69 567 ASN A CA 1
ATOM 4623 C C . ASN A 1 567 ? -20.017 -3.378 -1.602 1.00 80.69 567 ASN A C 1
ATOM 4625 O O . ASN A 1 567 ? -21.081 -2.968 -2.060 1.00 80.69 567 ASN A O 1
ATOM 4629 N N . ASN A 1 568 ? -19.763 -4.675 -1.470 1.00 74.75 568 ASN A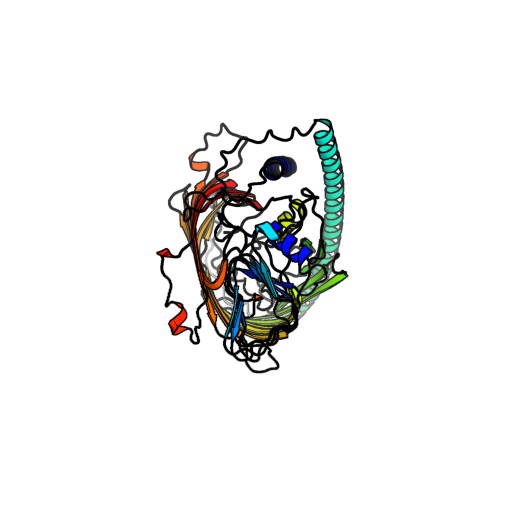 N 1
ATOM 4630 C CA . ASN A 1 568 ? -20.766 -5.692 -1.745 1.00 74.75 568 ASN A CA 1
ATOM 4631 C C . ASN A 1 568 ? -20.862 -6.678 -0.570 1.00 74.75 568 ASN A C 1
ATOM 4633 O O . ASN A 1 568 ? -19.843 -7.123 -0.033 1.00 74.75 568 ASN A O 1
ATOM 4637 N N . LYS A 1 569 ? -22.092 -7.033 -0.168 1.00 64.25 569 LYS A N 1
ATOM 4638 C CA . LYS A 1 569 ? -22.395 -7.979 0.926 1.00 64.25 569 LYS A CA 1
ATOM 4639 C C . LYS A 1 569 ? -22.185 -9.432 0.476 1.00 64.25 569 LYS A C 1
ATOM 4641 O O . LYS A 1 569 ? -23.060 -10.285 0.605 1.00 64.25 569 LYS A O 1
ATOM 4646 N N . ILE A 1 570 ? -21.037 -9.708 -0.135 1.00 58.62 570 ILE A N 1
ATOM 4647 C CA . ILE A 1 570 ? -20.751 -10.987 -0.781 1.00 58.62 570 ILE A CA 1
ATOM 4648 C C . ILE A 1 570 ? -20.328 -12.014 0.266 1.00 58.62 570 ILE A C 1
ATOM 4650 O O . ILE A 1 570 ? -19.292 -11.873 0.915 1.00 58.62 570 ILE A O 1
ATOM 4654 N N . TYR A 1 571 ? -21.103 -13.093 0.373 1.00 54.00 571 TYR A N 1
ATOM 4655 C CA . TYR A 1 571 ? -20.785 -14.252 1.213 1.00 54.00 571 TYR A CA 1
ATOM 4656 C C . TYR A 1 571 ? -19.990 -15.347 0.466 1.00 54.00 571 TYR A C 1
ATOM 4658 O O . TYR A 1 571 ? -19.587 -16.333 1.079 1.00 54.00 571 TYR A O 1
ATOM 4666 N N . SER A 1 572 ? -19.767 -15.221 -0.855 1.00 57.84 572 SER A N 1
ATOM 4667 C CA . SER A 1 572 ? -19.080 -16.237 -1.674 1.00 57.84 572 SER A CA 1
ATOM 4668 C C . SER A 1 572 ? -18.292 -15.672 -2.866 1.00 57.84 572 SER A C 1
ATOM 4670 O O . SER A 1 572 ? -18.792 -14.846 -3.623 1.00 57.84 572 SER A O 1
ATOM 4672 N N . TYR A 1 573 ? -17.093 -16.212 -3.118 1.00 56.31 573 TYR A N 1
ATOM 4673 C CA . TYR A 1 573 ? -16.207 -15.833 -4.234 1.00 56.31 573 TYR A CA 1
ATOM 4674 C C . TYR A 1 573 ? -16.850 -15.935 -5.632 1.00 56.31 573 TYR A C 1
ATOM 4676 O O . TYR A 1 573 ? -16.399 -15.275 -6.565 1.00 56.31 573 TYR A O 1
ATOM 4684 N N . ARG A 1 574 ? -17.901 -16.753 -5.802 1.00 56.78 574 ARG A N 1
ATOM 4685 C CA . ARG A 1 574 ? -18.585 -16.952 -7.096 1.00 56.78 574 ARG A CA 1
ATOM 4686 C C . ARG A 1 574 ? -19.394 -15.738 -7.554 1.00 56.78 574 ARG A C 1
ATOM 4688 O O . ARG A 1 574 ? -19.699 -15.639 -8.739 1.00 56.78 574 ARG A O 1
ATOM 4695 N N . ASP A 1 575 ? -19.710 -14.823 -6.641 1.00 60.00 575 ASP A N 1
ATOM 4696 C CA . ASP A 1 575 ? -20.526 -13.638 -6.909 1.00 60.00 575 ASP A CA 1
ATOM 4697 C C . ASP A 1 575 ? -19.709 -12.332 -6.915 1.00 60.00 575 ASP A C 1
ATOM 4699 O O . ASP A 1 575 ? -20.274 -11.273 -7.171 1.00 60.00 575 ASP A O 1
ATOM 4703 N N . ALA A 1 576 ? -18.382 -12.403 -6.716 1.00 55.28 576 ALA A N 1
ATOM 4704 C CA . ALA A 1 576 ? -17.460 -11.256 -6.654 1.00 55.28 576 ALA A CA 1
ATOM 4705 C C . ALA A 1 576 ? -17.531 -10.311 -7.870 1.00 55.28 576 ALA A C 1
ATOM 4707 O O . ALA A 1 576 ? -17.390 -9.101 -7.731 1.00 55.28 576 ALA A O 1
ATOM 4708 N N . ALA A 1 577 ? -17.808 -10.851 -9.062 1.00 54.28 577 ALA A N 1
ATOM 4709 C CA . ALA A 1 577 ? -17.903 -10.077 -10.302 1.00 54.28 577 ALA A CA 1
ATOM 4710 C C . ALA A 1 577 ? -19.312 -9.513 -10.591 1.00 54.28 577 ALA A C 1
ATOM 4712 O O . ALA A 1 577 ? -19.499 -8.803 -11.580 1.00 54.28 577 ALA A O 1
ATOM 4713 N N . LYS A 1 578 ? -20.326 -9.836 -9.773 1.00 57.78 578 LYS A N 1
ATOM 4714 C CA . LYS A 1 578 ? -21.683 -9.306 -9.958 1.00 57.78 578 LYS A CA 1
ATOM 4715 C C . LYS A 1 578 ? -21.737 -7.874 -9.428 1.00 57.78 578 LYS A C 1
ATOM 4717 O O . LYS A 1 578 ? -21.590 -7.657 -8.229 1.00 57.78 578 LYS A O 1
ATOM 4722 N N . GLY A 1 579 ? -21.980 -6.916 -10.323 1.00 54.69 579 GLY A N 1
ATOM 4723 C CA . GLY A 1 579 ? -22.190 -5.508 -9.968 1.00 54.69 579 GLY A CA 1
ATOM 4724 C C . GLY A 1 579 ? -21.195 -4.516 -10.571 1.00 54.69 579 GLY A C 1
ATOM 4725 O O . GLY A 1 579 ? -21.359 -3.327 -10.341 1.00 54.69 579 GLY A O 1
ATOM 4726 N N . VAL A 1 580 ? -20.208 -4.955 -11.365 1.00 62.66 580 VAL A N 1
ATOM 4727 C CA . VAL A 1 580 ? -19.325 -4.013 -12.075 1.00 62.66 580 VAL A CA 1
ATOM 4728 C C . VAL A 1 580 ? -20.080 -3.390 -13.244 1.00 62.66 580 VAL A C 1
ATOM 4730 O O . VAL A 1 580 ? -20.320 -4.036 -14.266 1.00 62.66 580 VAL A O 1
ATOM 4733 N N . ASN A 1 581 ? -20.446 -2.125 -13.092 1.00 66.88 581 ASN A N 1
ATOM 4734 C CA . ASN A 1 581 ? -20.980 -1.301 -14.160 1.00 66.88 581 ASN A CA 1
ATOM 4735 C C . ASN A 1 581 ? -19.878 -0.346 -14.627 1.00 66.88 581 ASN A C 1
ATOM 4737 O O . ASN A 1 581 ? -19.376 0.468 -13.859 1.00 66.88 581 ASN A O 1
ATOM 4741 N N . LEU A 1 582 ? -19.496 -0.455 -15.901 1.00 69.12 582 LEU A N 1
ATOM 4742 C CA . LEU A 1 582 ? -18.425 0.362 -16.481 1.00 69.12 582 LEU A CA 1
ATOM 4743 C C . LEU A 1 582 ? -18.738 1.866 -16.445 1.00 69.12 582 LEU A C 1
ATOM 4745 O O . LEU A 1 582 ? -17.816 2.669 -16.514 1.00 69.12 582 LEU A O 1
ATOM 4749 N N . ASN A 1 583 ? -20.016 2.244 -16.331 1.00 74.44 583 ASN A N 1
ATOM 4750 C CA . ASN A 1 583 ? -20.419 3.646 -16.229 1.00 74.44 583 ASN A CA 1
ATOM 4751 C C . ASN A 1 583 ? -20.080 4.278 -14.871 1.00 74.44 583 ASN A C 1
ATOM 4753 O O . ASN A 1 583 ? -20.080 5.500 -14.781 1.00 74.44 583 ASN A O 1
ATOM 4757 N N . ASP A 1 584 ? -19.796 3.466 -13.850 1.00 80.50 584 ASP A N 1
ATOM 4758 C CA . ASP A 1 584 ? -19.464 3.943 -12.503 1.00 80.50 584 ASP A CA 1
ATOM 4759 C C . ASP A 1 584 ? -17.938 4.075 -12.306 1.00 80.50 584 ASP A C 1
ATOM 4761 O O . ASP A 1 584 ? -17.476 4.421 -11.224 1.00 80.50 584 ASP A O 1
ATOM 4765 N N . MET A 1 585 ? -17.137 3.791 -13.345 1.00 87.44 585 MET A N 1
ATOM 4766 C CA . MET A 1 585 ? -15.680 3.897 -13.278 1.00 87.44 585 MET A CA 1
ATOM 4767 C C . MET A 1 585 ? -15.219 5.350 -13.348 1.00 87.44 585 MET A C 1
ATOM 4769 O O . MET A 1 585 ? -15.500 6.067 -14.310 1.00 87.44 585 MET A O 1
ATOM 4773 N N . GLU A 1 586 ? -14.401 5.737 -12.379 1.00 92.44 586 GLU A N 1
ATOM 4774 C CA . GLU A 1 586 ? -13.658 6.986 -12.429 1.00 92.44 586 GLU A CA 1
ATOM 4775 C C . GLU A 1 586 ? -12.530 6.878 -13.444 1.00 92.44 586 GLU A C 1
ATOM 4777 O O . GLU A 1 586 ? -11.879 5.835 -13.534 1.00 92.44 586 GLU A O 1
ATOM 4782 N N . THR A 1 587 ? -12.311 7.933 -14.228 1.00 94.88 587 THR A N 1
ATOM 4783 C CA . THR A 1 587 ? -11.322 7.929 -15.306 1.00 94.88 587 THR A CA 1
ATOM 4784 C C . THR A 1 587 ? -10.476 9.196 -15.300 1.00 94.88 587 THR A C 1
ATOM 4786 O O . THR A 1 587 ? -10.995 10.312 -15.236 1.00 94.88 587 THR A O 1
ATOM 4789 N N . ASP A 1 588 ? -9.172 9.017 -15.493 1.00 96.12 588 ASP A N 1
ATOM 4790 C CA . ASP A 1 588 ? -8.200 10.089 -15.661 1.00 96.12 588 ASP A CA 1
ATOM 4791 C C . ASP A 1 588 ? -7.537 10.045 -17.034 1.00 96.12 588 ASP A C 1
ATOM 4793 O O . ASP A 1 588 ? -7.291 8.979 -17.602 1.00 96.12 588 ASP A O 1
ATOM 4797 N N . LEU A 1 589 ? -7.153 11.221 -17.525 1.00 96.69 589 LEU A N 1
ATOM 4798 C CA . LEU A 1 589 ? -6.271 11.382 -18.675 1.00 96.69 589 LEU A CA 1
ATOM 4799 C C . LEU A 1 589 ? -5.100 12.285 -18.293 1.00 96.69 589 LEU A C 1
ATOM 4801 O O . LEU A 1 589 ? -5.282 13.303 -17.620 1.00 96.69 589 LEU A O 1
ATOM 4805 N N . GLY A 1 590 ? -3.896 11.954 -18.751 1.00 96.44 590 GLY A N 1
ATOM 4806 C CA . GLY A 1 590 ? -2.739 12.779 -18.446 1.00 96.44 590 GLY A CA 1
ATOM 4807 C C . GLY A 1 590 ? -1.537 12.595 -19.352 1.00 96.44 590 GLY A C 1
ATOM 4808 O O . GLY A 1 590 ? -1.498 11.755 -20.256 1.00 96.44 590 GLY A O 1
ATOM 4809 N N . VAL A 1 591 ? -0.551 13.450 -19.094 1.00 96.19 591 VAL A N 1
ATOM 4810 C CA . VAL A 1 591 ? 0.740 13.473 -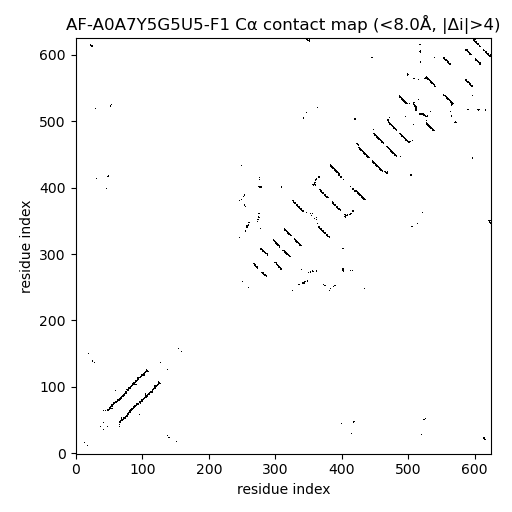19.774 1.00 96.19 591 VAL A CA 1
ATOM 4811 C C . VAL A 1 591 ? 1.862 13.403 -18.748 1.00 96.19 591 VAL A C 1
ATOM 4813 O O . VAL A 1 591 ? 1.803 14.038 -17.699 1.00 96.19 591 VAL A O 1
ATOM 4816 N N . GLY A 1 592 ? 2.885 12.623 -19.057 1.00 92.31 592 GLY A N 1
ATOM 4817 C CA . GLY A 1 592 ? 4.056 12.406 -18.233 1.00 92.31 592 GLY A CA 1
ATOM 4818 C C . GLY A 1 592 ? 5.334 12.748 -18.981 1.00 92.31 592 GLY A C 1
ATOM 4819 O O . GLY A 1 592 ? 5.451 12.532 -20.191 1.00 92.31 592 GLY A O 1
ATOM 4820 N N . PHE A 1 593 ? 6.307 13.258 -18.242 1.00 88.81 593 PHE A N 1
ATOM 4821 C CA . PHE A 1 593 ? 7.673 13.469 -18.694 1.00 88.81 593 PHE A CA 1
ATOM 4822 C C . PHE A 1 593 ? 8.624 12.848 -17.674 1.00 88.81 593 PHE A C 1
ATOM 4824 O O . PHE A 1 593 ? 8.536 13.138 -16.482 1.00 88.81 593 PHE A O 1
ATOM 4831 N N . GLY A 1 594 ? 9.545 12.007 -18.125 1.00 84.19 594 GLY A N 1
ATOM 4832 C CA . GLY A 1 594 ? 10.540 11.383 -17.254 1.00 84.19 594 GLY A CA 1
ATOM 4833 C C . GLY A 1 594 ? 11.783 10.976 -18.021 1.00 84.19 594 GLY A C 1
ATOM 4834 O O . GLY A 1 594 ? 11.834 11.102 -19.244 1.00 84.19 594 GLY A O 1
ATOM 4835 N N . ASP A 1 595 ? 12.799 10.481 -17.329 1.00 77.62 595 ASP A N 1
ATOM 4836 C CA . ASP A 1 595 ? 13.936 9.860 -18.004 1.00 77.62 595 ASP A CA 1
ATOM 4837 C C . ASP A 1 595 ? 13.611 8.430 -18.463 1.00 77.62 595 ASP A C 1
ATOM 4839 O O . ASP A 1 595 ? 12.747 7.749 -17.914 1.00 77.62 595 ASP A O 1
ATOM 4843 N N . GLU A 1 596 ? 14.337 7.929 -19.464 1.00 74.06 596 GLU A N 1
ATOM 4844 C CA . GLU A 1 596 ? 14.151 6.555 -19.962 1.00 74.06 596 GLU A CA 1
ATOM 4845 C C . GLU A 1 596 ? 14.539 5.450 -18.961 1.00 74.06 596 GLU A C 1
ATOM 4847 O O . GLU A 1 596 ? 14.293 4.273 -19.232 1.00 74.06 596 GLU A O 1
ATOM 4852 N N . SER A 1 597 ? 15.160 5.786 -17.824 1.00 68.12 597 SER A N 1
ATOM 4853 C CA . SER A 1 597 ? 15.475 4.821 -16.765 1.00 68.12 597 SER A CA 1
ATOM 4854 C C . SER A 1 597 ? 14.447 4.791 -15.630 1.00 68.12 597 SER A C 1
ATOM 4856 O O . SER A 1 597 ? 14.667 4.040 -14.671 1.00 68.12 597 SER A O 1
ATOM 4858 N N . ASP A 1 598 ? 13.364 5.574 -15.766 1.00 71.06 598 ASP A N 1
ATOM 4859 C CA . ASP A 1 598 ? 12.298 5.799 -14.781 1.00 71.06 598 ASP A CA 1
ATOM 4860 C C . ASP A 1 598 ? 12.836 6.260 -13.409 1.00 71.06 598 ASP A C 1
ATOM 4862 O O . ASP A 1 598 ? 12.235 6.032 -12.360 1.00 71.06 598 ASP A O 1
ATOM 4866 N N . PHE A 1 599 ? 13.996 6.924 -13.387 1.00 73.62 599 PHE A N 1
ATOM 4867 C CA . PHE A 1 599 ? 14.575 7.457 -12.157 1.00 73.62 599 PHE A CA 1
ATOM 4868 C C . PHE A 1 599 ? 13.826 8.691 -11.644 1.00 73.62 599 PHE A C 1
ATOM 4870 O O . PHE A 1 599 ? 13.752 8.899 -10.438 1.00 73.62 599 PHE A O 1
ATOM 4877 N N . PHE A 1 600 ? 13.265 9.512 -12.521 1.00 79.94 600 PHE A N 1
ATOM 4878 C CA . PHE A 1 600 ? 12.359 10.591 -12.174 1.00 79.94 600 PHE A CA 1
ATOM 4879 C C . PHE A 1 600 ? 11.239 10.689 -13.203 1.00 79.94 600 PHE A C 1
ATOM 4881 O O . PHE A 1 600 ? 11.418 10.408 -14.391 1.00 79.94 600 PHE A O 1
ATOM 4888 N N . ARG A 1 601 ? 10.079 11.146 -12.743 1.00 85.44 601 ARG A N 1
ATOM 4889 C CA . ARG A 1 601 ? 8.929 11.398 -13.602 1.00 85.44 601 ARG A CA 1
ATOM 4890 C C . ARG A 1 601 ? 8.035 12.474 -13.002 1.00 85.44 601 ARG A C 1
ATOM 4892 O O . ARG A 1 601 ? 7.828 12.518 -11.793 1.00 85.44 601 ARG A O 1
ATOM 4899 N N . ILE A 1 602 ? 7.511 13.332 -13.867 1.00 90.38 602 ILE A N 1
ATOM 4900 C CA . ILE A 1 602 ? 6.472 14.310 -13.560 1.00 90.38 602 ILE A CA 1
ATOM 4901 C C . ILE A 1 602 ? 5.254 13.937 -14.395 1.00 90.38 602 ILE A C 1
ATOM 4903 O O . ILE A 1 602 ? 5.361 13.854 -15.616 1.00 90.38 602 ILE A O 1
ATOM 4907 N N . ASP A 1 603 ? 4.118 13.730 -13.743 1.00 92.31 603 ASP A N 1
ATOM 4908 C CA . ASP A 1 603 ? 2.828 13.486 -14.383 1.00 92.31 603 ASP A CA 1
ATOM 4909 C C . ASP A 1 603 ? 1.887 14.659 -14.125 1.00 92.31 603 ASP A C 1
ATOM 4911 O O . ASP A 1 603 ? 1.765 15.123 -12.994 1.00 92.31 603 ASP A O 1
ATOM 4915 N N . VAL A 1 604 ? 1.177 15.092 -15.161 1.00 95.06 604 VAL A N 1
ATOM 4916 C CA . VAL A 1 604 ? 0.037 16.002 -15.066 1.00 95.06 604 VAL A CA 1
ATOM 4917 C C . VAL A 1 604 ? -1.201 15.227 -15.490 1.00 95.06 604 VAL A C 1
ATOM 4919 O O . VAL A 1 604 ? -1.309 14.812 -16.644 1.00 95.06 604 VAL A O 1
ATOM 4922 N N . ALA A 1 605 ? -2.122 15.018 -14.558 1.00 94.62 605 ALA A N 1
ATOM 4923 C CA . ALA A 1 605 ? -3.349 14.256 -14.756 1.00 94.62 605 ALA A CA 1
ATOM 4924 C C . ALA A 1 605 ? -4.583 15.135 -14.555 1.00 94.62 605 ALA A C 1
ATOM 4926 O O . ALA A 1 605 ? -4.539 16.134 -13.834 1.00 94.62 605 ALA A O 1
ATOM 4927 N N . LYS A 1 606 ? -5.694 14.746 -15.175 1.00 92.94 606 LYS A N 1
ATOM 4928 C CA . LYS A 1 606 ? -7.005 15.356 -14.978 1.00 92.94 606 LYS A CA 1
ATOM 4929 C C . LYS A 1 606 ? -8.072 14.266 -14.910 1.00 92.94 606 LYS A C 1
ATOM 4931 O O . LYS A 1 606 ? -8.117 13.427 -15.809 1.00 92.94 606 LYS A O 1
ATOM 4936 N N . ASN A 1 607 ? -8.945 14.342 -13.908 1.00 91.69 607 ASN A N 1
ATOM 4937 C CA . ASN A 1 607 ? -10.176 13.557 -13.856 1.00 91.69 607 ASN A CA 1
ATOM 4938 C C . ASN A 1 607 ? -11.119 14.018 -14.982 1.00 91.69 607 ASN A C 1
ATOM 4940 O O . ASN A 1 607 ? -11.472 15.194 -15.095 1.00 91.69 607 ASN A O 1
ATOM 4944 N N . ILE A 1 608 ? -11.505 13.086 -15.850 1.00 91.19 608 ILE A N 1
ATOM 4945 C CA . ILE A 1 608 ? -12.391 13.359 -16.988 1.00 91.19 608 ILE A CA 1
ATOM 4946 C C . ILE A 1 608 ? -13.838 12.911 -16.758 1.00 91.19 608 ILE A C 1
ATOM 4948 O O . ILE A 1 608 ? -14.704 13.270 -17.557 1.00 91.19 608 ILE A O 1
ATOM 4952 N N . SER A 1 609 ? -14.118 12.195 -15.667 1.00 83.44 609 SER A N 1
ATOM 4953 C CA . SER A 1 609 ? -15.476 11.900 -15.195 1.00 83.44 609 SER A CA 1
ATOM 4954 C C . SER A 1 609 ? -16.211 13.178 -14.769 1.00 83.44 609 SER A C 1
ATOM 4956 O O . SER A 1 609 ? -17.432 13.276 -14.898 1.00 83.44 609 SER A O 1
ATOM 4958 N N . VAL A 1 610 ? -15.475 14.196 -14.300 1.00 80.56 610 VAL A N 1
ATOM 4959 C CA . VAL A 1 610 ? -16.030 15.460 -13.794 1.00 80.56 610 VAL A CA 1
ATOM 4960 C C . VAL A 1 610 ? -15.643 16.644 -14.687 1.00 80.56 610 VAL A C 1
ATOM 4962 O O . VAL A 1 610 ? -14.473 16.954 -14.899 1.00 80.56 610 VAL A O 1
ATOM 4965 N N . LYS A 1 611 ? -16.649 17.385 -15.176 1.00 69.81 611 LYS A N 1
ATOM 4966 C CA . LYS A 1 611 ? -16.494 18.458 -16.184 1.00 69.81 611 LYS A CA 1
ATOM 4967 C C . LYS A 1 611 ? -15.498 19.570 -15.795 1.00 69.81 611 LYS A C 1
ATOM 4969 O O . LYS A 1 611 ? -14.864 20.143 -16.681 1.00 69.81 611 LYS A O 1
ATOM 4974 N N . ASN A 1 612 ? -15.338 19.845 -14.499 1.00 76.38 612 ASN A N 1
ATOM 4975 C CA . ASN A 1 612 ? -14.525 20.944 -13.962 1.00 76.38 612 ASN A CA 1
ATOM 4976 C C . ASN A 1 612 ? -13.456 20.480 -12.956 1.00 76.38 612 ASN A C 1
ATOM 4978 O O . ASN A 1 612 ? -13.101 21.243 -12.064 1.00 76.38 612 ASN A O 1
ATOM 4982 N N . SER A 1 613 ? -12.938 19.252 -13.066 1.00 79.00 613 SER A N 1
ATOM 4983 C CA . SER A 1 613 ? -11.868 18.829 -12.156 1.00 79.00 613 SER A CA 1
ATOM 4984 C C . SER A 1 613 ? -10.609 19.696 -12.325 1.00 79.00 613 SER A C 1
ATOM 4986 O O . SER A 1 613 ? -10.247 20.101 -13.441 1.00 79.00 613 SER A O 1
ATOM 4988 N N . SER A 1 614 ? -9.896 19.923 -11.222 1.00 80.38 614 SER A N 1
ATOM 4989 C CA . SER A 1 614 ? -8.544 20.486 -11.256 1.00 80.38 614 SER A CA 1
ATOM 4990 C C . SER A 1 614 ? -7.564 19.502 -11.907 1.00 80.38 614 SER A C 1
ATOM 4992 O O . SER A 1 614 ? -7.800 18.291 -11.948 1.00 80.38 614 SER A O 1
ATOM 4994 N N . TYR A 1 615 ? -6.447 20.023 -12.415 1.00 87.12 615 TYR A N 1
ATOM 4995 C CA . TYR A 1 615 ? -5.294 19.184 -12.738 1.00 87.12 615 TYR A CA 1
ATOM 4996 C C . TYR A 1 615 ? -4.627 18.720 -11.441 1.00 87.12 615 TYR A C 1
ATOM 4998 O O . TYR A 1 615 ? -4.700 19.419 -10.434 1.00 87.12 615 TYR A O 1
ATOM 5006 N N . LYS A 1 616 ? -3.958 17.570 -11.479 1.00 88.25 616 LYS A N 1
ATOM 5007 C CA . LYS A 1 616 ? -3.083 17.069 -10.416 1.00 88.25 616 LYS A CA 1
ATOM 5008 C C . LYS A 1 616 ? -1.687 16.868 -10.978 1.00 88.25 616 LYS A C 1
ATOM 5010 O O . LYS A 1 616 ? -1.529 16.298 -12.059 1.00 88.25 616 LYS A O 1
ATOM 5015 N N . VAL A 1 617 ? -0.682 17.330 -10.242 1.00 87.25 617 VAL A N 1
ATOM 5016 C CA . VAL A 1 617 ? 0.728 17.141 -10.591 1.00 87.25 617 VAL A CA 1
ATOM 5017 C C . VAL A 1 617 ? 1.343 16.137 -9.629 1.00 87.25 617 VAL A C 1
ATOM 5019 O O . VAL A 1 617 ? 1.320 16.339 -8.418 1.00 87.25 617 VAL A O 1
ATOM 5022 N N . ASN A 1 618 ? 1.904 15.060 -10.168 1.00 87.19 618 ASN A N 1
ATOM 5023 C CA . ASN A 1 618 ? 2.566 14.022 -9.391 1.00 87.19 618 ASN A CA 1
ATOM 5024 C C . ASN A 1 618 ? 4.050 13.989 -9.740 1.00 87.19 618 ASN A C 1
ATOM 5026 O O . ASN A 1 618 ? 4.419 13.942 -10.912 1.00 87.19 618 ASN A O 1
ATOM 5030 N N . PHE A 1 619 ? 4.895 13.969 -8.717 1.00 85.69 619 PHE A N 1
ATOM 5031 C CA . PHE A 1 619 ? 6.330 13.788 -8.869 1.00 85.69 619 PHE A CA 1
ATOM 5032 C C . PHE A 1 619 ? 6.733 12.420 -8.324 1.00 85.69 619 PHE A C 1
ATOM 5034 O O . PHE A 1 619 ? 6.337 12.037 -7.225 1.00 85.69 619 PHE A O 1
ATOM 5041 N N . ARG A 1 620 ? 7.493 11.669 -9.118 1.00 83.38 620 ARG A N 1
ATOM 5042 C CA . ARG A 1 620 ? 7.914 10.295 -8.834 1.00 83.38 620 ARG A CA 1
ATOM 5043 C C . ARG A 1 620 ? 9.434 10.211 -8.905 1.00 83.38 620 ARG A C 1
ATOM 5045 O O . ARG A 1 620 ? 10.039 10.790 -9.810 1.00 83.38 620 ARG A O 1
ATOM 5052 N N . ILE A 1 621 ? 10.042 9.466 -7.985 1.00 76.62 621 ILE A N 1
ATOM 5053 C CA . ILE A 1 621 ? 11.487 9.185 -7.971 1.00 76.62 621 ILE A CA 1
ATOM 5054 C C . ILE A 1 621 ? 11.676 7.675 -7.904 1.00 76.62 621 ILE A C 1
ATOM 5056 O O . ILE A 1 621 ? 11.110 7.029 -7.036 1.00 76.62 621 ILE A O 1
ATOM 5060 N N . ASN A 1 622 ? 12.536 7.119 -8.755 1.00 67.62 622 ASN A N 1
ATOM 5061 C CA . ASN A 1 622 ? 12.811 5.688 -8.844 1.00 67.62 622 ASN A CA 1
ATOM 5062 C C . ASN A 1 622 ? 11.517 4.883 -9.054 1.00 67.62 622 ASN A C 1
ATOM 5064 O O . ASN A 1 622 ? 11.210 3.950 -8.311 1.00 67.62 622 ASN A O 1
ATOM 5068 N N . TYR A 1 623 ? 10.752 5.309 -10.057 1.00 69.06 623 TYR A N 1
ATOM 5069 C CA . TYR A 1 623 ? 9.435 4.791 -10.372 1.00 69.06 623 TYR A CA 1
ATOM 5070 C C . TYR A 1 623 ? 9.497 3.330 -10.832 1.00 69.06 623 TYR A C 1
ATOM 5072 O O . TYR A 1 623 ? 10.351 2.932 -11.628 1.00 69.06 623 TYR A O 1
ATOM 5080 N N . ALA A 1 624 ? 8.528 2.543 -10.370 1.00 59.34 624 ALA A N 1
ATOM 5081 C CA . ALA A 1 624 ? 8.247 1.212 -10.879 1.00 59.34 624 ALA A CA 1
ATOM 5082 C C . ALA A 1 624 ? 6.781 1.144 -11.329 1.00 59.34 624 ALA A C 1
ATOM 5084 O O . ALA A 1 624 ? 5.881 1.425 -10.538 1.00 59.34 624 ALA A O 1
ATOM 5085 N N . PHE A 1 625 ? 6.571 0.803 -12.606 1.00 53.31 625 PHE A N 1
ATOM 5086 C CA . PHE A 1 625 ? 5.246 0.602 -13.204 1.00 53.31 625 PHE A CA 1
ATOM 5087 C C . PHE A 1 625 ? 4.575 -0.699 -12.749 1.00 53.31 625 PHE A C 1
ATOM 5089 O O . PHE A 1 625 ? 5.254 -1.756 -12.814 1.00 53.31 625 PHE A O 1
#

Secondary structure (DSSP, 8-state):
--HHHHHHHHHHHHHHHSS-----SS-S--HHHHHHHHHHH-TT-SSEEEEES-EEEPTT-EE-SEEEEESS-EEESSEE-S-EEEESS-EEEETT-EESS-EEEESS-EEEES--EE-S-EEEE-GGGS-TT----S--S-----PPPPPP---HHHHHHHHHHHHHHHHHHHHHHHHHHHHHHHHHHHHHHHHHHHHHHHHHHHHHHSTTT-SSS-SS---------------------TTGGGS------TT-SS-----S----SEEEEEETTTEEEEEEEE----S--TT--EEEEEEEEEETTTTEEEEEEEEEEEE-SSS-EEEEEEEEEEEEESGGGTS-HHHHHHHHHHH------EEEEEEEEEEEEEESSSSEEEEEEEEEEEEEE--------SS-TTPPPPPPPPP--EEEEEEEEEEEEE--EEEEETTTEEEEEEEEEEEEEEEE-SSTT----EEEEEEEEEEEEE-SSSEEEEEEEEEEEEEES--GGGSEEE-STTS-TTSPTT-EEESEEEEEEEEEEEEGGGT--TT-TTS-SEEEEEEEEEEEEE----SSGGGTTTT--GGG-EEEEEEEEEETTSSEEEEEEEESSSTTPPEEEEEEES---

Foldseek 3Di:
DPVVVVVVVVVVCCVVQQDDPPDWPPFLDFLVNVVLCCCPPVVPFPAEFEAFAEDEAADPDEAAHEYEYGLYEYEFAYEYAHEYEYEVYEYEYEHAGEAAEEYEYENYYYHYYNYDDYNYYYYYYYPVPSDPPPPPPRDDPDDDDDDDDDRDDDDPVNVVVVVVVVVVVVVVVVVVVVVVVVVVVVVVVVVVVVVVVVVVVVVVVVVVVCVVPPPPPPDDPDDDDDDDDDDDDDDDPPDDPPLCLQLPDDDDDPVPLDDPDDDDDDQDQWDWFADQQLGTKIKGWDDFDSDDDPPDQKTWTKMWIHRVLVRDIWMKTKMKGWDDRFFIKIKIKMWIWHKDWNCCLQAGGVFQRQCCQAPLDHQTAIKIKGWMKIKMKTRPGSFKIKMKMWIKIFIWHGWGRDADHHHCNPDGHRTRRTWDGFIWIKIKMKMWGDPWDFDQDPVFFTQTADKTKMKMKMATDPDPRHPDGKIKIKIKMWGWADPDPFKIKIKIKMWMAMADRAIPSRWDFAAPGPFANQGHRRNDIERIKIKMKIKIKGWCVVPDDVPCVVDAIKIKIKMKMKMDHDYDNDHDPVCNPPPDDSLRIWMKTWIKMGHSQPQKMWIWMHTPNDPDTDIGIDITGNDDD

Solvent-accessible surface area (backbone atoms only — not comparable to full-atom values): 33901 Å² total; per-residue (Å²): 142,65,67,65,60,55,54,54,48,50,53,51,48,47,62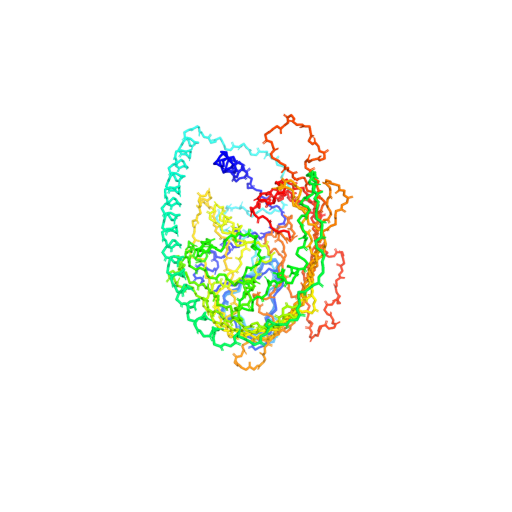,62,70,68,71,66,88,70,79,67,86,77,59,100,68,47,72,69,50,51,50,50,50,36,57,72,81,39,67,87,61,78,47,41,30,69,42,34,24,68,45,80,43,54,64,88,43,73,43,88,37,29,38,37,28,39,61,13,35,38,37,31,21,14,41,32,61,23,37,37,38,26,28,60,17,34,43,37,28,29,56,62,6,32,32,56,28,37,41,36,19,35,48,46,44,82,43,79,50,76,37,71,51,66,71,37,58,79,46,72,43,47,78,79,70,76,53,96,78,76,79,74,83,70,78,68,97,66,94,69,81,86,76,81,77,82,76,85,78,78,51,71,69,59,53,48,53,53,49,53,55,48,50,54,51,50,53,52,53,48,51,53,51,52,51,51,49,52,54,47,52,53,51,50,52,54,49,50,54,52,50,51,53,53,51,54,52,51,59,49,53,57,50,66,65,49,65,79,71,71,85,82,79,92,79,88,87,86,88,87,82,89,86,85,91,87,90,78,96,72,87,83,80,78,77,77,70,82,77,60,58,61,57,80,79,86,86,82,54,80,82,46,55,49,73,71,76,81,80,96,66,78,90,57,52,63,44,76,48,29,42,51,43,34,24,57,30,48,30,40,32,42,69,70,66,68,74,74,57,101,84,55,53,60,37,71,26,33,37,44,29,41,22,61,56,64,71,42,74,33,36,36,47,33,45,34,39,56,42,77,71,71,60,27,36,38,41,34,39,35,41,38,36,37,81,37,29,75,36,27,87,53,46,36,68,68,34,33,18,50,34,16,40,40,60,38,46,61,83,60,52,42,27,36,36,37,36,40,30,38,39,38,35,39,29,78,47,72,38,36,40,38,36,39,33,38,37,46,33,37,37,38,58,38,52,68,60,45,68,75,31,76,74,39,69,88,52,71,56,71,83,39,43,41,42,69,62,47,35,41,25,35,43,34,41,38,41,38,39,45,60,65,42,75,46,66,53,93,86,64,41,68,45,60,34,40,39,42,34,39,39,41,41,40,32,36,31,89,52,92,77,24,76,34,45,26,38,40,37,41,40,39,41,34,38,29,43,68,79,49,100,40,32,35,40,37,38,38,39,37,40,37,40,41,29,68,60,64,48,70,74,71,47,42,68,39,23,10,71,85,47,28,50,26,44,54,72,50,57,36,32,20,40,26,34,41,38,37,39,40,35,44,36,37,36,36,82,73,71,66,61,93,80,61,79,86,60,70,68,30,27,44,31,43,37,39,20,36,35,40,54,41,78,66,98,46,89,48,83,92,52,67,78,69,82,82,53,80,89,70,44,46,35,22,44,34,44,33,45,28,39,47,76,32,51,37,37,42,35,43,16,26,32,66,76,43,97,79,50,45,75,27,81,47,79,42,45,58,56,81,136

Sequence (625 aa):
MKLSRLFYLLALCLAAGGGFAQNSETSIVDDDVIDQIRKKYFSNSKNFMIVQGDYEMKSGRVIDKDILVVNGNLRIAGTLNGSVVVTNGNIVLEGEGEIIKNAVVIHGKIIVEDAKQVEGSQEEIDWKDLNDDGDARVIAPLAVKPELPELPVIDENQMESIHDNMQSLSEEMRQLAEEMKARQDQFTAGFNNRYKREMQKNRKKDRDENWDENQNWNRDWENENSNDPDEESSGGEDWGDEGDRWNDFSDVDFADEIQTFQRKYKTNYFTFDYNRVDGAYLGLKIEKNHKIYRNKPFNLYGELGYAFSRGKFNYQLGLDKFWGRAFRFEAGGEFHDLTGTQDSWLVGHYENAMNALLFKNDYRDYYRLRGYGFHASQNLNPYLKLTAGYNSDEYFSLPNEVRWGLFLPKKDFRVNPAVDEGTMVTVSGAAEFNNLSEYHWKRKITKRRGWKIEARGEKGLDKLNSDFQFARYTVQAARYQPLSRWENLDVRLMIGAATGDVPVQKLFYLGGISTLRGHNFKEFSGNQMALANVEYRVSSGRFSDDRIFLLDPFSLILFMDAGYTWNNKIYSYRDAAKGVNLNDMETDLGVGFGDESDFFRIDVAKNISVKNSSYKVNFRINYAF

Mean predicted aligned error: 15.44 Å

pLDDT: mean 72.72, std 22.92, range [22.22, 97.94]

Nearest PDB structures (foldseek):
  6wim-assembly1_A  TM=5.437E-01  e=5.485E-07  Escherichia coli
  2iah-assembly1_A  TM=3.551E-01  e=8.560E-02  Pseudomonas aeruginosa
  2w78-assembly2_B  TM=2.777E-01  e=2.564E-01  Pseudomonas aeruginosa PAO1
  5odw-assembly1_A  TM=2.887E-01  e=3.373E-01  Pseudomonas aeruginosa PAO1
  1p4t-assembly1_A  TM=3.142E-01  e=3.769E+00  Neisseria meningitidis

Radius of gyration: 28.37 Å; Cα contacts (8 Å, |Δi|>4): 1348; chains: 1; bounding box: 82×84×63 Å